Protein 2FBE (pdb70)

Nearest PDB structures (foldseek):
  2fbe-assembly4_D  TM=9.609E-01  e=1.465E-32  Homo sapiens
  3zo0-assembly1_B-2  TM=9.484E-01  e=9.308E-21  Mus musculus
  7hla-assembly1_B  TM=9.461E-01  e=3.027E-20  Mus musculus
  8ih4-assembly1_B  TM=9.068E-01  e=6.092E-19  Homo sapiens
  8hjt-assembly1_B  TM=9.193E-01  e=1.878E-18  Vicugna pacos

Structure (mmCIF, N/CA/C/O backbone):
data_2FBE
#
_entry.id   2FBE
#
_cell.length_a   77.220
_cell.length_b   77.220
_cell.length_c   297.299
_cell.angle_alpha   90.00
_cell.angle_beta   90.00
_cell.angle_gamma   90.00
#
_symmetry.space_group_name_H-M   'P 41 2 2'
#
loop_
_entity.id
_entity.type
_entity.pdbx_description
1 polymer 'PREDICTED: similar to ret finger protein-like 1'
2 water water
#
loop_
_atom_site.group_PDB
_atom_site.id
_atom_site.type_symbol
_atom_site.label_atom_id
_atom_site.label_alt_id
_atom_site.label_comp_id
_atom_site.label_asym_id
_atom_site.label_entity_id
_atom_site.label_seq_id
_atom_site.pdbx_PDB_ins_code
_atom_site.Cartn_x
_atom_site.Cartn_y
_atom_site.Cartn_z
_atom_site.occupancy
_atom_site.B_iso_or_equiv
_atom_site.auth_seq_id
_atom_site.auth_comp_id
_atom_site.auth_asym_id
_atom_site.auth_atom_id
_atom_site.pdbx_PDB_model_num
ATOM 1 N N . GLY A 1 1 ? -1.313 34.754 125.627 1.00 36.30 1 GLY A N 1
ATOM 2 C CA . GLY A 1 1 ? -0.986 35.403 126.918 1.00 35.85 1 GLY A CA 1
ATOM 3 C C . GLY A 1 1 ? -2.114 36.262 127.444 1.00 37.45 1 GLY A C 1
ATOM 4 O O . GLY A 1 1 ? -3.237 36.189 126.954 1.00 43.16 1 GLY A O 1
ATOM 5 N N . PRO A 1 2 ? -1.846 37.093 128.456 1.00 38.28 2 PRO A N 1
ATOM 6 C CA . PRO A 1 2 ? -2.883 37.956 129.024 1.00 37.43 2 PRO A CA 1
ATOM 7 C C . PRO A 1 2 ? -3.159 39.234 128.226 1.00 37.29 2 PRO A C 1
ATOM 8 O O . PRO A 1 2 ? -4.008 40.032 128.611 1.00 36.55 2 PRO A O 1
ATOM 12 N N . LEU A 1 3 ? -2.443 39.429 127.124 1.00 37.37 3 LEU A N 1
ATOM 13 C CA . LEU A 1 3 ? -2.637 40.620 126.293 1.00 39.46 3 LEU A CA 1
ATOM 14 C C . LEU A 1 3 ? -4.035 40.635 125.643 1.00 39.54 3 LEU A C 1
ATOM 15 O O . LEU A 1 3 ? -4.275 39.949 124.659 1.00 40.90 3 LEU A O 1
ATOM 20 N N . GLY A 1 4 ? -4.949 41.424 126.204 1.00 41.79 4 GLY A N 1
ATOM 21 C CA . GLY A 1 4 ? -6.306 41.500 125.681 1.00 42.99 4 GLY A CA 1
ATOM 22 C C . GLY A 1 4 ? -6.512 42.119 124.302 1.00 45.33 4 GLY A C 1
ATOM 23 O O . GLY A 1 4 ? -7.495 41.794 123.631 1.00 41.07 4 GLY A O 1
ATOM 24 N N . SER A 1 5 ? -5.608 43.008 123.880 1.00 45.49 5 SER A N 1
ATOM 25 C CA . SER A 1 5 ? -5.705 43.662 122.566 1.00 44.62 5 SER A CA 1
ATOM 26 C C . SER A 1 5 ? -4.607 43.170 121.625 1.00 44.47 5 SER A C 1
ATOM 27 O O . SER A 1 5 ? -3.524 43.748 121.558 1.00 45.71 5 SER A O 1
ATOM 30 N N . PRO A 1 6 ? -4.882 42.106 120.865 1.00 45.16 6 PRO A N 1
ATOM 31 C CA . PRO A 1 6 ? -3.911 41.532 119.930 1.00 45.59 6 PRO A CA 1
ATOM 32 C C . PRO A 1 6 ? -3.197 42.471 118.952 1.00 45.47 6 PRO A C 1
ATOM 33 O O . PRO A 1 6 ? -2.052 42.207 118.583 1.00 45.98 6 PRO A O 1
ATOM 37 N N . GLU A 1 7 ? -3.849 43.559 118.544 1.00 46.18 7 GLU A N 1
ATOM 38 C CA . GLU A 1 7 ? -3.241 44.497 117.593 1.00 46.26 7 GLU A CA 1
ATOM 39 C C . GLU A 1 7 ? -1.852 44.978 117.991 1.00 45.81 7 GLU A C 1
ATOM 40 O O . GLU A 1 7 ? -1.098 45.461 117.148 1.00 46.47 7 GLU A O 1
ATOM 46 N N . PHE A 1 8 ? -1.511 44.861 119.270 1.00 44.50 8 PHE A N 1
ATOM 47 C CA . PHE A 1 8 ? -0.205 45.310 119.736 1.00 44.16 8 PHE A CA 1
ATOM 48 C C . PHE A 1 8 ? 0.902 44.258 119.682 1.00 44.43 8 PHE A C 1
ATOM 49 O O . PHE A 1 8 ? 2.053 44.575 119.961 1.00 41.87 8 PHE A O 1
ATOM 57 N N . GLN A 1 9 ? 0.566 43.018 119.325 1.00 46.87 9 GLN A N 1
ATOM 58 C CA . GLN A 1 9 ? 1.570 41.956 119.252 1.00 51.02 9 GLN A CA 1
ATOM 59 C C . GLN A 1 9 ? 2.532 42.248 118.114 1.00 54.32 9 GLN A C 1
ATOM 60 O O . GLN A 1 9 ? 2.146 42.253 116.949 1.00 56.52 9 GLN A O 1
ATOM 66 N N . VAL A 1 10 ? 3.789 42.491 118.455 1.00 56.78 10 VAL A N 1
ATOM 67 C CA . VAL A 1 10 ? 4.797 42.790 117.451 1.00 59.35 10 VAL A CA 1
ATOM 68 C C . VAL A 1 10 ? 5.622 41.567 117.075 1.00 60.96 10 VAL A C 1
ATOM 69 O O . VAL A 1 10 ? 6.696 41.342 117.636 1.00 62.37 10 VAL A O 1
ATOM 73 N N . ASP A 1 11 ? 5.120 40.781 116.127 1.00 60.87 11 ASP A N 1
ATOM 74 C CA . ASP A 1 11 ? 5.833 39.591 115.667 1.00 61.78 11 ASP A CA 1
ATOM 75 C C . ASP A 1 11 ? 7.213 40.009 115.167 1.00 59.98 11 ASP A C 1
ATOM 76 O O . ASP A 1 11 ? 7.317 40.722 114.167 1.00 59.81 11 ASP A O 1
ATOM 89 N N . THR A 1 13 ? 11.882 39.057 115.255 1.00 51.80 13 THR A N 1
ATOM 90 C CA . THR A 1 13 ? 12.979 38.090 115.171 1.00 49.21 13 THR A CA 1
ATOM 91 C C . THR A 1 13 ? 14.235 38.801 115.664 1.00 47.02 13 THR A C 1
ATOM 92 O O . THR A 1 13 ? 14.217 40.010 115.870 1.00 45.41 13 THR A O 1
ATOM 96 N N . PHE A 1 14 ? 15.322 38.058 115.842 1.00 47.16 14 PHE A N 1
ATOM 97 C CA . PHE A 1 14 ? 16.577 38.644 116.305 1.00 48.80 14 PHE A CA 1
ATOM 98 C C . PHE A 1 14 ? 17.398 39.254 115.168 1.00 49.64 14 PHE A C 1
ATOM 99 O O . PHE A 1 14 ? 17.259 38.854 114.014 1.00 53.89 14 PHE A O 1
ATOM 107 N N . ASP A 1 15 ? 18.254 40.218 115.502 1.00 48.92 15 ASP A N 1
ATOM 108 C CA . ASP A 1 15 ? 19.114 40.879 114.521 1.00 50.60 15 ASP A CA 1
ATOM 109 C C . ASP A 1 15 ? 20.528 40.330 114.646 1.00 49.60 15 ASP A C 1
ATOM 110 O O . ASP A 1 15 ? 21.268 40.690 115.561 1.00 49.51 15 ASP A O 1
ATOM 115 N N . VAL A 1 16 ? 20.903 39.478 113.699 1.00 48.97 16 VAL A N 1
ATOM 116 C CA . VAL A 1 16 ? 22.215 38.831 113.690 1.00 51.18 16 VAL A CA 1
ATOM 117 C C . VAL A 1 16 ? 23.463 39.741 113.732 1.00 49.89 16 VAL A C 1
ATOM 118 O O . VAL A 1 16 ? 24.514 39.343 114.246 1.00 44.79 16 VAL A O 1
ATOM 122 N N . ASP A 1 17 ? 23.358 40.952 113.197 1.00 50.06 17 ASP A N 1
ATOM 123 C CA . ASP A 1 17 ? 24.495 41.869 113.201 1.00 53.69 17 ASP A CA 1
ATOM 124 C C . ASP A 1 17 ? 24.863 42.298 114.610 1.00 54.81 17 ASP A C 1
ATOM 125 O O . ASP A 1 17 ? 25.965 42.801 114.855 1.00 53.93 17 ASP A O 1
ATOM 130 N N . THR A 1 18 ? 23.940 42.080 115.541 1.00 54.87 18 THR A N 1
ATOM 131 C CA . THR A 1 18 ? 24.150 42.481 116.922 1.00 52.49 18 THR A CA 1
ATOM 132 C C . THR A 1 18 ? 24.635 41.378 117.857 1.00 51.84 18 THR A C 1
ATOM 133 O O . THR A 1 18 ? 25.341 41.654 118.832 1.00 49.91 18 THR A O 1
ATOM 137 N N . ALA A 1 19 ? 24.268 40.137 117.549 1.00 52.11 19 ALA A N 1
ATOM 138 C CA . ALA A 1 19 ? 24.643 38.982 118.364 1.00 54.12 19 ALA A CA 1
ATOM 139 C C . ALA A 1 19 ? 26.132 38.893 118.658 1.00 58.16 19 ALA A C 1
ATOM 140 O O . ALA A 1 19 ? 26.962 39.280 117.833 1.00 61.75 19 ALA A O 1
ATOM 142 N N . ASN A 1 20 ? 26.466 38.383 119.841 1.00 59.98 20 ASN A N 1
ATOM 143 C CA . ASN A 1 20 ? 27.862 38.213 120.230 1.00 63.35 20 ASN A CA 1
ATOM 144 C C . ASN A 1 20 ? 28.356 36.894 119.644 1.00 64.75 20 ASN A C 1
ATOM 145 O O . ASN A 1 20 ? 27.557 36.007 119.324 1.00 61.96 20 ASN A O 1
ATOM 150 N N . ASN A 1 21 ? 29.672 36.772 119.502 1.00 66.74 21 ASN A N 1
ATOM 151 C CA . ASN A 1 21 ? 30.286 35.576 118.927 1.00 68.61 21 ASN A CA 1
ATOM 152 C C . ASN A 1 21 ? 29.889 34.232 119.543 1.00 67.72 21 ASN A C 1
ATOM 153 O O . ASN A 1 21 ? 29.726 33.243 118.823 1.00 63.78 21 ASN A O 1
ATOM 158 N N . TYR A 1 22 ? 29.721 34.190 120.861 1.00 66.26 22 TYR A N 1
ATOM 159 C CA . TYR A 1 22 ? 29.368 32.938 121.511 1.00 65.96 22 TYR A CA 1
ATOM 160 C C . TYR A 1 22 ? 27.871 32.664 121.611 1.00 64.39 22 TYR A C 1
ATOM 161 O O . TYR A 1 22 ? 27.445 31.872 122.445 1.00 66.13 22 TYR A O 1
ATOM 170 N N . LEU A 1 23 ? 27.075 33.300 120.758 1.00 64.53 23 LEU A N 1
ATOM 171 C CA . LEU A 1 23 ? 25.625 33.094 120.779 1.00 64.93 23 LEU A CA 1
ATOM 172 C C . LEU A 1 23 ? 25.121 32.416 119.510 1.00 64.85 23 LEU A C 1
ATOM 173 O O . LEU A 1 23 ? 25.200 32.982 118.419 1.00 68.22 23 LEU A O 1
ATOM 178 N N . ILE A 1 24 ? 24.594 31.207 119.658 1.00 62.46 24 ILE A N 1
ATOM 179 C CA . ILE A 1 24 ? 24.071 30.458 118.524 1.00 61.69 24 ILE A CA 1
ATOM 180 C C . ILE A 1 24 ? 22.576 30.723 118.365 1.00 61.47 24 ILE A C 1
ATOM 181 O O . ILE A 1 24 ? 21.805 30.514 119.299 1.00 62.62 24 ILE A O 1
ATOM 186 N N . ILE A 1 25 ? 22.168 31.187 117.186 1.00 61.76 25 ILE A N 1
ATOM 187 C CA . ILE A 1 25 ? 20.757 31.474 116.924 1.00 61.74 25 ILE A CA 1
ATOM 188 C C . ILE A 1 25 ? 20.141 30.382 116.054 1.00 61.98 25 ILE A C 1
ATOM 189 O O . ILE A 1 25 ? 20.831 29.767 115.253 1.00 63.67 25 ILE A O 1
ATOM 194 N N . SER A 1 26 ? 18.844 30.147 116.209 1.00 64.10 26 SER A N 1
ATOM 195 C CA . SER A 1 26 ? 18.161 29.126 115.426 1.00 66.31 26 SER A CA 1
ATOM 196 C C . SER A 1 26 ? 18.004 29.582 113.981 1.00 69.99 26 SER A C 1
ATOM 197 O O . SER A 1 26 ? 18.344 30.714 113.638 1.00 72.09 26 SER A O 1
ATOM 200 N N . GLU A 1 27 ? 17.471 28.702 113.139 1.00 71.95 27 GLU A N 1
ATOM 201 C CA . GLU A 1 27 ? 17.289 29.022 111.729 1.00 74.12 27 GLU A CA 1
ATOM 202 C C . GLU A 1 27 ? 16.142 29.991 111.476 1.00 72.53 27 GLU A C 1
ATOM 203 O O . GLU A 1 27 ? 16.193 30.783 110.533 1.00 70.99 27 GLU A O 1
ATOM 209 N N . ASP A 1 28 ? 15.104 29.924 112.305 1.00 70.74 28 ASP A N 1
ATOM 210 C CA . ASP A 1 28 ? 13.959 30.812 112.138 1.00 69.85 28 ASP A CA 1
ATOM 211 C C . ASP A 1 28 ? 14.216 32.149 112.827 1.00 67.87 28 ASP A C 1
ATOM 212 O O . ASP A 1 28 ? 13.366 33.038 112.822 1.00 65.23 28 ASP A O 1
ATOM 217 N N . LEU A 1 29 ? 15.407 32.280 113.403 1.00 67.76 29 LEU A N 1
ATOM 218 C CA . LEU A 1 29 ? 15.820 33.504 114.083 1.00 69.59 29 LEU A CA 1
ATOM 219 C C . LEU A 1 29 ? 14.883 33.912 115.226 1.00 69.10 29 LEU A C 1
ATOM 220 O O . LEU A 1 29 ? 14.560 35.091 115.389 1.00 68.62 29 LEU A O 1
ATOM 225 N N . ARG A 1 30 ? 14.450 32.938 116.020 1.00 67.63 30 ARG A N 1
ATOM 226 C CA . ARG A 1 30 ? 13.557 33.226 117.131 1.00 66.80 30 ARG A CA 1
ATOM 227 C C . ARG A 1 30 ? 13.887 32.414 118.371 1.00 66.10 30 ARG A C 1
ATOM 228 O O . ARG A 1 30 ? 13.025 32.163 119.211 1.00 65.55 30 ARG A O 1
ATOM 236 N N . SER A 1 31 ? 15.147 32.012 118.479 1.00 64.25 31 SER A N 1
ATOM 237 C CA . SER A 1 31 ? 15.615 31.244 119.623 1.00 63.04 31 SER A CA 1
ATOM 238 C C . SER A 1 31 ? 17.125 31.374 119.665 1.00 62.00 31 SER A C 1
ATOM 239 O O . SER A 1 31 ? 17.759 31.569 118.632 1.00 61.34 31 SER A O 1
ATOM 242 N N . PHE A 1 32 ? 17.705 31.289 120.855 1.00 61.42 32 PHE A N 1
ATOM 243 C CA . PHE A 1 32 ? 19.148 31.370 120.965 1.00 62.42 32 PHE A CA 1
ATOM 244 C C . PHE A 1 32 ? 19.670 30.868 122.288 1.00 64.08 32 PHE A C 1
ATOM 245 O O . PHE A 1 32 ? 18.897 30.573 123.194 1.00 67.28 32 PHE A O 1
ATOM 253 N N . ARG A 1 33 ? 20.990 30.758 122.383 1.00 64.16 33 ARG A N 1
ATOM 254 C CA . ARG A 1 33 ? 21.646 30.272 123.590 1.00 65.76 33 ARG A CA 1
ATOM 255 C C . ARG A 1 33 ? 23.149 30.483 123.471 1.00 66.33 33 ARG A C 1
ATOM 256 O O . ARG A 1 33 ? 23.707 30.372 122.382 1.00 68.05 33 ARG A O 1
ATOM 264 N N . SER A 1 34 ? 23.802 30.794 124.586 1.00 66.22 34 SER A N 1
ATOM 265 C CA . SER A 1 34 ? 25.244 31.010 124.574 1.00 67.24 34 SER A CA 1
ATOM 266 C C . SER A 1 34 ? 25.921 29.662 124.361 1.00 69.73 34 SER A C 1
ATOM 267 O O . SER A 1 34 ? 25.248 28.631 124.330 1.00 67.52 34 SER A O 1
ATOM 270 N N . GLY A 1 35 ? 27.244 29.656 124.217 1.00 72.53 35 GLY A N 1
ATOM 271 C CA . GLY A 1 35 ? 27.911 28.387 123.998 1.00 76.90 35 GLY A CA 1
ATOM 272 C C . GLY A 1 35 ? 29.424 28.282 124.081 1.00 80.38 35 GLY A C 1
ATOM 273 O O . GLY A 1 35 ? 30.138 29.238 124.396 1.00 81.43 35 GLY A O 1
ATOM 274 N N . ASP A 1 36 ? 29.888 27.069 123.787 1.00 83.01 36 ASP A N 1
ATOM 275 C CA . ASP A 1 36 ? 31.295 26.687 123.797 1.00 85.43 36 ASP A CA 1
ATOM 276 C C . ASP A 1 36 ? 32.138 27.462 122.802 1.00 84.84 36 ASP A C 1
ATOM 277 O O . ASP A 1 36 ? 32.904 28.356 123.159 1.00 82.57 36 ASP A O 1
ATOM 282 N N . LEU A 1 37 ? 31.990 27.068 121.544 1.00 85.82 37 LEU A N 1
ATOM 283 C CA . LEU A 1 37 ? 32.722 27.642 120.432 1.00 87.98 37 LEU A CA 1
ATOM 284 C C . LEU A 1 37 ? 32.515 29.139 120.255 1.00 89.64 37 LEU A C 1
ATOM 285 O O . LEU A 1 37 ? 31.696 29.761 120.934 1.00 90.31 37 LEU A O 1
ATOM 290 N N . SER A 1 38 ? 33.275 29.709 119.330 1.00 90.43 38 SER A N 1
ATOM 291 C CA . SER A 1 38 ? 33.187 31.128 119.042 1.00 91.95 38 SER A CA 1
ATOM 292 C C . SER A 1 38 ? 32.790 31.375 117.593 1.00 92.78 38 SER A C 1
ATOM 293 O O . SER A 1 38 ? 33.629 31.330 116.695 1.00 94.21 38 SER A O 1
ATOM 296 N N . GLN A 1 39 ? 31.506 31.634 117.374 1.00 92.90 39 GLN A N 1
ATOM 297 C CA . GLN A 1 39 ? 30.986 31.904 116.040 1.00 92.96 39 GLN A CA 1
ATOM 298 C C . GLN A 1 39 ? 31.655 33.154 115.484 1.00 93.77 39 GLN A C 1
ATOM 299 O O . GLN A 1 39 ? 31.143 34.258 115.655 1.00 94.60 39 GLN A O 1
ATOM 305 N N . ASN A 1 40 ? 32.795 32.988 114.825 1.00 94.79 40 ASN A N 1
ATOM 306 C CA . ASN A 1 40 ? 33.506 34.129 114.259 1.00 95.09 40 ASN A CA 1
ATOM 307 C C . ASN A 1 40 ? 32.596 34.818 113.251 1.00 95.94 40 ASN A C 1
ATOM 308 O O . ASN A 1 40 ? 32.470 34.367 112.117 1.00 97.78 40 ASN A O 1
ATOM 313 N N . ARG A 1 41 ? 31.955 35.904 113.672 1.00 96.08 41 ARG A N 1
ATOM 314 C CA . ARG A 1 41 ? 31.050 36.645 112.800 1.00 96.58 41 ARG A CA 1
ATOM 315 C C . ARG A 1 41 ? 31.600 38.016 112.443 1.00 96.13 41 ARG A C 1
ATOM 316 O O . ARG A 1 41 ? 32.495 38.533 113.110 1.00 94.50 41 ARG A O 1
ATOM 324 N N . LYS A 1 42 ? 31.050 38.598 111.384 1.00 96.69 42 LYS A N 1
ATOM 325 C CA . LYS A 1 42 ? 31.473 39.906 110.908 1.00 98.48 42 LYS A CA 1
ATOM 326 C C . LYS A 1 42 ? 31.547 40.925 112.045 1.00 98.74 42 LYS A C 1
ATOM 327 O O . LYS A 1 42 ? 30.540 41.528 112.418 1.00 100.75 42 LYS A O 1
ATOM 333 N N . GLU A 1 43 ? 32.740 41.110 112.600 1.00 96.90 43 GLU A N 1
ATOM 334 C CA . GLU A 1 43 ? 32.931 42.069 113.681 1.00 94.17 43 GLU A CA 1
ATOM 335 C C . GLU A 1 43 ? 32.424 43.436 113.226 1.00 92.70 43 GLU A C 1
ATOM 336 O O . GLU A 1 43 ? 32.719 43.875 112.114 1.00 93.71 43 GLU A O 1
ATOM 342 N N . GLN A 1 44 ? 31.654 44.100 114.084 1.00 90.08 44 GLN A N 1
ATOM 343 C CA . GLN A 1 44 ? 31.091 45.409 113.763 1.00 85.45 44 GLN A CA 1
ATOM 344 C C . GLN A 1 44 ? 30.561 46.113 115.009 1.00 83.53 44 GLN A C 1
ATOM 345 O O . GLN A 1 44 ? 30.323 45.480 116.036 1.00 83.54 44 GLN A O 1
ATOM 351 N N . ALA A 1 45 ? 30.368 47.425 114.910 1.00 82.29 45 ALA A N 1
ATOM 352 C CA . ALA A 1 45 ? 29.880 48.227 116.033 1.00 80.48 45 ALA A CA 1
ATOM 353 C C . ALA A 1 45 ? 28.536 47.758 116.587 1.00 77.77 45 ALA A C 1
ATOM 354 O O . ALA A 1 45 ? 28.284 47.852 117.789 1.00 76.56 45 ALA A O 1
ATOM 356 N N . GLU A 1 46 ? 27.677 47.254 115.709 1.00 76.02 46 GLU A N 1
ATOM 357 C CA . GLU A 1 46 ? 26.360 46.784 116.122 1.00 74.11 46 GLU A CA 1
ATOM 358 C C . GLU A 1 46 ? 26.422 45.466 116.881 1.00 72.69 46 GLU A C 1
ATOM 359 O O . GLU A 1 46 ? 25.403 44.983 117.377 1.00 72.25 46 GLU A O 1
ATOM 365 N N . ARG A 1 47 ? 27.614 44.886 116.973 1.00 71.27 47 ARG A N 1
ATOM 366 C CA . ARG A 1 47 ? 27.782 43.612 117.666 1.00 70.38 47 ARG A CA 1
ATOM 367 C C . ARG A 1 47 ? 28.533 43.725 118.990 1.00 68.75 47 ARG A C 1
ATOM 368 O O . ARG A 1 47 ? 29.573 44.385 119.069 1.00 67.07 47 ARG A O 1
ATOM 376 N N . PHE A 1 48 ? 27.994 43.084 120.028 1.00 67.00 48 PHE A N 1
ATOM 377 C CA . PHE A 1 48 ? 28.641 43.086 121.342 1.00 65.34 48 PHE A CA 1
ATOM 378 C C . PHE A 1 48 ? 29.845 42.164 121.221 1.00 65.25 48 PHE A C 1
ATOM 379 O O . PHE A 1 48 ? 29.716 41.024 120.762 1.00 64.80 48 PHE A O 1
ATOM 387 N N . ASP A 1 49 ? 31.011 42.638 121.631 1.00 63.65 49 ASP A N 1
ATOM 388 C CA . ASP A 1 49 ? 32.189 41.800 121.540 1.00 63.81 49 ASP A CA 1
ATOM 389 C C . ASP A 1 49 ? 32.404 40.988 122.811 1.00 63.40 49 ASP A C 1
ATOM 390 O O . ASP A 1 49 ? 32.912 39.869 122.753 1.00 65.21 49 ASP A O 1
ATOM 395 N N . THR A 1 50 ? 31.989 41.527 123.952 1.00 60.55 50 THR A N 1
ATOM 396 C CA . THR A 1 50 ? 32.184 40.826 125.211 1.00 59.19 50 THR A CA 1
ATOM 397 C C . THR A 1 50 ? 30.979 40.052 125.757 1.00 57.76 50 THR A C 1
ATOM 398 O O . THR A 1 50 ? 31.035 38.823 125.905 1.00 53.39 50 THR A O 1
ATOM 402 N N . ALA A 1 51 ? 29.898 40.774 126.058 1.00 56.15 51 ALA A N 1
ATOM 403 C CA . ALA A 1 51 ? 28.681 40.184 126.624 1.00 50.52 51 ALA A CA 1
ATOM 404 C C . ALA A 1 51 ? 27.818 39.354 125.679 1.00 47.96 51 ALA A C 1
ATOM 405 O O . ALA A 1 51 ? 27.731 39.631 124.487 1.00 48.89 51 ALA A O 1
ATOM 407 N N . LEU A 1 52 ? 27.169 38.339 126.240 1.00 44.53 52 LEU A N 1
ATOM 408 C CA . LEU A 1 52 ? 26.293 37.443 125.493 1.00 45.39 52 LEU A CA 1
ATOM 409 C C . LEU A 1 52 ? 24.934 38.111 125.284 1.00 44.44 52 LEU A C 1
ATOM 410 O O . LEU A 1 52 ? 23.982 37.823 126.004 1.00 46.18 52 LEU A O 1
ATOM 415 N N . CYS A 1 53 ? 24.836 38.986 124.292 1.00 44.21 53 CYS A N 1
ATOM 416 C CA . CYS A 1 53 ? 23.586 39.696 124.054 1.00 44.42 53 CYS A CA 1
ATOM 417 C C . CYS A 1 53 ? 23.178 39.802 122.592 1.00 46.42 53 CYS A C 1
ATOM 418 O O . CYS A 1 53 ? 24.024 39.821 121.700 1.00 48.87 53 CYS A O 1
ATOM 421 N N . VAL A 1 54 ? 21.872 39.896 122.364 1.00 45.76 54 VAL A N 1
ATOM 422 C CA . VAL A 1 54 ? 21.316 40.032 121.024 1.00 45.75 54 VAL A CA 1
ATOM 423 C C . VAL A 1 54 ? 20.239 41.106 121.085 1.00 45.47 54 VAL A C 1
ATOM 424 O O . VAL A 1 54 ? 19.725 41.401 122.160 1.00 46.32 54 VAL A O 1
ATOM 428 N N . LEU A 1 55 ? 19.898 41.690 119.941 1.00 43.48 55 LEU A N 1
ATOM 429 C CA . LEU A 1 55 ? 18.847 42.700 119.906 1.00 42.23 55 LEU A CA 1
ATOM 430 C C . LEU A 1 55 ? 17.730 42.289 118.973 1.00 41.66 55 LEU A C 1
ATOM 431 O O . LEU A 1 55 ? 17.989 41.735 117.914 1.00 43.06 55 LEU A O 1
ATOM 436 N N . GLY A 1 56 ? 16.489 42.542 119.368 1.00 41.61 56 GLY A N 1
ATOM 437 C CA . GLY A 1 56 ? 15.393 42.219 118.478 1.00 45.70 56 GLY A CA 1
ATOM 438 C C . GLY A 1 56 ? 15.619 43.101 117.257 1.00 50.47 56 GLY A C 1
ATOM 439 O O . GLY A 1 56 ? 16.276 44.146 117.356 1.00 51.69 56 GLY A O 1
ATOM 440 N N . THR A 1 57 ? 15.098 42.710 116.102 1.00 50.01 57 THR A N 1
ATOM 441 C CA . THR A 1 57 ? 15.307 43.528 114.912 1.00 51.10 57 THR A CA 1
ATOM 442 C C . THR A 1 57 ? 14.584 44.876 114.939 1.00 48.20 57 THR A C 1
ATOM 443 O O . THR A 1 57 ? 15.097 45.868 114.427 1.00 50.21 57 THR A O 1
ATOM 447 N N . PRO A 1 58 ? 13.386 44.932 115.539 1.00 46.07 58 PRO A N 1
ATOM 448 C CA . PRO A 1 58 ? 12.632 46.188 115.598 1.00 43.93 58 PRO A CA 1
ATOM 449 C C . PRO A 1 58 ? 13.386 47.423 116.084 1.00 42.52 58 PRO A C 1
ATOM 450 O O . PRO A 1 58 ? 14.477 47.340 116.635 1.00 38.18 58 PRO A O 1
ATOM 454 N N . ARG A 1 59 ? 12.784 48.578 115.843 1.00 46.10 59 ARG A N 1
ATOM 455 C CA . ARG A 1 59 ? 13.346 49.861 116.245 1.00 46.57 59 ARG A CA 1
ATOM 456 C C . ARG A 1 59 ? 12.128 50.708 116.532 1.00 45.47 59 ARG A C 1
ATOM 457 O O . ARG A 1 59 ? 11.580 51.322 115.624 1.00 48.31 59 ARG A O 1
ATOM 465 N N . PHE A 1 60 ? 11.694 50.705 117.793 1.00 44.31 60 PHE A N 1
ATOM 466 C CA . PHE A 1 60 ? 10.510 51.450 118.214 1.00 42.91 60 PHE A CA 1
ATOM 467 C C . PHE A 1 60 ? 10.784 52.904 118.541 1.00 40.93 60 PHE A C 1
ATOM 468 O O . PHE A 1 60 ? 11.623 53.207 119.386 1.00 39.00 60 PHE A O 1
ATOM 476 N N . THR A 1 61 ? 10.058 53.801 117.879 1.00 43.21 61 THR A N 1
ATOM 477 C CA . THR A 1 61 ? 10.213 55.238 118.113 1.00 43.03 61 THR A CA 1
ATOM 478 C C . THR A 1 61 ? 8.901 55.855 118.551 1.00 39.64 61 THR A C 1
ATOM 479 O O . THR A 1 61 ? 8.855 57.029 118.909 1.00 44.01 61 THR A O 1
ATOM 483 N N . SER A 1 62 ? 7.836 55.062 118.508 1.00 35.37 62 SER A N 1
ATOM 484 C CA . SER A 1 62 ? 6.511 55.519 118.913 1.00 36.82 62 SER A CA 1
ATOM 485 C C . SER A 1 62 ? 5.528 54.354 118.923 1.00 35.17 62 SER A C 1
ATOM 486 O O . SER A 1 62 ? 5.838 53.283 118.417 1.00 38.21 62 SER A O 1
ATOM 489 N N . GLY A 1 63 ? 4.357 54.570 119.518 1.00 34.18 63 GLY A N 1
ATOM 490 C CA . GLY A 1 63 ? 3.332 53.539 119.576 1.00 35.12 63 GLY A CA 1
ATOM 491 C C . GLY A 1 63 ? 3.419 52.589 120.757 1.00 37.53 63 GLY A C 1
ATOM 492 O O . GLY A 1 63 ? 4.336 52.692 121.581 1.00 39.86 63 GLY A O 1
ATOM 493 N N . ARG A 1 64 ? 2.463 51.664 120.833 1.00 34.03 64 ARG A N 1
ATOM 494 C CA . ARG A 1 64 ? 2.408 50.664 121.894 1.00 33.71 64 ARG A CA 1
ATOM 495 C C . ARG A 1 64 ? 2.845 49.320 121.298 1.00 34.41 64 ARG A C 1
ATOM 496 O O . ARG A 1 64 ? 2.321 48.899 120.275 1.00 31.69 64 ARG A O 1
ATOM 504 N N . HIS A 1 65 ? 3.790 48.638 121.942 1.00 34.69 65 HIS A N 1
ATOM 505 C CA . HIS A 1 65 ? 4.288 47.370 121.405 1.00 33.53 65 HIS A CA 1
ATOM 506 C C . HIS A 1 65 ? 4.470 46.250 122.423 1.00 34.20 65 HIS A C 1
ATOM 507 O O . HIS A 1 65 ? 5.103 46.425 123.469 1.00 33.85 65 HIS A O 1
ATOM 514 N N . TYR A 1 66 ? 3.933 45.085 122.090 1.00 32.42 66 TYR A N 1
ATOM 515 C CA . TYR A 1 66 ? 4.005 43.941 122.985 1.00 34.15 66 TYR A CA 1
ATOM 516 C C . TYR A 1 66 ? 4.626 42.691 122.384 1.00 33.28 66 TYR A C 1
ATOM 517 O O . TYR A 1 66 ? 4.368 42.350 121.230 1.00 36.39 66 TYR A O 1
ATOM 526 N N . TRP A 1 67 ? 5.439 42.007 123.180 1.00 31.50 67 TRP A N 1
ATOM 527 C CA . TRP A 1 67 ? 6.059 40.769 122.744 1.00 30.95 67 TRP A CA 1
ATOM 528 C C . TRP A 1 67 ? 6.369 39.877 123.944 1.00 32.99 67 TRP A C 1
ATOM 529 O O . TRP A 1 67 ? 6.520 40.373 125.061 1.00 34.62 67 TRP A O 1
ATOM 540 N N . GLU A 1 68 ? 6.432 38.564 123.719 1.00 33.33 68 GLU A N 1
ATOM 541 C CA . GLU A 1 68 ? 6.723 37.616 124.797 1.00 32.79 68 GLU A CA 1
ATOM 542 C C . GLU A 1 68 ? 8.040 36.882 124.570 1.00 31.77 68 GLU A C 1
ATOM 543 O O . GLU A 1 68 ? 8.429 36.618 123.438 1.00 31.33 68 GLU A O 1
ATOM 549 N N . VAL A 1 69 ? 8.737 36.584 125.659 1.00 30.09 69 VAL A N 1
ATOM 550 C CA . VAL A 1 69 ? 9.995 35.872 125.579 1.00 30.85 69 VAL A CA 1
ATOM 551 C C . VAL A 1 69 ? 9.908 34.678 126.501 1.00 35.37 69 VAL A C 1
ATOM 552 O O . VAL A 1 69 ? 9.544 34.816 127.664 1.00 36.37 69 VAL A O 1
ATOM 556 N N . ASP A 1 70 ? 10.222 33.496 125.988 1.00 40.15 70 ASP A N 1
ATOM 557 C CA . ASP A 1 70 ? 10.205 32.321 126.836 1.00 38.50 70 ASP A CA 1
ATOM 558 C C . ASP A 1 70 ? 11.638 32.085 127.267 1.00 37.86 70 ASP A C 1
ATOM 559 O O . ASP A 1 70 ? 12.522 31.928 126.430 1.00 36.13 70 ASP A O 1
ATOM 564 N N . VAL A 1 71 ? 11.856 32.072 128.576 1.00 40.40 71 VAL A N 1
ATOM 565 C CA . VAL A 1 71 ? 13.177 31.880 129.155 1.00 42.53 71 VAL A CA 1
ATOM 566 C C . VAL A 1 71 ? 13.345 30.447 129.634 1.00 45.34 71 VAL A C 1
ATOM 567 O O . VAL A 1 71 ? 14.363 30.101 130.243 1.00 44.86 71 VAL A O 1
ATOM 571 N N . GLY A 1 72 ? 12.332 29.628 129.364 1.00 45.72 72 GLY A N 1
ATOM 572 C CA . GLY A 1 72 ? 12.363 28.235 129.763 1.00 49.64 72 GLY A CA 1
ATOM 573 C C . GLY A 1 72 ? 13.016 27.974 131.108 1.00 53.32 72 GLY A C 1
ATOM 574 O O . GLY A 1 72 ? 12.676 28.597 132.119 1.00 55.66 72 GLY A O 1
ATOM 575 N N . THR A 1 73 ? 13.972 27.051 131.118 1.00 53.03 73 THR A N 1
ATOM 576 C CA . THR A 1 73 ? 14.675 26.682 132.343 1.00 51.27 73 THR A CA 1
ATOM 577 C C . THR A 1 73 ? 15.970 27.451 132.561 1.00 49.84 73 THR A C 1
ATOM 578 O O . THR A 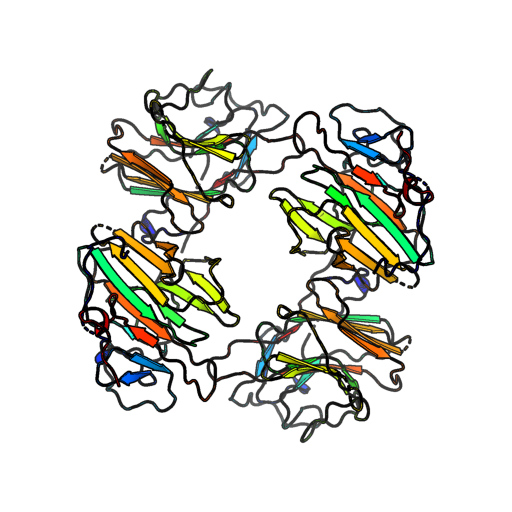1 73 ? 16.734 27.134 133.468 1.00 51.06 73 THR A O 1
ATOM 582 N N . SER A 1 74 ? 16.212 28.465 131.737 1.00 48.19 74 SER A N 1
ATOM 583 C CA . SER A 1 74 ? 17.423 29.265 131.861 1.00 44.28 74 SER A CA 1
ATOM 584 C C . SER A 1 74 ? 17.606 29.812 133.272 1.00 42.93 74 SER A C 1
ATOM 585 O O . SER A 1 74 ? 16.639 30.198 133.928 1.00 43.06 74 SER A O 1
ATOM 588 N N . GLN A 1 75 ? 18.857 29.858 133.726 1.00 43.24 75 GLN A N 1
ATOM 589 C CA . GLN A 1 75 ? 19.190 30.340 135.066 1.00 43.15 75 GLN A CA 1
ATOM 590 C C . GLN A 1 75 ? 19.746 31.762 135.085 1.00 42.23 75 GLN A C 1
ATOM 591 O O . GLN A 1 75 ? 19.730 32.431 136.118 1.00 41.41 75 GLN A O 1
ATOM 597 N N . VAL A 1 76 ? 20.257 32.215 133.947 1.00 43.68 76 VAL A N 1
ATOM 598 C CA . VAL A 1 76 ? 20.814 33.555 133.853 1.00 44.24 76 VAL A CA 1
ATOM 599 C C . VAL A 1 76 ? 20.322 34.257 132.612 1.00 44.48 76 VAL A C 1
ATOM 600 O O . VAL A 1 76 ? 20.611 33.831 131.500 1.00 48.36 76 VAL A O 1
ATOM 604 N N . TRP A 1 77 ? 19.585 35.341 132.797 1.00 43.58 77 TRP A N 1
ATOM 605 C CA . TRP A 1 77 ? 19.089 36.084 131.654 1.00 41.53 77 TRP A CA 1
ATOM 606 C C . TRP A 1 77 ? 18.728 37.515 131.972 1.00 40.62 77 TRP A C 1
ATOM 607 O O . TRP A 1 77 ? 18.707 37.931 133.133 1.00 41.39 77 TRP A O 1
ATOM 618 N N . ASP A 1 78 ? 18.462 38.262 130.908 1.00 39.34 78 ASP A N 1
ATOM 619 C CA . ASP A 1 78 ? 18.071 39.658 130.985 1.00 37.27 78 ASP A CA 1
ATOM 620 C C . ASP A 1 78 ? 17.180 39.955 129.798 1.00 36.56 78 ASP A C 1
ATOM 621 O O . ASP A 1 78 ? 17.470 39.548 128.677 1.00 37.31 78 ASP A O 1
ATOM 626 N N . VAL A 1 79 ? 16.092 40.666 130.047 1.00 35.46 79 VAL A N 1
ATOM 627 C CA . VAL A 1 79 ? 15.161 40.997 128.986 1.00 36.44 79 VAL A CA 1
ATOM 628 C C . VAL A 1 79 ? 14.689 42.451 129.094 1.00 37.67 79 VAL A C 1
ATOM 629 O O . VAL A 1 79 ? 14.744 43.058 130.163 1.00 39.85 79 VAL A O 1
ATOM 633 N N . GLY A 1 80 ? 14.246 43.013 127.977 1.00 35.16 80 GLY A N 1
ATOM 634 C CA . GLY A 1 80 ? 13.785 44.383 127.995 1.00 31.03 80 GLY A CA 1
ATOM 635 C C . GLY A 1 80 ? 14.156 45.129 126.735 1.00 30.00 80 GLY A C 1
ATOM 636 O O . GLY A 1 80 ? 14.066 44.588 125.629 1.00 28.12 80 GLY A O 1
ATOM 637 N N . VAL A 1 81 ? 14.548 46.387 126.903 1.00 29.56 81 VAL A N 1
ATOM 638 C CA . VAL A 1 81 ? 14.962 47.228 125.786 1.00 28.99 81 VAL A CA 1
ATOM 639 C C . VAL A 1 81 ? 16.202 48.037 126.166 1.00 30.81 81 VAL A C 1
ATOM 640 O O . VAL A 1 81 ? 16.496 48.256 127.344 1.00 31.78 81 VAL A O 1
ATOM 644 N N . CYS A 1 82 ? 16.936 48.469 125.157 1.00 32.59 82 CYS A N 1
ATOM 645 C CA . CYS A 1 82 ? 18.118 49.284 125.371 1.00 34.59 82 CYS A CA 1
ATOM 646 C C . CYS A 1 82 ? 18.069 50.316 124.260 1.00 37.95 82 CYS A C 1
ATOM 647 O O . CYS A 1 82 ? 17.388 50.105 123.254 1.00 39.66 82 CYS A O 1
ATOM 650 N N . LYS A 1 83 ? 18.766 51.431 124.446 1.00 38.75 83 LYS A N 1
ATOM 651 C CA . LYS A 1 83 ? 18.799 52.477 123.433 1.00 39.23 83 LYS A CA 1
ATOM 652 C C . LYS A 1 83 ? 19.659 52.057 122.245 1.00 39.88 83 LYS A C 1
ATOM 653 O O . LYS A 1 83 ? 20.670 51.382 122.409 1.00 40.94 83 LYS A O 1
ATOM 659 N N . GLU A 1 84 ? 19.251 52.472 121.052 1.00 42.20 84 GLU A N 1
ATOM 660 C CA . GLU A 1 84 ? 19.977 52.162 119.827 1.00 42.90 84 GLU A CA 1
ATOM 661 C C . GLU A 1 84 ? 21.376 52.754 119.854 1.00 43.24 84 GLU A C 1
ATOM 662 O O . GLU A 1 84 ? 22.261 52.291 119.141 1.00 44.44 84 GLU A O 1
ATOM 668 N N . SER A 1 85 ? 21.582 53.757 120.701 1.00 44.14 85 SER A N 1
ATOM 669 C CA . SER A 1 85 ? 22.877 54.419 120.792 1.00 42.82 85 SER A CA 1
ATOM 670 C C . SER A 1 85 ? 23.751 53.936 121.950 1.00 47.05 85 SER A C 1
ATOM 671 O O . SER A 1 85 ? 24.745 54.590 122.290 1.00 48.09 85 SER A O 1
ATOM 674 N N . VAL A 1 86 ? 23.393 52.808 122.563 1.00 46.77 86 VAL A N 1
ATOM 675 C CA . VAL A 1 86 ? 24.194 52.286 123.670 1.00 46.67 86 VAL A CA 1
ATOM 676 C C . VAL A 1 86 ? 25.473 51.673 123.126 1.00 46.30 86 VAL A C 1
ATOM 677 O O . VAL A 1 86 ? 25.501 51.166 122.005 1.00 43.13 86 VAL A O 1
ATOM 681 N N . ASN A 1 87 ? 26.538 51.719 123.917 1.00 50.39 87 ASN A N 1
ATOM 682 C CA . ASN A 1 87 ? 27.802 51.137 123.480 1.00 52.28 87 ASN A CA 1
ATOM 683 C C . ASN A 1 87 ? 27.723 49.620 123.626 1.00 52.77 87 ASN A C 1
ATOM 684 O O . ASN A 1 87 ? 27.304 49.108 124.663 1.00 55.35 87 ASN A O 1
ATOM 689 N N . ARG A 1 88 ? 28.134 48.901 122.589 1.00 53.51 88 ARG A N 1
ATOM 690 C CA . ARG A 1 88 ? 28.061 47.445 122.603 1.00 54.49 88 ARG A CA 1
ATOM 691 C C . ARG A 1 88 ? 29.384 46.740 122.892 1.00 54.46 88 ARG A C 1
ATOM 692 O O . ARG A 1 88 ? 29.427 45.516 122.983 1.00 54.04 88 ARG A O 1
ATOM 700 N N . GLN A 1 89 ? 30.458 47.506 123.051 1.00 55.90 89 GLN A N 1
ATOM 701 C CA . GLN A 1 89 ? 31.768 46.917 123.309 1.00 56.24 89 GLN A CA 1
ATOM 702 C C . GLN A 1 89 ? 32.203 47.013 124.757 1.00 56.72 89 GLN A C 1
ATOM 703 O O . GLN A 1 89 ? 32.029 48.042 125.413 1.00 58.12 89 GLN A O 1
ATOM 709 N N . GLY A 1 90 ? 32.777 45.925 125.253 1.00 55.87 90 GLY A N 1
ATOM 710 C CA . GLY A 1 90 ? 33.262 45.914 126.617 1.00 55.01 90 GLY A CA 1
ATOM 711 C C . GLY A 1 90 ? 32.256 45.492 127.661 1.00 52.80 90 GLY A C 1
ATOM 712 O O . GLY A 1 90 ? 31.461 44.586 127.450 1.00 51.19 90 GLY A O 1
ATOM 713 N N . LYS A 1 91 ? 32.310 46.160 128.803 1.00 53.85 91 LYS A N 1
ATOM 714 C CA . LYS A 1 91 ? 31.423 45.865 129.912 1.00 53.79 91 LYS A CA 1
ATOM 715 C C . LYS A 1 91 ? 30.075 46.532 129.686 1.00 53.29 91 LYS A C 1
ATOM 716 O O . LYS A 1 91 ? 30.004 47.742 129.481 1.00 53.41 91 LYS A O 1
ATOM 722 N N . ILE A 1 92 ? 29.013 45.734 129.714 1.00 51.48 92 ILE A N 1
ATOM 723 C CA . ILE A 1 92 ? 27.665 46.258 129.533 1.00 51.85 92 ILE A CA 1
ATOM 724 C C . ILE A 1 92 ? 27.006 46.347 130.906 1.00 52.27 92 ILE A C 1
ATOM 725 O O . ILE A 1 92 ? 26.626 45.327 131.489 1.00 51.55 92 ILE A O 1
ATOM 730 N N . GLU A 1 93 ? 26.884 47.565 131.425 1.00 50.15 93 GLU A N 1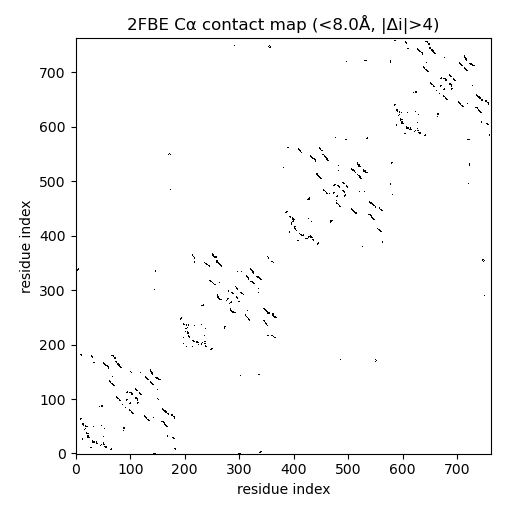
ATOM 731 C CA . GLU A 1 93 ? 26.273 47.764 132.730 1.00 49.98 93 GLU A CA 1
ATOM 732 C C . GLU A 1 93 ? 24.764 47.936 132.594 1.00 47.52 93 GLU A C 1
ATOM 733 O O . GLU A 1 93 ? 24.301 48.935 132.058 1.00 47.36 93 GLU A O 1
ATOM 739 N N . LEU A 1 94 ? 24.004 46.959 133.082 1.00 47.51 94 LEU A N 1
ATOM 740 C CA . LEU A 1 94 ? 22.543 47.008 133.012 1.00 46.87 94 LEU A CA 1
ATOM 741 C C . LEU A 1 94 ? 21.969 48.102 133.899 1.00 46.83 94 LEU A C 1
ATOM 742 O O . LEU A 1 94 ? 21.468 47.837 134.993 1.00 48.24 94 LEU A O 1
ATOM 747 N N . SER A 1 95 ? 22.040 49.335 133.414 1.00 46.33 95 SER A N 1
ATOM 748 C CA . SER A 1 95 ? 21.547 50.484 134.154 1.00 45.97 95 SER A CA 1
ATOM 749 C C . SER A 1 95 ? 20.682 51.364 133.280 1.00 46.84 95 SER A C 1
ATOM 750 O O . SER A 1 95 ? 21.061 51.691 132.154 1.00 45.11 95 SER A O 1
ATOM 753 N N . SER A 1 96 ? 19.521 51.752 133.802 1.00 47.93 96 SER A N 1
ATOM 754 C CA . SER A 1 96 ? 18.609 52.610 133.053 1.00 48.11 96 SER A CA 1
ATOM 755 C C . SER A 1 96 ? 19.297 53.933 132.739 1.00 47.20 96 SER A C 1
ATOM 756 O O . SER A 1 96 ? 18.843 54.680 131.887 1.00 50.25 96 SER A O 1
ATOM 759 N N . GLU A 1 97 ? 20.392 54.223 133.427 1.00 47.56 97 GLU A N 1
ATOM 760 C CA . GLU A 1 97 ? 21.115 55.461 133.183 1.00 52.21 97 GLU A CA 1
ATOM 761 C C . GLU A 1 97 ? 22.182 55.289 132.103 1.00 54.12 97 GLU A C 1
ATOM 762 O O . GLU A 1 97 ? 22.861 56.244 131.728 1.00 53.99 97 GLU A O 1
ATOM 768 N N . HIS A 1 98 ? 22.322 54.060 131.611 1.00 54.48 98 HIS A N 1
ATOM 769 C CA . HIS A 1 98 ? 23.261 53.745 130.536 1.00 53.34 98 HIS A CA 1
ATOM 770 C C . HIS A 1 98 ? 22.403 53.379 129.334 1.00 50.81 98 HIS A C 1
ATOM 771 O O . HIS A 1 98 ? 22.913 52.958 128.296 1.00 51.51 98 HIS A O 1
ATOM 778 N N . GLY A 1 99 ? 21.092 53.518 129.498 1.00 46.38 99 GLY A N 1
ATOM 779 C CA . GLY A 1 99 ? 20.174 53.201 128.421 1.00 43.81 99 GLY A CA 1
ATOM 780 C C . GLY A 1 99 ? 19.586 51.796 128.439 1.00 40.21 99 GLY A C 1
ATOM 781 O O . GLY A 1 99 ? 19.034 51.351 127.434 1.00 40.40 99 GLY A O 1
ATOM 782 N N . PHE A 1 100 ? 19.693 51.093 129.563 1.00 38.71 100 PHE A N 1
ATOM 783 C CA . PHE A 1 100 ? 19.135 49.741 129.662 1.00 36.61 100 PHE A CA 1
ATOM 784 C C . PHE A 1 100 ? 17.953 49.639 130.609 1.00 34.65 100 PHE A C 1
ATOM 785 O O . PHE A 1 100 ? 18.061 49.930 131.801 1.00 31.74 100 PHE A O 1
ATOM 793 N N . LEU A 1 101 ? 16.820 49.223 130.056 1.00 34.02 101 LEU A N 1
ATOM 794 C CA . LEU A 1 101 ? 15.600 49.052 130.827 1.00 33.30 101 LEU A CA 1
ATOM 795 C C . LEU A 1 101 ? 15.306 47.560 130.797 1.00 35.03 101 LEU A C 1
ATOM 796 O O . LEU A 1 101 ? 14.509 47.083 129.989 1.00 37.53 101 LEU A O 1
ATOM 801 N N . THR A 1 102 ? 15.951 46.820 131.684 1.00 32.92 102 THR A N 1
ATOM 802 C CA . THR A 1 102 ? 15.764 45.390 131.695 1.00 33.51 102 THR A CA 1
ATOM 803 C C . THR A 1 102 ? 15.424 44.772 133.038 1.00 34.24 102 THR A C 1
ATOM 804 O O . THR A 1 102 ? 15.594 45.357 134.120 1.00 29.97 102 THR A O 1
ATOM 808 N N . VAL A 1 103 ? 14.923 43.556 132.922 1.00 36.11 103 VAL A N 1
ATOM 809 C CA . VAL A 1 103 ? 14.554 42.725 134.044 1.00 36.94 103 VAL A CA 1
ATOM 810 C C . VAL A 1 103 ? 15.447 41.486 133.892 1.00 37.64 103 VAL A C 1
ATOM 811 O O . VAL A 1 103 ? 15.538 40.905 132.807 1.00 35.99 103 VAL A O 1
ATOM 815 N N . GLY A 1 104 ? 16.129 41.097 134.962 1.00 37.86 104 GLY A N 1
ATOM 816 C CA . GLY A 1 104 ? 17.000 39.943 134.860 1.00 42.46 104 GLY A CA 1
ATOM 817 C C . GLY A 1 104 ? 16.997 38.934 135.994 1.00 42.97 104 GLY A C 1
ATOM 818 O O . GLY A 1 104 ? 16.625 39.236 137.128 1.00 42.88 104 GLY A O 1
ATOM 819 N N . CYS A 1 105 ? 17.424 37.722 135.658 1.00 44.67 105 CYS A N 1
ATOM 820 C CA . CYS A 1 105 ? 17.519 36.618 136.600 1.00 45.12 105 CYS A CA 1
ATOM 821 C C . CYS A 1 105 ? 18.975 36.178 136.702 1.00 46.78 105 CYS A C 1
ATOM 822 O O . CYS A 1 105 ? 19.695 36.127 135.704 1.00 46.63 105 CYS A O 1
ATOM 825 N N . ARG A 1 106 ? 19.414 35.864 137.909 1.00 48.49 106 ARG A N 1
ATOM 826 C CA . ARG A 1 106 ? 20.782 35.405 138.105 1.00 52.45 106 ARG A CA 1
ATOM 827 C C . ARG A 1 106 ? 20.764 34.088 138.861 1.00 55.06 106 ARG A C 1
ATOM 828 O O . ARG A 1 106 ? 19.698 33.610 139.256 1.00 55.89 106 ARG A O 1
ATOM 836 N N . GLU A 1 107 ? 21.940 33.503 139.058 1.00 57.81 107 GLU A N 1
ATOM 837 C CA . GLU A 1 107 ? 22.044 32.235 139.766 1.00 62.97 107 GLU A CA 1
ATOM 838 C C . GLU A 1 107 ? 21.301 32.285 141.099 1.00 63.92 107 GLU A C 1
ATOM 839 O O . GLU A 1 107 ? 21.446 33.235 141.874 1.00 65.61 107 GLU A O 1
ATOM 845 N N . GLY A 1 108 ? 20.503 31.255 141.358 1.00 62.55 108 GLY A N 1
ATOM 846 C CA . GLY A 1 108 ? 19.750 31.202 142.594 1.00 60.58 108 GLY A CA 1
ATOM 847 C C . GLY A 1 108 ? 18.359 31.760 142.391 1.00 58.78 108 GLY A C 1
ATOM 848 O O . GLY A 1 108 ? 17.640 32.025 143.351 1.00 58.20 108 GLY A O 1
ATOM 849 N N . LYS A 1 109 ? 17.975 31.926 141.130 1.00 55.07 109 LYS A N 1
ATOM 850 C CA . LYS A 1 109 ? 16.669 32.468 140.801 1.00 51.96 109 LYS A CA 1
ATOM 851 C C . LYS A 1 109 ? 16.451 33.826 141.452 1.00 48.43 109 LYS A C 1
ATOM 852 O O . LYS A 1 109 ? 15.382 34.111 141.973 1.00 47.50 109 LYS A O 1
ATOM 858 N N . VAL A 1 110 ? 17.472 34.666 141.436 1.00 47.07 110 VAL A N 1
ATOM 859 C CA . VAL A 1 110 ? 17.335 35.991 142.014 1.00 46.02 110 VAL A CA 1
ATOM 860 C C . VAL A 1 110 ? 16.932 36.956 140.898 1.00 43.99 110 VAL A C 1
ATOM 861 O O . VAL A 1 110 ? 17.581 37.027 139.849 1.00 43.24 110 VAL A O 1
ATOM 865 N N . PHE A 1 111 ? 15.855 37.695 141.119 1.00 41.16 111 PHE A N 1
ATOM 866 C CA . PHE A 1 111 ? 15.386 38.611 140.103 1.00 38.69 111 PHE A CA 1
ATOM 867 C C . PHE A 1 111 ? 15.630 40.060 140.377 1.00 40.35 111 PHE A C 1
ATOM 868 O O . PHE A 1 111 ? 15.526 40.544 141.509 1.00 40.76 111 PHE A O 1
ATOM 876 N N . ALA A 1 112 ? 15.962 40.763 139.310 1.00 35.91 112 ALA A N 1
ATOM 877 C CA . ALA A 1 112 ? 16.217 42.166 139.447 1.00 36.46 112 ALA A CA 1
ATOM 878 C C . ALA A 1 112 ? 15.996 42.924 138.163 1.00 35.95 112 ALA A C 1
ATOM 879 O O . ALA A 1 112 ? 16.199 42.405 137.066 1.00 39.44 112 ALA A O 1
ATOM 881 N N . ALA A 1 113 ? 15.575 44.171 138.342 1.00 33.36 113 ALA A N 1
ATOM 882 C CA . ALA A 1 113 ? 15.325 45.106 137.255 1.00 37.26 113 ALA A CA 1
ATOM 883 C C . ALA A 1 113 ? 16.459 46.134 137.235 1.00 36.84 113 ALA A C 1
ATOM 884 O O . ALA A 1 113 ? 16.987 46.522 138.276 1.00 35.39 113 ALA A O 1
ATOM 886 N N . SER A 1 114 ? 16.812 46.600 136.049 1.00 37.34 114 SER A N 1
ATOM 887 C CA . SER A 1 114 ? 17.914 47.537 135.925 1.00 38.48 114 SER A CA 1
ATOM 888 C C . SER A 1 114 ? 17.664 49.012 136.260 1.00 38.05 114 SER A C 1
ATOM 889 O O . SER A 1 114 ? 17.957 49.885 135.444 1.00 38.08 114 SER A O 1
ATOM 892 N N . THR A 1 115 ? 17.136 49.297 137.450 1.00 37.39 115 THR A N 1
ATOM 893 C CA . THR A 1 115 ? 16.935 50.689 137.860 1.00 36.58 115 THR A CA 1
ATOM 894 C C . THR A 1 115 ? 18.235 51.168 138.487 1.00 37.81 115 THR A C 1
ATOM 895 O O . THR A 1 115 ? 19.210 50.430 138.528 1.00 37.52 115 THR A O 1
ATOM 899 N N . VAL A 1 116 ? 18.247 52.398 138.983 1.00 40.69 116 VAL A N 1
ATOM 900 C CA . VAL A 1 116 ? 19.451 52.958 139.579 1.00 44.42 116 VAL A CA 1
ATOM 901 C C . VAL A 1 116 ? 19.219 53.460 141.003 1.00 46.12 116 VAL A C 1
ATOM 902 O O . VAL A 1 116 ? 18.796 54.602 141.170 1.00 52.04 116 VAL A O 1
ATOM 906 N N . PRO A 1 117 ? 19.414 52.625 142.049 1.00 46.42 117 PRO A N 1
ATOM 907 C CA . PRO A 1 117 ? 19.881 51.237 142.221 1.00 45.35 117 PRO A CA 1
ATOM 908 C C . PRO A 1 117 ? 18.908 50.183 141.696 1.00 45.04 117 PRO A C 1
ATOM 909 O O . PRO A 1 117 ? 17.735 50.454 141.431 1.00 42.41 117 PRO A O 1
ATOM 921 N N . THR A 1 119 ? 16.278 47.302 141.433 1.00 38.98 119 THR A N 1
ATOM 922 C CA . THR A 1 119 ? 15.076 47.001 142.188 1.00 38.05 119 THR A CA 1
ATOM 923 C C . THR A 1 119 ? 14.937 45.484 142.265 1.00 37.46 119 THR A C 1
ATOM 924 O O . THR A 1 119 ? 14.908 44.803 141.239 1.00 36.03 119 THR A O 1
ATOM 928 N N . PRO A 1 120 ? 14.861 44.932 143.483 1.00 36.36 120 PRO A N 1
ATOM 929 C CA . PRO A 1 120 ? 14.727 43.481 143.591 1.00 36.06 120 PRO A CA 1
ATOM 930 C C . PRO A 1 120 ? 13.283 43.130 143.315 1.00 36.72 120 PRO A C 1
ATOM 931 O O . PRO A 1 120 ? 12.385 43.901 143.646 1.00 35.57 120 PRO A O 1
ATOM 935 N N . LEU A 1 121 ? 13.065 41.978 142.693 1.00 37.40 121 LEU A N 1
ATOM 936 C CA . LEU A 1 121 ? 11.722 41.525 142.377 1.00 36.69 121 LEU A CA 1
ATOM 937 C C . LEU A 1 121 ? 11.444 40.144 142.954 1.00 38.54 121 LEU A C 1
ATOM 938 O O . LEU A 1 121 ? 12.335 39.292 143.043 1.00 38.55 121 LEU A O 1
ATOM 943 N N . TRP A 1 122 ? 10.194 39.930 143.339 1.00 37.05 122 TRP A N 1
ATOM 944 C CA . TRP A 1 122 ? 9.776 38.651 143.862 1.00 37.70 122 TRP A CA 1
ATOM 945 C C . TRP A 1 122 ? 8.760 38.169 142.859 1.00 40.38 122 TRP A C 1
ATOM 946 O O . TRP A 1 122 ? 7.637 38.662 142.814 1.00 44.99 122 TRP A O 1
ATOM 957 N N . VAL A 1 123 ? 9.181 37.218 142.036 1.00 43.75 123 VAL A N 1
ATOM 958 C CA . VAL A 1 123 ? 8.346 36.647 140.988 1.00 42.79 123 VAL A CA 1
ATOM 959 C C . VAL A 1 123 ? 8.065 35.189 141.306 1.00 47.27 123 VAL A C 1
ATOM 960 O O . VAL A 1 123 ? 8.728 34.592 142.156 1.00 46.79 123 VAL A O 1
ATOM 964 N N . SER A 1 124 ? 7.093 34.615 140.606 1.00 48.98 124 SER A N 1
ATOM 965 C CA . SER A 1 124 ? 6.732 33.224 140.815 1.00 49.11 124 SER A CA 1
ATOM 966 C C . SER A 1 124 ? 7.888 32.276 140.547 1.00 48.62 124 SER A C 1
ATOM 967 O O . SER A 1 124 ? 8.650 32.464 139.607 1.00 47.78 124 SER A O 1
ATOM 970 N N . PRO A 1 125 ? 8.022 31.233 141.376 1.00 50.86 125 PRO A N 1
ATOM 971 C CA . PRO A 1 125 ? 9.086 30.236 141.231 1.00 52.81 125 PRO A CA 1
ATOM 972 C C . PRO A 1 125 ? 8.954 29.406 139.943 1.00 52.65 125 PRO A C 1
ATOM 973 O O . PRO A 1 125 ? 9.905 28.748 139.522 1.00 55.02 125 PRO A O 1
ATOM 977 N N . GLN A 1 126 ? 7.781 29.444 139.319 1.00 50.52 126 GLN A N 1
ATOM 978 C CA . GLN A 1 126 ? 7.554 28.693 138.087 1.00 50.42 126 GLN A CA 1
ATOM 979 C C . GLN A 1 126 ? 7.602 29.569 136.840 1.00 47.02 126 GLN A C 1
ATOM 980 O O . GLN A 1 126 ? 7.241 29.122 135.754 1.00 47.81 126 GLN A O 1
ATOM 986 N N . LEU A 1 127 ? 8.042 30.812 136.995 1.00 45.09 127 LEU A N 1
ATOM 987 C CA . LEU A 1 127 ? 8.116 31.743 135.871 1.00 42.70 127 LEU A CA 1
ATOM 988 C C . LEU A 1 127 ? 9.009 31.250 134.726 1.00 42.09 127 LEU A C 1
ATOM 989 O O . LEU A 1 127 ? 10.104 30.756 134.955 1.00 42.44 127 LEU A O 1
ATOM 994 N N . HIS A 1 128 ? 8.546 31.397 133.491 1.00 41.14 128 HIS A N 1
ATOM 995 C CA . HIS A 1 128 ? 9.347 30.982 132.343 1.00 42.12 128 HIS A CA 1
ATOM 996 C C . HIS A 1 128 ? 8.983 31.773 131.082 1.00 41.86 128 HIS A C 1
ATOM 997 O O . HIS A 1 128 ? 9.628 31.633 130.038 1.00 42.12 128 HIS A O 1
ATOM 1004 N N . ARG A 1 129 ? 7.938 32.585 131.168 1.00 38.94 129 ARG A N 1
ATOM 1005 C CA . ARG A 1 129 ? 7.556 33.395 130.023 1.00 39.48 129 ARG A CA 1
ATOM 1006 C C . ARG A 1 129 ? 7.211 34.829 130.465 1.00 35.68 129 ARG A C 1
ATOM 1007 O O . ARG A 1 129 ? 6.295 35.055 131.259 1.00 30.75 129 ARG A O 1
ATOM 1015 N N . VAL A 1 130 ? 7.981 35.781 129.943 1.00 34.29 130 VAL A N 1
ATOM 1016 C CA . VAL A 1 130 ? 7.837 37.202 130.260 1.00 32.49 130 VAL A CA 1
ATOM 1017 C C . VAL A 1 130 ? 7.125 38.024 129.183 1.00 31.73 130 VAL A C 1
ATOM 1018 O O . VAL A 1 130 ? 7.515 38.012 128.017 1.00 31.20 130 VAL A O 1
ATOM 1022 N N . GLY A 1 131 ? 6.083 38.743 129.585 1.00 31.10 131 GLY A N 1
ATOM 1023 C CA . GLY A 1 131 ? 5.356 39.582 128.640 1.00 31.04 131 GLY A CA 1
ATOM 1024 C C . GLY A 1 131 ? 5.844 41.017 128.765 1.00 27.84 131 GLY A C 1
ATOM 1025 O O . GLY A 1 131 ? 5.928 41.549 129.862 1.00 27.66 131 GLY A O 1
ATOM 1026 N N . ILE A 1 132 ? 6.155 41.651 127.647 1.00 25.83 132 ILE A N 1
ATOM 1027 C CA . ILE A 1 132 ? 6.673 43.001 127.676 1.00 26.87 132 ILE A CA 1
ATOM 1028 C C . ILE A 1 132 ? 5.815 43.956 126.873 1.00 29.22 132 ILE A C 1
ATOM 1029 O O . ILE A 1 132 ? 5.473 43.674 125.719 1.00 31.17 132 ILE A O 1
ATOM 1034 N N . PHE A 1 133 ? 5.481 45.093 127.475 1.00 27.82 133 PHE A N 1
ATOM 1035 C CA . PHE A 1 133 ? 4.655 46.090 126.797 1.00 30.34 133 PHE A CA 1
ATOM 1036 C C . PHE A 1 133 ? 5.316 47.468 126.777 1.00 26.63 133 PHE A C 1
ATOM 1037 O O . PHE A 1 133 ? 5.319 48.173 127.777 1.00 26.20 133 PHE A O 1
ATOM 1045 N N . LEU A 1 134 ? 5.887 47.840 125.639 1.00 27.25 134 LEU A N 1
ATOM 1046 C CA . LEU A 1 134 ? 6.528 49.139 125.505 1.00 28.43 134 LEU A CA 1
ATOM 1047 C C . LEU A 1 134 ? 5.499 50.162 125.026 1.00 29.63 134 LEU A C 1
ATOM 1048 O O . LEU A 1 134 ? 4.913 50.009 123.955 1.00 31.01 134 LEU A O 1
ATOM 1053 N N . ASP A 1 135 ? 5.266 51.190 125.832 1.00 28.97 135 ASP A N 1
ATOM 1054 C CA . ASP A 1 135 ? 4.312 52.231 125.477 1.00 29.46 135 ASP A CA 1
ATOM 1055 C C . ASP A 1 135 ? 5.005 53.581 125.409 1.00 28.48 135 ASP A C 1
ATOM 1056 O O . ASP A 1 135 ? 5.061 54.307 126.398 1.00 29.83 135 ASP A O 1
ATOM 1061 N N . VAL A 1 136 ? 5.518 53.912 124.234 1.00 26.95 136 VAL A N 1
ATOM 1062 C CA . VAL A 1 136 ? 6.229 55.158 124.019 1.00 29.87 136 VAL A CA 1
ATOM 1063 C C . VAL A 1 136 ? 5.389 56.392 124.363 1.00 29.59 136 VAL A C 1
ATOM 1064 O O . VAL A 1 136 ? 5.915 57.388 124.862 1.00 29.02 136 VAL A O 1
ATOM 1068 N N . GLY A 1 137 ? 4.092 56.323 124.099 1.00 26.59 137 GLY A N 1
ATOM 1069 C CA . GLY A 1 137 ? 3.239 57.455 124.402 1.00 28.27 137 GLY A CA 1
ATOM 1070 C C . GLY A 1 137 ? 3.175 57.732 125.890 1.00 31.65 137 GLY A C 1
ATOM 1071 O O . GLY A 1 137 ? 3.186 58.893 126.309 1.00 31.71 137 GLY A O 1
ATOM 1080 N N . ARG A 1 139 ? 5.455 56.757 127.889 1.00 29.62 139 ARG A N 1
ATOM 1081 C CA . ARG A 1 139 ? 6.847 56.761 128.327 1.00 32.44 139 ARG A CA 1
ATOM 1082 C C . ARG A 1 139 ? 7.102 55.701 129.409 1.00 31.54 139 ARG A C 1
ATOM 1083 O O . ARG A 1 139 ? 7.748 55.963 130.422 1.00 34.78 139 ARG A O 1
ATOM 1091 N N . SER A 1 140 ? 6.597 54.496 129.176 1.00 31.55 140 SER A N 1
ATOM 1092 C CA . SER A 1 140 ? 6.749 53.402 130.130 1.00 29.78 140 SER A CA 1
ATOM 1093 C C . SER A 1 140 ? 6.941 52.070 129.431 1.00 29.26 140 SER A C 1
ATOM 1094 O O . SER A 1 140 ? 6.644 51.924 128.252 1.00 27.38 140 SER A O 1
ATOM 1097 N N . ILE A 1 141 ? 7.453 51.099 130.172 1.00 30.88 141 ILE A N 1
ATOM 1098 C CA . ILE A 1 141 ? 7.647 49.756 129.648 1.00 30.50 141 ILE A CA 1
ATOM 1099 C C . ILE A 1 141 ? 7.364 48.827 130.816 1.00 28.19 141 ILE A C 1
ATOM 1100 O O . ILE A 1 141 ? 7.974 48.936 131.879 1.00 28.78 141 ILE A O 1
ATOM 1105 N N . ALA A 1 142 ? 6.415 47.925 130.619 1.00 28.58 142 ALA A N 1
ATOM 1106 C CA . ALA A 1 142 ? 6.013 47.011 131.674 1.00 27.91 142 ALA A CA 1
ATOM 1107 C C . ALA A 1 142 ? 6.352 45.556 131.388 1.00 27.26 142 ALA A C 1
ATOM 1108 O O . ALA A 1 142 ? 6.415 45.129 130.232 1.00 28.29 142 ALA A O 1
ATOM 1110 N N . PHE A 1 143 ? 6.561 44.802 132.460 1.00 24.83 143 PHE A N 1
ATOM 1111 C CA . PHE A 1 143 ? 6.885 43.393 132.361 1.00 23.95 143 PHE A CA 1
ATOM 1112 C C . PHE A 1 143 ? 5.826 42.572 133.077 1.00 27.95 143 PHE A C 1
ATOM 1113 O O . PHE A 1 143 ? 5.369 42.940 134.160 1.00 31.33 143 PHE A O 1
ATOM 1121 N N . TYR A 1 144 ? 5.445 41.450 132.479 1.00 29.38 144 TYR A N 1
ATOM 1122 C CA . TYR A 1 144 ? 4.424 40.593 133.074 1.00 30.20 144 TYR A CA 1
ATOM 1123 C C . TYR A 1 144 ? 4.773 39.124 132.993 1.00 28.00 144 TYR A C 1
ATOM 1124 O O . TYR A 1 144 ? 5.496 38.706 132.090 1.00 28.99 144 TYR A O 1
ATOM 1133 N N . ASN A 1 145 ? 4.230 38.348 133.926 1.00 27.48 145 ASN A N 1
ATOM 1134 C CA . ASN A 1 145 ? 4.407 36.894 133.928 1.00 29.83 145 ASN A CA 1
ATOM 1135 C C . ASN A 1 145 ? 3.311 36.401 132.992 1.00 31.10 145 ASN A C 1
ATOM 1136 O O . ASN A 1 145 ? 2.128 36.570 133.284 1.00 32.92 145 ASN A O 1
ATOM 1141 N N . VAL A 1 146 ? 3.696 35.787 131.881 1.00 30.70 146 VAL A N 1
ATOM 1142 C CA . VAL A 1 146 ? 2.719 35.322 130.907 1.00 34.39 146 VAL A CA 1
ATOM 1143 C C . VAL A 1 146 ? 1.825 34.168 131.363 1.00 34.27 146 VAL A C 1
ATOM 1144 O O . VAL A 1 146 ? 0.807 33.879 130.738 1.00 33.87 146 VAL A O 1
ATOM 1148 N N . SER A 1 147 ? 2.183 33.512 132.453 1.00 35.64 147 SER A N 1
ATOM 1149 C CA . SER A 1 147 ? 1.377 32.390 132.916 1.00 38.42 147 SER A CA 1
ATOM 1150 C C . SER A 1 147 ? 0.107 32.804 133.653 1.00 40.17 147 SER A C 1
ATOM 1151 O O . SER A 1 147 ? -0.825 32.013 133.789 1.00 41.46 147 SER A O 1
ATOM 1154 N N . ASP A 1 148 ? 0.048 34.047 134.111 1.00 39.07 148 ASP A N 1
ATOM 1155 C CA . ASP A 1 148 ? -1.116 34.475 134.873 1.00 38.85 148 ASP A CA 1
ATOM 1156 C C . ASP A 1 148 ? -1.385 35.963 134.767 1.00 34.39 148 ASP A C 1
ATOM 1157 O O . ASP A 1 148 ? -2.286 36.471 135.426 1.00 34.22 148 ASP A O 1
ATOM 1162 N N . GLY A 1 149 ? -0.592 36.660 133.962 1.00 32.69 149 GLY A N 1
ATOM 1163 C CA . GLY A 1 149 ? -0.789 38.091 133.789 1.00 34.23 149 GLY A CA 1
ATOM 1164 C C . GLY A 1 149 ? -0.368 38.952 134.969 1.00 35.36 149 GLY A C 1
ATOM 1165 O O . GLY A 1 149 ? -0.697 40.128 135.015 1.00 39.79 149 GLY A O 1
ATOM 1166 N N . CYS A 1 150 ? 0.346 38.375 135.929 1.00 34.32 150 CYS A N 1
ATOM 1167 C CA . CYS A 1 150 ? 0.802 39.126 137.086 1.00 33.01 150 CYS A CA 1
ATOM 1168 C C . CYS A 1 150 ? 1.870 40.118 136.669 1.00 32.58 150 CYS A C 1
ATOM 1169 O O . CYS A 1 150 ? 2.784 39.783 135.921 1.00 34.06 150 CYS A O 1
ATOM 1172 N N . HIS A 1 151 ? 1.758 41.336 137.178 1.00 31.52 151 HIS A N 1
ATOM 1173 C CA . HIS A 1 151 ? 2.694 42.402 136.873 1.00 31.46 151 HIS A CA 1
ATOM 1174 C C . HIS A 1 151 ? 4.024 42.205 137.611 1.00 32.27 151 HIS A C 1
ATOM 1175 O O . HIS A 1 151 ? 4.037 41.923 138.801 1.00 34.28 151 HIS A O 1
ATOM 1182 N N . ILE A 1 152 ? 5.143 42.349 136.908 1.00 31.42 152 ILE A N 1
ATOM 1183 C CA . ILE A 1 152 ? 6.455 42.192 137.535 1.00 29.69 152 ILE A CA 1
ATOM 1184 C C . ILE A 1 152 ? 7.093 43.547 137.896 1.00 31.06 152 ILE A C 1
ATOM 1185 O O . ILE A 1 152 ? 7.398 43.792 139.057 1.00 35.92 152 ILE A O 1
ATOM 1190 N N . TYR A 1 153 ? 7.325 44.410 136.912 1.00 26.79 153 TYR A N 1
ATOM 1191 C CA . TYR A 1 153 ? 7.893 45.734 137.170 1.00 27.48 153 TYR A CA 1
ATOM 1192 C C . TYR A 1 153 ? 7.556 46.625 135.984 1.00 27.37 153 TYR A C 1
ATOM 1193 O O . TYR A 1 153 ? 7.373 46.143 134.867 1.00 29.92 153 TYR A O 1
ATOM 1202 N N . THR A 1 154 ? 7.451 47.925 136.224 1.00 25.54 154 THR A N 1
ATOM 1203 C CA . THR A 1 154 ? 7.167 48.857 135.147 1.00 26.08 154 THR A CA 1
ATOM 1204 C C . THR A 1 154 ? 8.142 49.993 135.255 1.00 27.09 154 THR A C 1
ATOM 1205 O O . THR A 1 154 ? 8.388 50.470 136.356 1.00 32.75 154 THR A O 1
ATOM 1209 N N . PHE A 1 155 ? 8.733 50.402 134.137 1.00 26.08 155 PHE A N 1
ATOM 1210 C CA . PHE A 1 155 ? 9.638 51.552 134.160 1.00 29.21 155 PHE A CA 1
ATOM 1211 C C . PHE A 1 155 ? 8.807 52.750 133.695 1.00 29.99 155 PHE A C 1
ATOM 1212 O O . PHE A 1 155 ? 8.052 52.654 132.720 1.00 28.57 155 PHE A O 1
ATOM 1220 N N . ILE A 1 156 ? 8.949 53.882 134.373 1.00 30.90 156 ILE A N 1
ATOM 1221 C CA . ILE A 1 156 ? 8.175 55.058 133.998 1.00 31.32 156 ILE A CA 1
ATOM 1222 C C . ILE A 1 156 ? 9.044 56.248 133.642 1.00 28.94 156 ILE A C 1
ATOM 1223 O O . ILE A 1 156 ? 10.205 56.303 134.013 1.00 26.65 156 ILE A O 1
ATOM 1228 N N . GLU A 1 157 ? 8.467 57.204 132.924 1.00 33.16 157 GLU A N 1
ATOM 1229 C CA . GLU A 1 157 ? 9.188 58.414 132.516 1.00 34.88 157 GLU A CA 1
ATOM 1230 C C . GLU A 1 157 ? 10.457 58.076 131.763 1.00 35.74 157 GLU A C 1
ATOM 1231 O O . GLU A 1 157 ? 11.475 58.741 131.944 1.00 37.35 157 GLU A O 1
ATOM 1237 N N . ILE A 1 158 ? 10.416 57.043 130.929 1.00 37.14 158 ILE A N 1
ATOM 1238 C CA . ILE A 1 158 ? 11.611 56.671 130.187 1.00 37.55 158 ILE A CA 1
ATOM 1239 C C . ILE A 1 158 ? 11.794 57.656 129.044 1.00 38.23 158 ILE A C 1
ATOM 1240 O O . ILE A 1 158 ? 10.819 58.188 128.511 1.00 35.62 158 ILE A O 1
ATOM 1245 N N . PRO A 1 159 ? 13.052 57.914 128.655 1.00 39.30 159 PRO A N 1
ATOM 1246 C CA . PRO A 1 159 ? 13.358 58.841 127.562 1.00 37.26 159 PRO A CA 1
ATOM 1247 C C . PRO A 1 159 ? 12.917 58.285 126.218 1.00 37.58 159 PRO A C 1
ATOM 1248 O O . PRO A 1 159 ? 13.077 57.097 125.945 1.00 40.65 159 PRO A O 1
ATOM 1252 N N . VAL A 1 160 ? 12.356 59.146 125.379 1.00 36.97 160 VAL A N 1
ATOM 1253 C CA . VAL A 1 160 ? 11.919 58.722 124.059 1.00 36.03 160 VAL A CA 1
ATOM 1254 C C . VAL A 1 160 ? 12.501 59.630 122.971 1.00 37.60 160 VAL A C 1
ATOM 1255 O O . VAL A 1 160 ? 11.787 60.189 122.149 1.00 38.02 160 VAL A O 1
ATOM 1259 N N . CYS A 1 161 ? 13.823 59.750 122.970 1.00 41.55 161 CYS A N 1
ATOM 1260 C CA . CYS A 1 161 ? 14.522 60.589 122.010 1.00 42.29 161 CYS A CA 1
ATOM 1261 C C . CYS A 1 161 ? 15.166 59.775 120.909 1.00 42.89 161 CYS A C 1
ATOM 1262 O O . CYS A 1 161 ? 15.641 60.328 119.920 1.00 47.57 161 CYS A O 1
ATOM 1265 N N . GLU A 1 162 ? 15.205 58.461 121.086 1.00 40.89 162 GLU A N 1
ATOM 1266 C CA . GLU A 1 162 ? 15.789 57.594 120.078 1.00 41.22 162 GLU A CA 1
ATOM 1267 C C . GLU A 1 162 ? 15.138 56.228 120.138 1.00 39.30 162 GLU A C 1
ATOM 1268 O O . GLU A 1 162 ? 14.612 55.831 121.169 1.00 41.80 162 GLU A O 1
ATOM 1274 N N . PRO A 1 163 ? 15.183 55.484 119.029 1.00 37.41 163 PRO A N 1
ATOM 1275 C CA . PRO A 1 163 ? 14.597 54.146 118.914 1.00 36.73 163 PRO A CA 1
ATOM 1276 C C . PRO A 1 163 ? 14.985 53.228 120.064 1.00 37.10 163 PRO A C 1
ATOM 1277 O O . PRO A 1 163 ? 16.122 53.258 120.535 1.00 40.17 163 PRO A O 1
ATOM 1281 N N . TRP A 1 164 ? 14.032 52.423 120.524 1.00 35.31 164 TRP A N 1
ATOM 1282 C CA . TRP A 1 164 ? 14.286 51.474 121.602 1.00 31.74 164 TRP A CA 1
ATOM 1283 C C . TRP A 1 164 ? 14.430 50.118 120.930 1.00 33.73 164 TRP A C 1
ATOM 1284 O O . TRP A 1 164 ? 13.550 49.713 120.165 1.00 35.15 164 TRP A O 1
ATOM 1295 N N . ARG A 1 165 ? 15.529 49.420 121.201 1.00 31.36 165 ARG A N 1
ATOM 1296 C CA . ARG A 1 165 ? 15.755 48.108 120.598 1.00 33.29 165 ARG A CA 1
ATOM 1297 C C . ARG A 1 165 ? 15.518 46.992 121.601 1.00 33.34 165 ARG A C 1
ATOM 1298 O O . ARG A 1 165 ? 16.079 47.015 122.702 1.00 35.02 165 ARG A O 1
ATOM 1306 N N . PRO A 1 166 ? 14.678 46.003 121.246 1.00 32.24 166 PRO A N 1
ATOM 1307 C CA . PRO A 1 166 ? 14.410 44.884 122.154 1.00 29.37 166 PRO A CA 1
ATOM 1308 C C . PRO A 1 166 ? 15.747 44.271 122.568 1.00 32.87 166 PRO A C 1
ATOM 1309 O O . PRO A 1 166 ? 16.590 43.990 121.716 1.00 32.94 166 PRO A O 1
ATOM 1313 N N . PHE A 1 167 ? 15.934 44.075 123.871 1.00 32.23 167 PHE A N 1
ATOM 1314 C CA . PHE A 1 167 ? 17.167 43.517 124.403 1.00 33.31 167 PHE A CA 1
ATOM 1315 C C . PHE A 1 167 ? 17.003 42.075 124.897 1.00 37.19 167 PHE A C 1
ATOM 1316 O O . PHE A 1 167 ? 15.918 41.681 125.336 1.00 38.06 167 PHE A O 1
ATOM 1324 N N . PHE A 1 168 ? 18.087 41.300 124.825 1.00 36.83 168 PHE A N 1
ATOM 1325 C CA . PHE A 1 168 ? 18.090 39.898 125.248 1.00 38.74 168 PHE A CA 1
ATOM 1326 C C . PHE A 1 168 ? 19.480 39.484 125.694 1.00 42.88 168 PHE A C 1
ATOM 1327 O O . PHE A 1 168 ? 20.480 39.956 125.144 1.00 47.74 168 PHE A O 1
ATOM 1335 N N . ALA A 1 169 ? 19.547 38.599 126.683 1.00 41.70 169 ALA A N 1
ATOM 1336 C CA . ALA A 1 169 ? 20.831 38.107 127.165 1.00 40.44 169 ALA A CA 1
ATOM 1337 C C . ALA A 1 169 ? 20.639 36.731 127.774 1.00 44.61 169 ALA A C 1
ATOM 1338 O O . ALA A 1 169 ? 19.572 36.421 128.305 1.00 46.94 169 ALA A O 1
ATOM 1340 N N . HIS A 1 170 ? 21.668 35.899 127.684 1.00 45.69 170 HIS A N 1
ATOM 1341 C CA . HIS A 1 170 ? 21.604 34.555 128.233 1.00 46.93 170 HIS A CA 1
ATOM 1342 C C . HIS A 1 170 ? 22.990 33.952 128.371 1.00 47.29 170 HIS A C 1
ATOM 1343 O O . HIS A 1 170 ? 23.870 34.195 127.550 1.00 45.67 170 HIS A O 1
ATOM 1350 N N . LYS A 1 171 ? 23.175 33.181 129.434 1.00 48.74 171 LYS A N 1
ATOM 1351 C CA . LYS A 1 171 ? 24.429 32.498 129.701 1.00 49.50 171 LYS A CA 1
ATOM 1352 C C . LYS A 1 171 ? 24.046 31.123 130.226 1.00 52.15 171 LYS A C 1
ATOM 1353 O O . LYS A 1 171 ? 23.183 31.008 131.098 1.00 51.91 171 LYS A O 1
ATOM 1359 N N . ARG A 1 172 ? 24.671 30.079 129.692 1.00 54.10 172 ARG A N 1
ATOM 1360 C CA . ARG A 1 172 ? 24.368 28.722 130.134 1.00 54.55 172 ARG A CA 1
ATOM 1361 C C . ARG A 1 172 ? 24.667 28.532 131.606 1.00 54.16 172 ARG A C 1
ATOM 1362 O O . ARG A 1 172 ? 25.393 29.314 132.214 1.00 50.63 172 ARG A O 1
ATOM 1370 N N . GLY A 1 173 ? 24.093 27.482 132.177 1.00 55.79 173 GLY A N 1
ATOM 1371 C CA . GLY A 1 173 ? 24.343 27.193 133.568 1.00 58.21 173 GLY A CA 1
ATOM 1372 C C . GLY A 1 173 ? 25.472 26.187 133.636 1.00 59.73 173 GLY A C 1
ATOM 1373 O O . GLY A 1 173 ? 26.279 26.213 134.561 1.00 61.09 173 GLY A O 1
ATOM 1374 N N . SER A 1 174 ? 25.529 25.301 132.643 1.00 60.26 174 SER A N 1
ATOM 1375 C CA . SER A 1 174 ? 26.561 24.269 132.590 1.00 63.00 174 SER A CA 1
ATOM 1376 C C . SER A 1 174 ? 26.765 23.786 131.160 1.00 65.97 174 SER A C 1
ATOM 1377 O O . SER A 1 174 ? 25.998 24.139 130.261 1.00 65.05 174 SER A O 1
ATOM 1380 N N . GLN A 1 175 ? 27.795 22.962 130.966 1.00 67.65 175 GLN A N 1
ATOM 1381 C CA . GLN A 1 175 ? 28.122 22.415 129.653 1.00 68.01 175 GLN A CA 1
ATOM 1382 C C . GLN A 1 175 ? 26.958 21.628 129.068 1.00 67.99 175 GLN A C 1
ATOM 1383 O O . GLN A 1 175 ? 26.735 21.640 127.855 1.00 67.10 175 GLN A O 1
ATOM 1389 N N . ASP A 1 176 ? 26.215 20.950 129.937 1.00 68.75 176 ASP A N 1
ATOM 1390 C CA . ASP A 1 176 ? 25.082 20.135 129.505 1.00 69.73 176 ASP A CA 1
ATOM 1391 C C . ASP A 1 176 ? 23.782 20.930 129.360 1.00 68.42 176 ASP A C 1
ATOM 1392 O O . ASP A 1 176 ? 22.882 20.535 128.619 1.00 69.72 176 ASP A O 1
ATOM 1397 N N . ASP A 1 177 ? 23.703 22.052 130.067 1.00 67.53 177 ASP A N 1
ATOM 1398 C CA . ASP A 1 177 ? 22.539 22.939 130.053 1.00 66.38 177 ASP A CA 1
ATOM 1399 C C . ASP A 1 177 ? 21.975 23.166 128.642 1.00 65.83 177 ASP A C 1
ATOM 1400 O O . ASP A 1 177 ? 22.662 23.698 127.771 1.00 67.40 177 ASP A O 1
ATOM 1405 N N . GLN A 1 178 ? 20.725 22.754 128.425 1.00 63.99 178 GLN A N 1
ATOM 1406 C CA . GLN A 1 178 ? 20.061 22.907 127.128 1.00 62.58 178 GLN A CA 1
ATOM 1407 C C . GLN A 1 178 ? 19.032 24.041 127.084 1.00 60.65 178 GLN A C 1
ATOM 1408 O O . GLN A 1 178 ? 18.205 24.090 126.172 1.00 60.20 178 GLN A O 1
ATOM 1414 N N . SER A 1 179 ? 19.076 24.948 128.055 1.00 59.66 179 SER A N 1
ATOM 1415 C CA . SER A 1 179 ? 18.117 26.053 128.095 1.00 58.70 179 SER A CA 1
ATOM 1416 C C . SER A 1 179 ? 18.287 27.060 126.951 1.00 56.83 179 SER A C 1
ATOM 1417 O O . SER A 1 179 ? 19.390 27.288 126.457 1.00 53.00 179 SER A O 1
ATOM 1420 N N . ILE A 1 180 ? 17.176 27.659 126.538 1.00 57.50 180 ILE A N 1
ATOM 1421 C CA . ILE A 1 180 ? 17.193 28.635 125.460 1.00 59.56 180 ILE A CA 1
ATOM 1422 C C . ILE A 1 180 ? 16.150 29.725 125.644 1.00 60.13 180 ILE A C 1
ATOM 1423 O O . ILE A 1 180 ? 15.150 29.550 126.344 1.00 58.38 180 ILE A O 1
ATOM 1428 N N . LEU A 1 181 ? 16.396 30.854 124.994 1.00 59.97 181 LEU A N 1
ATOM 1429 C CA . LEU A 1 181 ? 15.474 31.974 125.022 1.00 57.10 181 LEU A CA 1
ATOM 1430 C C . LEU A 1 181 ? 14.857 31.988 123.652 1.00 55.16 181 LEU A C 1
ATOM 1431 O O . LEU A 1 181 ? 15.570 31.972 122.651 1.00 56.22 181 LEU A O 1
ATOM 1436 N N . SER A 1 182 ? 13.539 32.003 123.584 1.00 53.17 182 SER A N 1
ATOM 1437 C CA . SER A 1 182 ? 12.930 32.033 122.278 1.00 56.21 182 SER A CA 1
ATOM 1438 C C . SER A 1 182 ? 11.837 33.065 122.245 1.00 56.89 182 SER A C 1
ATOM 1439 O O . SER A 1 182 ? 11.090 33.236 123.210 1.00 57.37 182 SER A O 1
ATOM 1442 N N . ILE A 1 183 ? 11.756 33.781 121.137 1.00 57.13 183 ILE A N 1
ATOM 1443 C CA . ILE A 1 183 ? 10.712 34.756 121.039 1.00 56.20 183 ILE A CA 1
ATOM 1444 C C . ILE A 1 183 ? 9.479 34.024 120.656 1.00 60.44 183 ILE A C 1
ATOM 1445 O O . ILE A 1 183 ? 9.508 32.990 119.980 1.00 62.55 183 ILE A O 1
ATOM 1450 N N . CYS A 1 184 ? 8.380 34.622 121.068 1.00 64.83 184 CYS A N 1
ATOM 1451 C CA . CYS A 1 184 ? 7.134 33.988 120.838 1.00 67.29 184 CYS A CA 1
ATOM 1452 C C . CYS A 1 184 ? 6.181 34.503 119.788 1.00 73.20 184 CYS A C 1
ATOM 1453 O O . CYS A 1 184 ? 5.512 35.518 119.903 1.00 75.00 184 CYS A O 1
ATOM 1456 N N . SER A 1 185 ? 6.176 33.659 118.798 1.00 79.29 185 SER A N 1
ATOM 1457 C CA . SER A 1 185 ? 5.131 33.423 117.806 1.00 85.56 185 SER A CA 1
ATOM 1458 C C . SER A 1 185 ? 4.286 34.341 116.941 1.00 89.66 185 SER A C 1
ATOM 1459 O O . SER A 1 185 ? 4.747 35.194 116.172 1.00 90.28 185 SER A O 1
ATOM 1462 N N . VAL A 1 186 ? 2.987 34.104 117.163 1.00 93.93 186 VAL A N 1
ATOM 1463 C CA . VAL A 1 186 ? 2.068 34.773 116.279 1.00 98.46 186 VAL A CA 1
ATOM 1464 C C . VAL A 1 186 ? 0.593 34.888 116.580 1.00 101.55 186 VAL A C 1
ATOM 1465 O O . VAL A 1 186 ? 0.135 34.986 117.722 1.00 101.09 186 VAL A O 1
ATOM 1469 N N . ILE A 1 187 ? -0.079 34.851 115.435 1.00 104.84 187 ILE A N 1
ATOM 1470 C CA . ILE A 1 187 ? -1.467 35.173 115.351 1.00 107.01 187 ILE A CA 1
ATOM 1471 C C . ILE A 1 187 ? -2.336 34.717 114.194 1.00 108.90 187 ILE A C 1
ATOM 1472 O O . ILE A 1 187 ? -1.920 34.123 113.189 1.00 108.81 187 ILE A O 1
ATOM 1477 N N . ASN A 1 188 ? -3.581 35.080 114.451 1.00 111.28 188 ASN A N 1
ATOM 1478 C CA . ASN A 1 188 ? -4.780 34.975 113.652 1.00 113.76 188 ASN A CA 1
ATOM 1479 C C . ASN A 1 188 ? -5.629 35.763 114.642 1.00 114.63 188 ASN A C 1
ATOM 1480 O O . ASN A 1 188 ? -6.752 36.115 114.358 1.00 114.89 188 ASN A O 1
ATOM 1485 N N . GLY B 1 1 ? -8.998 42.629 150.758 1.00 95.87 1 GLY B N 1
ATOM 1486 C CA . GLY B 1 1 ? -10.441 42.928 150.496 1.00 97.32 1 GLY B CA 1
ATOM 1487 C C . GLY B 1 1 ? -10.624 43.067 149.010 1.00 99.42 1 GLY B C 1
ATOM 1488 O O . GLY B 1 1 ? -9.841 42.548 148.230 1.00 100.86 1 GLY B O 1
ATOM 1489 N N . PRO B 1 2 ? -11.680 43.737 148.573 1.00 100.01 2 PRO B N 1
ATOM 1490 C CA . PRO B 1 2 ? -11.894 43.895 147.128 1.00 99.59 2 PRO B CA 1
ATOM 1491 C C . PRO B 1 2 ? -10.738 44.732 146.748 1.00 99.68 2 PRO B C 1
ATOM 1492 O O . PRO B 1 2 ? -10.704 45.399 145.695 1.00 99.49 2 PRO B O 1
ATOM 1496 N N . LEU B 1 3 ? -9.825 44.726 147.708 1.00 98.60 3 LEU B N 1
ATOM 1497 C CA . LEU B 1 3 ? -8.576 45.406 147.674 1.00 97.69 3 LEU B CA 1
ATOM 1498 C C . LEU B 1 3 ? -8.995 46.825 148.028 1.00 98.51 3 LEU B C 1
ATOM 1499 O O . LEU B 1 3 ? -8.358 47.804 147.634 1.00 97.70 3 LEU B O 1
ATOM 1504 N N . GLY B 1 4 ? -10.118 46.909 148.751 1.00 98.96 4 GLY B N 1
ATOM 1505 C CA . GLY B 1 4 ? -10.634 48.194 149.214 1.00 99.65 4 GLY B CA 1
ATOM 1506 C C . GLY B 1 4 ? -12.012 48.734 148.856 1.00 100.19 4 GLY B C 1
ATOM 1507 O O . GLY B 1 4 ? -13.071 48.224 149.279 1.00 99.63 4 GLY B O 1
ATOM 1508 N N . SER B 1 5 ? -11.959 49.822 148.099 1.00 100.81 5 SER B N 1
ATOM 1509 C CA . SER B 1 5 ? -13.103 50.604 147.674 1.00 100.36 5 SER B CA 1
ATOM 1510 C C . SER B 1 5 ? -13.601 50.486 146.209 1.00 100.58 5 SER B C 1
ATOM 1511 O O . SER B 1 5 ? -14.798 50.427 145.968 1.00 101.07 5 SER B O 1
ATOM 1514 N N . PRO B 1 6 ? -12.700 50.465 145.200 1.00 100.14 6 PRO B N 1
ATOM 1515 C CA . PRO B 1 6 ? -13.037 50.347 143.771 1.00 97.43 6 PRO B CA 1
ATOM 1516 C C . PRO B 1 6 ? -14.361 49.664 143.442 1.00 95.64 6 PRO B C 1
ATOM 1517 O O . PRO B 1 6 ? -14.495 48.434 143.317 1.00 95.00 6 PRO B O 1
ATOM 1521 N N . GLU B 1 7 ? -15.313 50.568 143.253 1.00 93.62 7 GLU B N 1
ATOM 1522 C CA . GLU B 1 7 ? -16.745 50.378 143.015 1.00 91.63 7 GLU B CA 1
ATOM 1523 C C . GLU B 1 7 ? -17.403 49.020 142.943 1.00 90.38 7 GLU B C 1
ATOM 1524 O O . GLU B 1 7 ? -17.533 48.394 141.893 1.00 89.72 7 GLU B O 1
ATOM 1530 N N . PHE B 1 8 ? -17.948 48.657 144.088 1.00 90.22 8 PHE B N 1
ATOM 1531 C CA . PHE B 1 8 ? -18.687 47.430 144.237 1.00 90.27 8 PHE B CA 1
ATOM 1532 C C . PHE B 1 8 ? -20.001 47.590 143.546 1.00 89.31 8 PHE B C 1
ATOM 1533 O O . PHE B 1 8 ? -20.594 48.661 143.546 1.00 90.53 8 PHE B O 1
ATOM 1541 N N . GLN B 1 9 ? -20.447 46.515 142.926 1.00 86.95 9 GLN B N 1
ATOM 1542 C CA . GLN B 1 9 ? -21.703 46.569 142.238 1.00 84.34 9 GLN B CA 1
ATOM 1543 C C . GLN B 1 9 ? -22.738 45.929 143.150 1.00 82.24 9 GLN B C 1
ATOM 1544 O O . GLN B 1 9 ? -23.093 44.763 143.006 1.00 81.96 9 GLN B O 1
ATOM 1550 N N . VAL B 1 10 ? -23.194 46.738 144.104 1.00 79.89 10 VAL B N 1
ATOM 1551 C CA . VAL B 1 10 ? -24.168 46.333 145.112 1.00 77.22 10 VAL B CA 1
ATOM 1552 C C . VAL B 1 10 ? -25.418 45.633 144.592 1.00 75.21 10 VAL B C 1
ATOM 1553 O O . VAL B 1 10 ? -25.783 44.569 145.092 1.00 74.25 10 VAL B O 1
ATOM 1557 N N . ASP B 1 11 ? -26.074 46.223 143.598 1.00 72.25 11 ASP B N 1
ATOM 1558 C CA . ASP B 1 11 ? -27.295 45.629 143.065 1.00 68.92 11 ASP B CA 1
ATOM 1559 C C . ASP B 1 11 ? -27.248 45.177 141.607 1.00 65.26 11 ASP B C 1
ATOM 1560 O O . ASP B 1 11 ? -28.111 45.549 140.812 1.00 65.47 11 ASP B O 1
ATOM 1573 N N . THR B 1 13 ? -27.718 42.630 138.502 1.00 50.94 13 THR B N 1
ATOM 1574 C CA . THR B 1 13 ? -28.683 41.581 138.214 1.00 51.45 13 THR B CA 1
ATOM 1575 C C . THR B 1 13 ? -28.366 41.024 136.847 1.00 52.41 13 THR B C 1
ATOM 1576 O O . THR B 1 13 ? -27.557 41.589 136.113 1.00 51.92 13 THR B O 1
ATOM 1580 N N . PHE B 1 14 ? -29.000 39.913 136.503 1.00 53.94 14 PHE B N 1
ATOM 1581 C CA . PHE B 1 14 ? -28.780 39.319 135.194 1.00 54.94 14 PHE B CA 1
ATOM 1582 C C . PHE B 1 14 ? -29.727 39.996 134.217 1.00 55.52 14 PHE B C 1
ATOM 1583 O O . PHE B 1 14 ? -30.895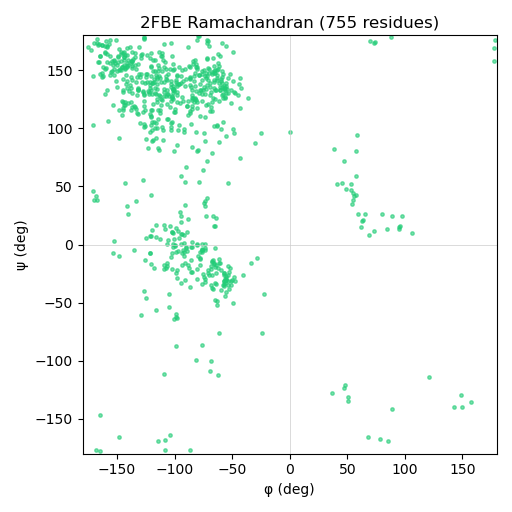 40.213 134.537 1.00 57.46 14 PHE B O 1
ATOM 1591 N N . ASP B 1 15 ? -29.223 40.361 133.042 1.00 57.04 15 ASP B N 1
ATOM 1592 C CA . ASP B 1 15 ? -30.066 40.993 132.033 1.00 57.59 15 ASP B CA 1
ATOM 1593 C C . ASP B 1 15 ? -30.933 39.883 131.462 1.00 56.59 15 ASP B C 1
ATOM 1594 O O . ASP B 1 15 ? -30.510 39.143 130.569 1.00 55.08 15 ASP B O 1
ATOM 1599 N N . VAL B 1 16 ? -32.144 39.764 131.987 1.00 56.83 16 VAL B N 1
ATOM 1600 C CA . VAL B 1 16 ? -33.063 38.725 131.546 1.00 58.38 16 VAL B CA 1
ATOM 1601 C C . VAL B 1 16 ? -33.248 38.658 130.018 1.00 58.96 16 VAL B C 1
ATOM 1602 O O . VAL B 1 16 ? -33.460 37.582 129.452 1.00 59.14 16 VAL B O 1
ATOM 1606 N N . ASP B 1 17 ? -33.142 39.797 129.346 1.00 59.75 17 ASP B N 1
ATOM 1607 C CA . ASP B 1 17 ? -33.328 39.821 127.897 1.00 59.37 17 ASP B CA 1
ATOM 1608 C C . ASP B 1 17 ? -32.165 39.213 127.117 1.00 57.02 17 ASP B C 1
ATOM 1609 O O . ASP B 1 17 ? -32.230 39.114 125.890 1.00 55.88 17 ASP B O 1
ATOM 1614 N N . THR B 1 18 ? -31.110 38.804 127.822 1.00 54.48 18 THR B N 1
ATOM 1615 C CA . THR B 1 18 ? -29.938 38.203 127.174 1.00 48.63 18 THR B CA 1
ATOM 1616 C C . THR B 1 18 ? -29.854 36.715 127.488 1.00 45.72 18 THR B C 1
ATOM 1617 O O . THR B 1 18 ? -29.215 35.955 126.770 1.00 46.52 18 THR B O 1
ATOM 1621 N N . ALA B 1 19 ? -30.508 36.311 128.569 1.00 45.37 19 ALA B N 1
ATOM 1622 C CA . ALA B 1 19 ? -30.495 34.923 129.027 1.00 47.77 19 ALA B CA 1
ATOM 1623 C C . ALA B 1 19 ? -30.957 33.854 128.038 1.00 47.81 19 ALA B C 1
ATOM 1624 O O . ALA B 1 19 ? -31.981 34.001 127.379 1.00 50.65 19 ALA B O 1
ATOM 1626 N N . ASN B 1 20 ? -30.193 32.770 127.952 1.00 49.59 20 ASN B N 1
ATOM 1627 C CA . ASN B 1 20 ? -30.539 31.648 127.084 1.00 53.40 20 ASN B CA 1
ATOM 1628 C C . ASN B 1 20 ? -31.814 31.033 127.663 1.00 55.02 20 ASN B C 1
ATOM 1629 O O . ASN B 1 20 ? -31.855 30.687 128.842 1.00 56.28 20 ASN B O 1
ATOM 1634 N N . ASN B 1 21 ? -32.851 30.903 126.842 1.00 56.27 21 ASN B N 1
ATOM 1635 C CA . ASN B 1 21 ? -34.128 30.351 127.296 1.00 56.97 21 ASN B CA 1
ATOM 1636 C C . ASN B 1 21 ? -34.082 29.149 128.244 1.00 58.59 21 ASN B C 1
ATOM 1637 O O . ASN B 1 21 ? -35.021 28.944 129.015 1.00 59.78 21 ASN B O 1
ATOM 1642 N N . TYR B 1 22 ? -33.015 28.350 128.196 1.00 59.25 22 TYR B N 1
ATOM 1643 C CA . TYR B 1 22 ? -32.913 27.197 129.092 1.00 58.31 22 TYR B CA 1
ATOM 1644 C C . TYR B 1 22 ? -32.468 27.622 130.484 1.00 57.09 22 TYR B C 1
ATOM 1645 O O . TYR B 1 22 ? -32.494 26.825 131.418 1.00 57.82 22 TYR B O 1
ATOM 1654 N N . LEU B 1 23 ? -32.051 28.876 130.621 1.00 57.89 23 LEU B N 1
ATOM 1655 C CA . LEU B 1 23 ? -31.594 29.386 131.909 1.00 57.36 23 LEU B CA 1
ATOM 1656 C C . LEU B 1 23 ? -32.756 29.819 132.781 1.00 58.23 23 LEU B C 1
ATOM 1657 O O . LEU B 1 23 ? -33.588 30.606 132.360 1.00 61.35 23 LEU B O 1
ATOM 1662 N N . ILE B 1 24 ? -32.819 29.294 133.998 1.00 57.89 24 ILE B N 1
ATOM 1663 C CA . ILE B 1 24 ? -33.889 29.656 134.920 1.00 57.50 24 ILE B CA 1
ATOM 1664 C C . ILE B 1 24 ? -33.324 30.679 135.892 1.00 60.37 24 ILE B C 1
ATOM 1665 O O . ILE B 1 24 ? -32.245 30.476 136.448 1.00 61.17 24 ILE B O 1
ATOM 1670 N N . ILE B 1 25 ? -34.049 31.773 136.100 1.00 60.74 25 ILE B N 1
ATOM 1671 C CA . ILE B 1 25 ? -33.584 32.814 137.006 1.00 63.36 25 ILE B CA 1
ATOM 1672 C C . ILE B 1 25 ? -34.567 33.045 138.152 1.00 64.84 25 ILE B C 1
ATOM 1673 O O . ILE B 1 25 ? -35.764 32.791 138.023 1.00 65.51 25 ILE B O 1
ATOM 1678 N N . SER B 1 26 ? -34.050 33.533 139.273 1.00 64.44 26 SER B N 1
ATOM 1679 C CA . SER B 1 26 ? -34.866 33.780 140.451 1.00 63.94 26 SER B CA 1
ATOM 1680 C C . SER B 1 26 ? -35.361 35.217 140.521 1.00 61.64 26 SER B C 1
ATOM 1681 O O . SER B 1 26 ? -34.619 36.142 140.223 1.00 61.19 26 SER B O 1
ATOM 1684 N N . GLU B 1 27 ? -36.617 35.386 140.922 1.00 61.00 27 GLU B N 1
ATOM 1685 C CA . GLU B 1 27 ? -37.246 36.701 141.066 1.00 61.58 27 GLU B CA 1
ATOM 1686 C C . GLU B 1 27 ? -36.281 37.855 141.248 1.00 59.57 27 GLU B C 1
ATOM 1687 O O . GLU B 1 27 ? -36.475 38.922 140.660 1.00 58.93 27 GLU B O 1
ATOM 1693 N N . ASP B 1 28 ? -35.258 37.646 142.077 1.00 55.36 28 ASP B N 1
ATOM 1694 C CA . ASP B 1 28 ? -34.270 38.686 142.356 1.00 55.10 28 ASP B CA 1
ATOM 1695 C C . ASP B 1 28 ? -33.252 38.915 141.229 1.00 51.72 28 ASP B C 1
ATOM 1696 O O . ASP B 1 28 ? -32.438 39.832 141.302 1.00 53.52 28 ASP B O 1
ATOM 1701 N N . LEU B 1 29 ? -33.324 38.095 140.186 1.00 49.72 29 LEU B N 1
ATOM 1702 C CA . LEU B 1 29 ? -32.410 38.161 139.049 1.00 47.49 29 LEU B CA 1
ATOM 1703 C C . LEU B 1 29 ? -30.955 38.098 139.523 1.00 46.44 29 LEU B C 1
ATOM 1704 O O . LEU B 1 29 ? -30.078 38.745 138.938 1.00 44.09 29 LEU B O 1
ATOM 1709 N N . ARG B 1 30 ? -30.692 37.331 140.581 1.00 44.16 30 ARG B N 1
ATOM 1710 C CA . ARG B 1 30 ? -29.324 37.217 141.080 1.00 43.46 30 ARG B CA 1
ATOM 1711 C C . ARG B 1 30 ? -28.807 35.780 141.176 1.00 41.58 30 ARG B C 1
ATOM 1712 O O . ARG B 1 30 ? -27.694 35.536 141.648 1.00 40.24 30 ARG B O 1
ATOM 1720 N N . SER B 1 31 ? -29.608 34.838 140.691 1.00 40.17 31 SER B N 1
ATOM 1721 C CA . SER B 1 31 ? -29.229 33.428 140.683 1.00 42.41 31 SER B CA 1
ATOM 1722 C C . SER B 1 31 ? -29.817 32.762 139.442 1.00 45.71 31 SER B C 1
ATOM 1723 O O . SER B 1 31 ? -30.863 33.186 138.943 1.00 50.17 31 SER B O 1
ATOM 1726 N N . PHE B 1 32 ? -29.151 31.734 138.929 1.00 44.85 32 PHE B N 1
ATOM 1727 C CA . PHE B 1 32 ? -29.682 31.034 137.768 1.00 49.22 32 PHE B CA 1
ATOM 1728 C C . PHE B 1 32 ? -29.107 29.637 137.662 1.00 53.00 32 PHE B C 1
ATOM 1729 O O . PHE B 1 32 ? -28.110 29.318 138.305 1.00 51.66 32 PHE B O 1
ATOM 1737 N N . ARG B 1 33 ? -29.755 28.799 136.862 1.00 58.07 33 ARG B N 1
ATOM 1738 C CA . ARG B 1 33 ? -29.288 27.436 136.663 1.00 65.48 33 ARG B CA 1
ATOM 1739 C C . ARG B 1 33 ? -29.690 26.880 135.304 1.00 66.53 33 ARG B C 1
ATOM 1740 O O . ARG B 1 33 ? -30.635 27.362 134.671 1.00 65.49 33 ARG B O 1
ATOM 1748 N N . SER B 1 34 ? -28.951 25.865 134.866 1.00 67.54 34 SER B N 1
ATOM 1749 C CA . SER B 1 34 ? -29.191 25.213 133.588 1.00 68.95 34 SER B CA 1
ATOM 1750 C C . SER B 1 34 ? -30.370 24.254 133.692 1.00 70.60 34 SER B C 1
ATOM 1751 O O . SER B 1 34 ? -30.281 23.218 134.355 1.00 71.69 34 SER B O 1
ATOM 1754 N N . GLY B 1 35 ? -31.472 24.607 133.036 1.00 71.61 35 GLY B N 1
ATOM 1755 C CA . GLY B 1 35 ? -32.654 23.765 133.060 1.00 73.71 35 GLY B CA 1
ATOM 1756 C C . GLY B 1 35 ? -32.801 23.012 131.753 1.00 74.75 35 GLY B C 1
ATOM 1757 O O . GLY B 1 35 ? -31.845 22.930 130.983 1.00 75.33 35 GLY B O 1
ATOM 1758 N N . ASP B 1 36 ? -33.986 22.460 131.498 1.00 76.43 36 ASP B N 1
ATOM 1759 C CA . ASP B 1 36 ? -34.231 21.716 130.260 1.00 78.47 36 ASP B CA 1
ATOM 1760 C C . ASP B 1 36 ? -35.438 22.313 129.535 1.00 77.59 36 ASP B C 1
ATOM 1761 O O . ASP B 1 36 ? -35.409 22.517 128.337 1.00 77.80 36 ASP B O 1
ATOM 1766 N N . LEU B 1 37 ? -36.500 22.567 130.304 1.00 77.38 37 LEU B N 1
ATOM 1767 C CA . LEU B 1 37 ? -37.571 23.253 129.651 1.00 77.48 37 LEU B CA 1
ATOM 1768 C C . LEU B 1 37 ? -37.018 24.614 129.355 1.00 77.74 37 LEU B C 1
ATOM 1769 O O . LEU B 1 37 ? -36.165 25.157 130.038 1.00 79.80 37 LEU B O 1
ATOM 1774 N N . SER B 1 38 ? -37.507 25.098 128.235 1.00 76.88 38 SER B N 1
ATOM 1775 C CA . SER B 1 38 ? -37.079 26.397 127.665 1.00 77.00 38 SER B CA 1
ATOM 1776 C C . SER B 1 38 ? -38.146 27.423 127.953 1.00 76.92 38 SER B C 1
ATOM 1777 O O . SER B 1 38 ? -39.195 27.483 127.307 1.00 77.16 38 SER B O 1
ATOM 1780 N N . GLN B 1 39 ? -37.895 28.200 129.001 1.00 76.46 39 GLN B N 1
ATOM 1781 C CA . GLN B 1 39 ? -39.142 28.735 129.612 1.00 78.79 39 GLN B CA 1
ATOM 1782 C C . GLN B 1 39 ? -39.748 30.053 129.189 1.00 78.02 39 GLN B C 1
ATOM 1783 O O . GLN B 1 39 ? -40.007 30.984 129.950 1.00 77.46 39 GLN B O 1
ATOM 1789 N N . ASN B 1 40 ? -39.919 30.047 127.890 1.00 78.69 40 ASN B N 1
ATOM 1790 C CA . ASN B 1 40 ? -40.576 30.985 127.014 1.00 79.04 40 ASN B CA 1
ATOM 1791 C C . ASN B 1 40 ? -40.231 32.443 127.005 1.00 79.47 40 ASN B C 1
ATOM 1792 O O . ASN B 1 40 ? -41.102 33.307 126.988 1.00 79.63 40 ASN B O 1
ATOM 1797 N N . ARG B 1 41 ? -38.943 32.639 126.978 1.00 79.20 41 ARG B N 1
ATOM 1798 C CA . ARG B 1 41 ? -38.496 33.952 126.829 1.00 77.79 41 ARG B CA 1
ATOM 1799 C C . ARG B 1 41 ? -38.434 34.237 125.390 1.00 79.07 41 ARG B C 1
ATOM 1800 O O . ARG B 1 41 ? -38.071 33.417 124.557 1.00 78.87 41 ARG B O 1
ATOM 1808 N N . LYS B 1 42 ? -38.803 35.483 125.204 1.00 79.09 42 LYS B N 1
ATOM 1809 C CA . LYS B 1 42 ? -38.898 36.070 123.963 1.00 81.85 42 LYS B CA 1
ATOM 1810 C C . LYS B 1 42 ? -37.567 36.252 123.304 1.00 83.15 42 LYS B C 1
ATOM 1811 O O . LYS B 1 42 ? -36.526 36.734 123.756 1.00 85.17 42 LYS B O 1
ATOM 1817 N N . GLU B 1 43 ? -37.804 35.766 122.150 1.00 83.71 43 GLU B N 1
ATOM 1818 C CA . GLU B 1 43 ? -37.139 35.741 120.918 1.00 83.94 43 GLU B CA 1
ATOM 1819 C C . GLU B 1 43 ? -36.552 37.130 120.629 1.00 82.02 43 GLU B C 1
ATOM 1820 O O . GLU B 1 43 ? -37.087 37.876 119.815 1.00 82.38 43 GLU B O 1
ATOM 1826 N N . GLN B 1 44 ? -35.473 37.434 121.334 1.00 81.36 44 GLN B N 1
ATOM 1827 C CA . GLN B 1 44 ? -34.899 38.756 121.263 1.00 79.87 44 GLN B CA 1
ATOM 1828 C C . GLN B 1 44 ? -33.387 38.792 121.110 1.00 78.10 44 GLN B C 1
ATOM 1829 O O . GLN B 1 44 ? -32.641 38.326 121.969 1.00 80.04 44 GLN B O 1
ATOM 1835 N N . ALA B 1 45 ? -32.966 39.386 119.955 1.00 74.28 45 ALA B N 1
ATOM 1836 C CA . ALA B 1 45 ? -31.563 39.575 119.436 1.00 72.18 45 ALA B CA 1
ATOM 1837 C C . ALA B 1 45 ? -30.428 39.816 120.453 1.00 70.51 45 ALA B C 1
ATOM 1838 O O . ALA B 1 45 ? -29.253 39.675 120.126 1.00 68.71 45 ALA B O 1
ATOM 1840 N N . GLU B 1 46 ? -30.786 40.171 121.678 1.00 68.57 46 GLU B N 1
ATOM 1841 C CA . GLU B 1 46 ? -29.775 40.358 122.689 1.00 66.15 46 GLU B CA 1
ATOM 1842 C C . GLU B 1 46 ? -29.722 39.043 123.458 1.00 63.61 46 GLU B C 1
ATOM 1843 O O . GLU B 1 46 ? -29.018 38.920 124.452 1.00 61.11 46 GLU B O 1
ATOM 1849 N N . ARG B 1 47 ? -30.471 38.053 122.980 1.00 61.59 47 ARG B N 1
ATOM 1850 C CA . ARG B 1 47 ? -30.515 36.762 123.658 1.00 61.32 47 ARG B CA 1
ATOM 1851 C C . ARG B 1 47 ? -29.771 35.631 122.956 1.00 59.67 47 ARG B C 1
ATOM 1852 O O . ARG B 1 47 ? -29.959 35.392 121.769 1.00 59.01 47 ARG B O 1
ATOM 1860 N N . PHE B 1 48 ? -28.922 34.939 123.708 1.00 60.70 48 PHE B N 1
ATOM 1861 C CA . PHE B 1 48 ? -28.161 33.816 123.175 1.00 62.50 48 PHE B CA 1
ATOM 1862 C C . PHE B 1 48 ? -29.144 32.715 122.814 1.00 62.94 48 PHE B C 1
ATOM 1863 O O . PHE B 1 48 ? -30.050 32.408 123.589 1.00 61.45 48 PHE B O 1
ATOM 1871 N N . ASP B 1 49 ? -28.960 32.121 121.640 1.00 64.90 49 ASP B N 1
ATOM 1872 C CA . ASP B 1 49 ? -29.851 31.069 121.176 1.00 67.24 49 ASP B CA 1
ATOM 1873 C C . ASP B 1 49 ? -29.306 29.662 121.411 1.00 67.44 49 ASP B C 1
ATOM 1874 O O . ASP B 1 49 ? -30.076 28.704 121.513 1.00 67.21 49 ASP B O 1
ATOM 1879 N N . THR B 1 50 ? -27.985 29.537 121.513 1.00 66.64 50 THR B N 1
ATOM 1880 C CA . THR B 1 50 ? 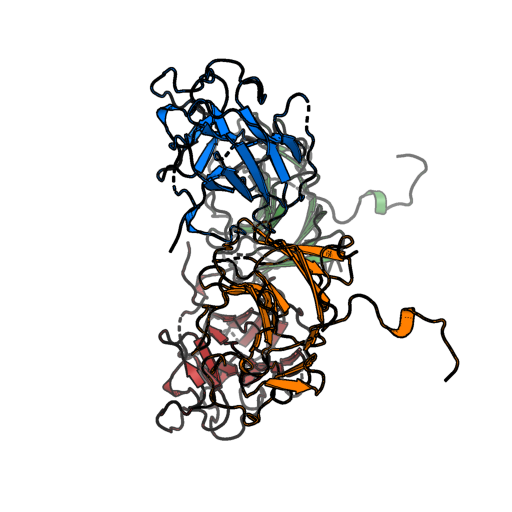-27.374 28.228 121.703 1.00 65.45 50 THR B CA 1
ATOM 1881 C C . THR B 1 50 ? -26.621 28.034 123.013 1.00 62.49 50 THR B C 1
ATOM 1882 O O . THR B 1 50 ? -26.905 27.101 123.765 1.00 65.70 50 THR B O 1
ATOM 1886 N N . ALA B 1 51 ? -25.650 28.899 123.275 1.00 57.50 51 ALA B N 1
ATOM 1887 C CA . ALA B 1 51 ? -24.854 28.801 124.490 1.00 51.35 51 ALA B CA 1
ATOM 1888 C C . ALA B 1 51 ? -25.692 29.059 125.734 1.00 49.46 51 ALA B C 1
ATOM 1889 O O . ALA B 1 51 ? -26.556 29.938 125.750 1.00 47.55 51 ALA B O 1
ATOM 1891 N N . LEU B 1 52 ? -25.428 28.281 126.777 1.00 49.21 52 LEU B N 1
ATOM 1892 C CA . LEU B 1 52 ? -26.139 28.418 128.042 1.00 49.07 52 LEU B CA 1
ATOM 1893 C C . LEU B 1 52 ? -25.469 29.501 128.887 1.00 49.65 52 LEU B C 1
ATOM 1894 O O . LEU B 1 52 ? -24.631 29.213 129.742 1.00 49.88 52 LEU B O 1
ATOM 1899 N N . CYS B 1 53 ? -25.831 30.752 128.639 1.00 48.85 53 CYS B N 1
ATOM 1900 C CA . CYS B 1 53 ? -25.256 31.850 129.392 1.00 49.34 53 CYS B CA 1
ATOM 1901 C C . CYS B 1 53 ? -26.128 33.099 129.353 1.00 48.22 53 CYS B C 1
ATOM 1902 O O . CYS B 1 53 ? -27.101 33.162 128.606 1.00 48.59 53 CYS B O 1
ATOM 1905 N N . VAL B 1 54 ? -25.773 34.076 130.184 1.00 46.44 54 VAL B N 1
ATOM 1906 C CA . VAL B 1 54 ? -26.500 35.336 130.296 1.00 42.68 54 VAL B CA 1
ATOM 1907 C C . VAL B 1 54 ? -25.511 36.443 130.663 1.00 41.56 54 VAL B C 1
ATOM 1908 O O . VAL B 1 54 ? -24.406 36.165 131.133 1.00 39.34 54 VAL B O 1
ATOM 1912 N N . LEU B 1 55 ? -25.910 37.694 130.452 1.00 42.14 55 LEU B N 1
ATOM 1913 C CA . LEU B 1 55 ? -25.045 38.830 130.760 1.00 41.98 55 LEU B CA 1
ATOM 1914 C C . LEU B 1 55 ? -25.586 39.612 131.934 1.00 42.51 55 LEU B C 1
ATOM 1915 O O . LEU B 1 55 ? -26.747 39.460 132.306 1.00 43.24 55 LEU B O 1
ATOM 1920 N N . GLY B 1 56 ? -24.734 40.460 132.500 1.00 42.50 56 GLY B N 1
ATOM 1921 C CA . GLY B 1 56 ? -25.147 41.301 133.606 1.00 43.82 56 GLY B CA 1
ATOM 1922 C C . GLY B 1 56 ? -25.760 42.577 133.052 1.00 44.17 56 GLY B C 1
ATOM 1923 O O . GLY B 1 56 ? -25.414 43.008 131.956 1.00 43.12 56 GLY B O 1
ATOM 1924 N N . THR B 1 57 ? -26.665 43.184 133.811 1.00 46.31 57 THR B N 1
ATOM 1925 C CA . THR B 1 57 ? -27.351 44.407 133.394 1.00 50.10 57 THR B CA 1
ATOM 1926 C C . THR B 1 57 ? -26.475 45.636 133.109 1.00 49.37 57 THR B C 1
ATOM 1927 O O . THR B 1 57 ? -26.735 46.379 132.163 1.00 47.85 57 THR B O 1
ATOM 1931 N N . PRO B 1 58 ? -25.431 45.868 133.918 1.00 49.64 58 PRO B N 1
ATOM 1932 C CA . PRO B 1 58 ? -24.595 47.042 133.664 1.00 50.16 58 PRO B CA 1
ATOM 1933 C C . PRO B 1 58 ? -23.734 46.983 132.404 1.00 51.27 58 PRO B C 1
ATOM 1934 O O . PRO B 1 58 ? -23.297 45.914 131.983 1.00 51.11 58 PRO B O 1
ATOM 1938 N N . ARG B 1 59 ? -23.522 48.150 131.800 1.00 52.90 59 ARG B N 1
ATOM 1939 C CA . ARG B 1 59 ? -22.694 48.287 130.603 1.00 53.86 59 ARG B CA 1
ATOM 1940 C C . ARG B 1 59 ? -21.523 49.167 131.008 1.00 52.53 59 ARG B C 1
ATOM 1941 O O . ARG B 1 59 ? -21.595 50.392 130.936 1.00 53.39 59 ARG B O 1
ATOM 1949 N N . PHE B 1 60 ? -20.445 48.526 131.443 1.00 52.34 60 PHE B N 1
ATOM 1950 C CA . PHE B 1 60 ? -19.259 49.229 131.919 1.00 50.86 60 PHE B CA 1
ATOM 1951 C C . PHE B 1 60 ? -18.492 50.008 130.867 1.00 49.47 60 PHE B C 1
ATOM 1952 O O . PHE B 1 60 ? -18.042 49.449 129.863 1.00 45.19 60 PHE B O 1
ATOM 1960 N N . THR B 1 61 ? -18.340 51.306 131.117 1.00 51.34 61 THR B N 1
ATOM 1961 C CA . THR B 1 61 ? -17.631 52.185 130.190 1.00 56.18 61 THR B CA 1
ATOM 1962 C C . THR B 1 61 ? -16.373 52.824 130.770 1.00 55.86 61 THR B C 1
ATOM 1963 O O . THR B 1 61 ? -15.508 53.273 130.023 1.00 58.56 61 THR B O 1
ATOM 1967 N N . SER B 1 62 ? -16.275 52.872 132.095 1.00 53.20 62 SER B N 1
ATOM 1968 C CA . SER B 1 62 ? -15.111 53.461 132.743 1.00 51.92 62 SER B CA 1
ATOM 1969 C C . SER B 1 62 ? -15.082 53.136 134.226 1.00 50.83 62 SER B C 1
ATOM 1970 O O . SER B 1 62 ? -16.027 52.559 134.759 1.00 50.40 62 SER B O 1
ATOM 1973 N N . GLY B 1 63 ? -13.985 53.513 134.880 1.00 48.99 63 GLY B N 1
ATOM 1974 C CA . GLY B 1 63 ? -13.838 53.281 136.302 1.00 47.57 63 GLY B CA 1
ATOM 1975 C C . GLY B 1 63 ? -13.576 51.844 136.721 1.00 50.42 63 GLY B C 1
ATOM 1976 O O . GLY B 1 63 ? -13.596 50.912 135.911 1.00 51.35 63 GLY B O 1
ATOM 1977 N N . ARG B 1 64 ? -13.315 51.673 138.011 1.00 48.22 64 ARG B N 1
ATOM 1978 C CA . ARG B 1 64 ? -13.061 50.362 138.572 1.00 47.28 64 ARG B CA 1
ATOM 1979 C C . ARG B 1 64 ? -14.381 49.751 139.022 1.00 47.00 64 ARG B C 1
ATOM 1980 O O . ARG B 1 64 ? -15.267 50.443 139.527 1.00 46.64 64 ARG B O 1
ATOM 1988 N N . HIS B 1 65 ? -14.509 48.446 138.824 1.00 45.28 65 HIS B N 1
ATOM 1989 C CA . HIS B 1 65 ? -15.721 47.737 139.189 1.00 42.79 65 HIS B CA 1
ATOM 1990 C C . HIS B 1 65 ? -15.390 46.359 139.748 1.00 40.22 65 HIS B C 1
ATOM 1991 O O . HIS B 1 65 ? -14.526 45.659 139.233 1.00 38.36 65 HIS B O 1
ATOM 1998 N N . TYR B 1 66 ? -16.079 45.972 140.810 1.00 39.18 66 TYR B N 1
ATOM 1999 C CA . TYR B 1 66 ? -15.836 44.681 141.422 1.00 39.02 66 TYR B CA 1
ATOM 2000 C C . TYR B 1 66 ? -17.124 43.946 141.692 1.00 37.23 66 TYR B C 1
ATOM 2001 O O . TYR B 1 66 ? -18.150 44.544 142.026 1.00 34.64 66 TYR B O 1
ATOM 2010 N N . TRP B 1 67 ? -17.067 42.635 141.530 1.00 36.36 67 TRP B N 1
ATOM 2011 C CA . TRP B 1 67 ? -18.230 41.824 141.799 1.00 32.07 67 TRP B CA 1
ATOM 2012 C C . TRP B 1 67 ? -17.826 40.385 142.050 1.00 31.52 67 TRP B C 1
ATOM 2013 O O . TRP B 1 67 ? -16.735 39.945 141.662 1.00 28.61 67 TRP B O 1
ATOM 2024 N N . GLU B 1 68 ? -18.692 39.664 142.746 1.00 31.70 68 GLU B N 1
ATOM 2025 C CA . GLU B 1 68 ? -18.411 38.278 143.073 1.00 35.09 68 GLU B CA 1
ATOM 2026 C C . GLU B 1 68 ? -19.425 37.293 142.538 1.00 35.39 68 GLU B C 1
ATOM 2027 O O . GLU B 1 68 ? -20.620 37.577 142.459 1.00 38.53 68 GLU B O 1
ATOM 2033 N N . VAL B 1 69 ? -18.931 36.126 142.161 1.00 33.73 69 VAL B N 1
ATOM 2034 C CA . VAL B 1 69 ? -19.795 35.092 141.633 1.00 35.21 69 VAL B CA 1
ATOM 2035 C C . VAL B 1 69 ? -19.500 33.757 142.290 1.00 36.88 69 VAL B C 1
ATOM 2036 O O . VAL B 1 69 ? -18.347 33.331 142.361 1.00 36.28 69 VAL B O 1
ATOM 2040 N N . ASP B 1 70 ? -20.553 33.120 142.784 1.00 37.97 70 ASP B N 1
ATOM 2041 C CA . ASP B 1 70 ? -20.449 31.817 143.421 1.00 41.25 70 ASP B CA 1
ATOM 2042 C C . ASP B 1 70 ? -21.031 30.806 142.435 1.00 40.50 70 ASP B C 1
ATOM 2043 O O . ASP B 1 70 ? -22.194 30.910 142.034 1.00 39.59 70 ASP B O 1
ATOM 2048 N N . VAL B 1 71 ? -20.212 29.842 142.035 1.00 40.83 71 VAL B N 1
ATOM 2049 C CA . VAL B 1 71 ? -20.631 28.827 141.081 1.00 43.07 71 VAL B CA 1
ATOM 2050 C C . VAL B 1 71 ? -21.202 27.584 141.748 1.00 42.68 71 VAL B C 1
ATOM 2051 O O . VAL B 1 71 ? -21.476 26.582 141.091 1.00 44.13 71 VAL B O 1
ATOM 2055 N N . GLY B 1 72 ? -21.386 27.661 143.059 1.00 43.58 72 GLY B N 1
ATOM 2056 C CA . GLY B 1 72 ? -21.940 26.543 143.797 1.00 45.49 72 GLY B CA 1
ATOM 2057 C C . GLY B 1 72 ? -21.297 25.210 143.486 1.00 48.35 72 GLY B C 1
ATOM 2058 O O . GLY B 1 72 ? -20.088 25.038 143.646 1.00 50.54 72 GLY B O 1
ATOM 2059 N N . THR B 1 73 ? -22.109 24.265 143.025 1.00 49.95 73 THR B N 1
ATOM 2060 C CA . THR B 1 73 ? -21.634 22.919 142.709 1.00 51.76 73 THR B CA 1
ATOM 2061 C C . THR B 1 73 ? -21.431 22.700 141.220 1.00 48.65 73 THR B C 1
ATOM 2062 O O . THR B 1 73 ? -21.211 21.573 140.775 1.00 47.70 73 THR B O 1
ATOM 2066 N N . SER B 1 74 ? -21.509 23.776 140.454 1.00 47.11 74 SER B N 1
ATOM 2067 C CA . SER B 1 74 ? -21.340 23.683 139.013 1.00 48.88 74 SER B CA 1
ATOM 2068 C C . SER B 1 74 ? -20.018 23.014 138.666 1.00 48.72 74 SER B C 1
ATOM 2069 O O . SER B 1 74 ? -18.966 23.389 139.189 1.00 48.75 74 SER B O 1
ATOM 2072 N N . GLN B 1 75 ? -20.071 22.021 137.787 1.00 48.54 75 GLN B N 1
ATOM 2073 C CA . GLN B 1 75 ? -18.861 21.324 137.375 1.00 51.14 75 GLN B CA 1
ATOM 2074 C C . GLN B 1 75 ? -18.331 21.988 136.117 1.00 49.85 75 GLN B C 1
ATOM 2075 O O . GLN B 1 75 ? -17.167 21.816 135.746 1.00 47.58 75 GLN B O 1
ATOM 2081 N N . VAL B 1 76 ? -19.202 22.748 135.462 1.00 47.60 76 VAL B N 1
ATOM 2082 C CA . VAL B 1 76 ? -18.833 23.450 134.247 1.00 47.91 76 VAL B CA 1
ATOM 2083 C C . VAL B 1 76 ? -19.404 24.863 134.247 1.00 48.58 76 VAL B C 1
ATOM 2084 O O . VAL B 1 76 ? -20.615 25.056 134.358 1.00 49.78 76 VAL B O 1
ATOM 2088 N N . TRP B 1 77 ? -18.522 25.852 134.119 1.00 47.27 77 TRP B N 1
ATOM 2089 C CA . TRP B 1 77 ? -18.938 27.255 134.126 1.00 44.29 77 TRP B CA 1
ATOM 2090 C C . TRP B 1 77 ? -17.850 28.168 133.568 1.00 41.09 77 TRP B C 1
ATOM 2091 O O . TRP B 1 77 ? -16.726 27.738 133.324 1.00 40.00 77 TRP B O 1
ATOM 2102 N N . ASP B 1 78 ? -18.199 29.433 133.380 1.00 40.77 78 ASP B N 1
ATOM 2103 C CA . ASP B 1 78 ? -17.273 30.441 132.870 1.00 41.11 78 ASP B CA 1
ATOM 2104 C C . ASP B 1 78 ? -17.818 31.817 133.240 1.00 38.01 78 ASP B C 1
ATOM 2105 O O . ASP B 1 78 ? -18.988 32.103 132.999 1.00 38.33 78 ASP B O 1
ATOM 2110 N N . VAL B 1 79 ? -16.981 32.657 133.839 1.00 34.52 79 VAL B N 1
ATOM 2111 C CA . VAL B 1 79 ? -17.393 34.005 134.210 1.00 33.51 79 VAL B CA 1
ATOM 2112 C C . VAL B 1 79 ? -16.323 35.024 133.815 1.00 35.80 79 VAL B C 1
ATOM 2113 O O . VAL B 1 79 ? -15.166 34.667 133.579 1.00 33.27 79 VAL B O 1
ATOM 2117 N N . GLY B 1 80 ? -16.729 36.290 133.748 1.00 34.98 80 GLY B N 1
ATOM 2118 C CA . GLY B 1 80 ? -15.824 37.364 133.386 1.00 34.53 80 GLY B CA 1
ATOM 2119 C C . GLY B 1 80 ? -16.599 38.450 132.669 1.00 33.20 80 GLY B C 1
ATOM 2120 O O . GLY B 1 80 ? -17.635 38.884 133.153 1.00 35.10 80 GLY B O 1
ATOM 2121 N N . VAL B 1 81 ? -16.110 38.885 131.513 1.00 32.29 81 VAL B N 1
ATOM 2122 C CA . VAL B 1 81 ? -16.792 39.919 130.741 1.00 32.74 81 VAL B CA 1
ATOM 2123 C C . VAL B 1 81 ? -16.675 39.633 129.251 1.00 35.36 81 VAL B C 1
ATOM 2124 O O . VAL B 1 81 ? -15.835 38.840 128.823 1.00 39.17 81 VAL B O 1
ATOM 2128 N N . CYS B 1 82 ? -17.524 40.292 128.472 1.00 35.25 82 CYS B N 1
ATOM 2129 C CA . CYS B 1 82 ? -17.534 40.150 127.026 1.00 35.65 82 CYS B CA 1
ATOM 2130 C C . CYS B 1 82 ? -17.862 41.521 126.428 1.00 38.05 82 CYS B C 1
ATOM 2131 O O . CYS B 1 82 ? -18.424 42.387 127.106 1.00 37.50 82 CYS B O 1
ATOM 2134 N N . LYS B 1 83 ? -17.498 41.725 125.168 1.00 41.14 83 LYS B N 1
ATOM 2135 C CA . LYS B 1 83 ? -17.787 42.993 124.502 1.00 45.54 83 LYS B CA 1
ATOM 2136 C C . LYS B 1 83 ? -19.274 43.050 124.157 1.00 46.79 83 LYS B C 1
ATOM 2137 O O . LYS B 1 83 ? -19.841 42.076 123.657 1.00 46.29 83 LYS B O 1
ATOM 2143 N N . GLU B 1 84 ? -19.895 44.195 124.412 1.00 45.39 84 GLU B N 1
ATOM 2144 C CA . GLU B 1 84 ? -21.306 44.384 124.110 1.00 45.90 84 GLU B CA 1
ATOM 2145 C C . GLU B 1 84 ? -21.669 43.925 122.693 1.00 45.13 84 GLU B C 1
ATOM 2146 O O . GLU B 1 84 ? -22.781 43.465 122.450 1.00 46.74 84 GLU B O 1
ATOM 2152 N N . SER B 1 85 ? -20.719 44.039 121.771 1.00 44.36 85 SER B N 1
ATOM 2153 C CA . SER B 1 85 ? -20.931 43.678 120.372 1.00 45.53 85 SER B CA 1
ATOM 2154 C C . SER B 1 85 ? -20.638 42.232 119.989 1.00 47.12 85 SER B C 1
ATOM 2155 O O . SER B 1 85 ? -20.595 41.903 118.803 1.00 48.64 85 SER B O 1
ATOM 2158 N N . VAL B 1 86 ? -20.431 41.368 120.972 1.00 47.79 86 VAL B N 1
ATOM 2159 C CA . VAL B 1 86 ? -20.132 39.975 120.671 1.00 49.93 86 VAL B CA 1
ATOM 2160 C C . VAL B 1 86 ? -21.286 39.312 119.942 1.00 52.14 86 VAL B C 1
ATOM 2161 O O . VAL B 1 86 ? -22.399 39.832 119.911 1.00 51.95 86 VAL B O 1
ATOM 2165 N N . ASN B 1 87 ? -21.005 38.163 119.341 1.00 54.75 87 ASN B N 1
ATOM 2166 C CA . ASN B 1 87 ? -22.026 37.405 118.648 1.00 55.98 87 ASN B CA 1
ATOM 2167 C C . ASN B 1 87 ? -22.726 36.555 119.704 1.00 55.57 87 ASN B C 1
ATOM 2168 O O . ASN B 1 87 ? -22.106 35.717 120.361 1.00 52.51 87 ASN B O 1
ATOM 2173 N N . ARG B 1 88 ? -24.024 36.776 119.855 1.00 58.18 88 ARG B N 1
ATOM 2174 C CA . ARG B 1 88 ? -24.810 36.044 120.832 1.00 60.24 88 ARG B CA 1
ATOM 2175 C C . ARG B 1 88 ? -25.590 34.904 120.176 1.00 63.57 88 ARG B C 1
ATOM 2176 O O . ARG B 1 88 ? -26.286 34.147 120.854 1.00 62.11 88 ARG B O 1
ATOM 2184 N N . GLN B 1 89 ? -25.460 34.783 118.856 1.00 66.27 89 GLN B N 1
ATOM 2185 C CA . GLN B 1 89 ? -26.149 33.736 118.108 1.00 67.41 89 GLN B CA 1
ATOM 2186 C C . GLN B 1 89 ? -25.271 32.541 117.760 1.00 67.87 89 GLN B C 1
ATOM 2187 O O . GLN B 1 89 ? -24.060 32.664 117.592 1.00 67.62 89 GLN B O 1
ATOM 2193 N N . GLY B 1 90 ? -25.904 31.379 117.652 1.00 68.55 90 GLY B N 1
ATOM 2194 C CA . GLY B 1 90 ? -25.186 30.168 117.308 1.00 71.12 90 GLY B CA 1
ATOM 2195 C C . GLY B 1 90 ? -24.233 29.681 118.376 1.00 71.83 90 GLY B C 1
ATOM 2196 O O . GLY B 1 90 ? -24.293 30.109 119.526 1.00 72.79 90 GLY B O 1
ATOM 2197 N N . LYS B 1 91 ? -23.353 28.767 117.990 1.00 73.56 91 LYS B N 1
ATOM 2198 C CA . LYS B 1 91 ? -22.374 28.215 118.914 1.00 76.35 91 LYS B CA 1
ATOM 2199 C C . LYS B 1 91 ? -21.204 29.188 119.010 1.00 75.76 91 LYS B C 1
ATOM 2200 O O . LYS B 1 91 ? -20.619 29.569 117.997 1.00 76.18 91 LYS B O 1
ATOM 2206 N N . ILE B 1 92 ? -20.876 29.601 120.231 1.00 74.22 92 ILE B N 1
ATOM 2207 C CA . ILE B 1 92 ? -19.787 30.541 120.432 1.00 73.70 92 ILE B CA 1
ATOM 2208 C C . ILE B 1 92 ? -18.584 29.904 121.109 1.00 71.58 92 ILE B C 1
ATOM 2209 O O . ILE B 1 92 ? -18.697 28.865 121.754 1.00 72.20 92 ILE B O 1
ATOM 2214 N N . GLU B 1 93 ? -17.434 30.544 120.938 1.00 70.67 93 GLU B N 1
ATOM 2215 C CA . GLU B 1 93 ? -16.157 30.103 121.488 1.00 69.34 93 GLU B CA 1
ATOM 2216 C C . GLU B 1 93 ? -15.572 31.175 122.402 1.00 64.91 93 GLU B C 1
ATOM 2217 O O . GLU B 1 93 ? -15.141 32.238 121.949 1.00 62.67 93 GLU B O 1
ATOM 2223 N N . LEU B 1 94 ? -15.577 30.888 123.698 1.00 61.09 94 LEU B N 1
ATOM 2224 C CA . LEU B 1 94 ? -15.053 31.818 124.677 1.00 56.34 94 LEU B CA 1
ATOM 2225 C C . LEU B 1 94 ? -13.580 31.991 124.376 1.00 54.58 94 LEU B C 1
ATOM 2226 O O . LEU B 1 94 ? -12.752 31.139 124.698 1.00 51.13 94 LEU B O 1
ATOM 2231 N N . SER B 1 95 ? -13.268 33.110 123.741 1.00 53.64 95 SER B N 1
ATOM 2232 C CA . SER B 1 95 ? -11.907 33.420 123.352 1.00 52.17 95 SER B CA 1
ATOM 2233 C C . SER B 1 95 ? -11.695 34.920 123.488 1.00 48.14 95 SER B C 1
ATOM 2234 O O . SER B 1 95 ? -12.607 35.704 123.219 1.00 46.51 95 SER B O 1
ATOM 2237 N N . SER B 1 96 ? -10.503 35.313 123.923 1.00 43.68 96 SER B N 1
ATOM 2238 C CA . SER B 1 96 ? -10.192 36.724 124.078 1.00 46.78 96 SER B CA 1
ATOM 2239 C C . SER B 1 96 ? -10.254 37.325 122.690 1.00 47.57 96 SER B C 1
ATOM 2240 O O . SER B 1 96 ? -10.490 38.519 122.524 1.00 45.48 96 SER B O 1
ATOM 2243 N N . GLU B 1 97 ? -10.050 36.473 121.692 1.00 50.09 97 GLU B N 1
ATOM 2244 C CA . GLU B 1 97 ? -10.060 36.899 120.303 1.00 50.90 97 GLU B CA 1
ATOM 2245 C C . GLU B 1 97 ? -11.451 37.271 119.813 1.00 50.21 97 GLU B C 1
ATOM 2246 O O . GLU B 1 97 ? -11.590 38.051 118.875 1.00 51.48 97 GLU B O 1
ATOM 2252 N N . HIS B 1 98 ? -12.485 36.722 120.437 1.00 49.17 98 HIS B N 1
ATOM 2253 C CA . HIS B 1 98 ? -13.841 37.044 120.013 1.00 48.11 98 HIS B CA 1
ATOM 2254 C C . HIS B 1 98 ? -14.586 37.910 121.027 1.00 47.51 98 HIS B C 1
ATOM 2255 O O . HIS B 1 98 ? -15.813 38.020 120.979 1.00 46.99 98 HIS B O 1
ATOM 2262 N N . GLY B 1 99 ? -13.836 38.520 121.944 1.00 44.42 99 GLY B N 1
ATOM 2263 C CA . GLY B 1 99 ? -14.437 39.398 122.931 1.00 41.84 99 GLY B CA 1
ATOM 2264 C C . GLY B 1 99 ? -14.773 38.802 124.284 1.00 40.67 99 GLY B C 1
ATOM 2265 O O . GLY B 1 99 ? -15.523 39.408 125.048 1.00 38.33 99 GLY B O 1
ATOM 2266 N N . PHE B 1 100 ? -14.221 37.632 124.594 1.00 40.25 100 PHE B N 1
ATOM 2267 C CA . PHE B 1 100 ? -14.495 36.989 125.877 1.00 39.36 100 PHE B CA 1
ATOM 2268 C C . PHE B 1 100 ? -13.278 36.919 126.790 1.00 39.57 100 PHE B C 1
ATOM 2269 O O . PHE B 1 100 ? -12.309 36.213 126.505 1.00 36.87 100 PHE B O 1
ATOM 2277 N N . LEU B 1 101 ? -13.342 37.658 127.893 1.00 37.62 101 LEU B N 1
ATOM 2278 C CA . LEU B 1 101 ? -12.271 37.672 128.872 1.00 36.91 101 LEU B CA 1
ATOM 2279 C C . LEU B 1 101 ? -12.850 36.959 130.082 1.00 39.24 101 LEU B C 1
ATOM 2280 O O . LEU B 1 101 ? -13.585 37.549 130.882 1.00 38.37 101 LEU B O 1
ATOM 2285 N N . THR B 1 102 ? -12.521 35.680 130.213 1.00 38.93 102 THR B N 1
ATOM 2286 C CA . THR B 1 102 ? -13.065 34.896 131.303 1.00 40.18 102 THR B CA 1
ATOM 2287 C C . THR B 1 102 ? -12.146 33.805 131.818 1.00 39.37 102 THR B C 1
ATOM 2288 O O . THR B 1 102 ? -11.126 33.480 131.208 1.00 38.91 102 THR B O 1
ATOM 2292 N N . VAL B 1 103 ? -12.530 33.257 132.966 1.00 35.59 103 VAL B N 1
ATOM 2293 C CA . VAL B 1 103 ? -11.821 32.154 133.588 1.00 37.41 103 VAL B CA 1
ATOM 2294 C C . VAL B 1 103 ? -12.901 31.097 133.768 1.00 36.99 103 VAL B C 1
ATOM 2295 O O . VAL B 1 103 ? -14.066 31.424 134.020 1.00 36.99 103 VAL B O 1
ATOM 2299 N N . GLY B 1 104 ? -12.543 29.833 133.611 1.00 36.17 104 GLY B N 1
ATOM 2300 C CA . GLY B 1 104 ? -13.561 28.814 133.751 1.00 38.26 104 GLY B CA 1
ATOM 2301 C C . GLY B 1 104 ? -13.091 27.430 134.117 1.00 40.41 104 GLY B C 1
ATOM 2302 O O . GLY B 1 104 ? -11.892 27.151 134.210 1.00 36.64 104 GLY B O 1
ATOM 2303 N N . CYS B 1 105 ? -14.069 26.553 134.307 1.00 45.85 105 CYS B N 1
ATOM 2304 C CA . CYS B 1 105 ? -13.819 25.172 134.682 1.00 51.09 105 CYS B CA 1
ATOM 2305 C C . CYS B 1 105 ? -14.424 24.246 133.638 1.00 54.26 105 CYS B C 1
ATOM 2306 O O . CYS B 1 105 ? -15.563 24.442 133.207 1.00 54.64 105 CYS B O 1
ATOM 2309 N N . ARG B 1 106 ? -13.657 23.240 133.232 1.00 58.70 106 ARG B N 1
ATOM 2310 C CA . ARG B 1 106 ? -14.113 22.285 132.228 1.00 61.62 106 ARG B CA 1
ATOM 2311 C C . ARG B 1 106 ? -14.420 20.911 132.800 1.00 62.36 106 ARG B C 1
ATOM 2312 O O . ARG B 1 106 ? -14.322 20.687 134.004 1.00 61.68 106 ARG B O 1
ATOM 2320 N N . GLU B 1 107 ? -14.780 20.001 131.901 1.00 65.01 107 GLU B N 1
ATOM 2321 C CA . GLU B 1 107 ? -15.124 18.616 132.218 1.00 66.25 107 GLU B CA 1
ATOM 2322 C C . GLU B 1 107 ? -14.546 18.036 133.515 1.00 64.67 107 GLU B C 1
ATOM 2323 O O . GLU B 1 107 ? -15.266 17.899 134.506 1.00 65.69 107 GLU B O 1
ATOM 2329 N N . GLY B 1 108 ? -13.262 17.688 133.514 1.00 60.94 108 GLY B N 1
ATOM 2330 C CA . GLY B 1 108 ? -12.674 17.111 134.712 1.00 62.71 108 GLY B CA 1
ATOM 2331 C C . GLY B 1 108 ? -11.992 18.108 135.625 1.00 64.32 108 GLY B C 1
ATOM 2332 O O . GLY B 1 108 ? -10.807 17.959 135.916 1.00 66.02 108 GLY B O 1
ATOM 2333 N N . LYS B 1 109 ? -12.744 19.100 136.105 1.00 63.93 109 LYS B N 1
ATOM 2334 C CA . LYS B 1 109 ? -12.202 20.152 136.963 1.00 62.25 109 LYS B CA 1
ATOM 2335 C C . LYS B 1 109 ? -10.880 20.693 136.412 1.00 60.73 109 LYS B C 1
ATOM 2336 O O . LYS B 1 109 ? -9.857 20.740 137.107 1.00 59.71 109 LYS B O 1
ATOM 2342 N N . VAL B 1 110 ? -10.926 21.084 135.140 1.00 56.88 110 VAL B N 1
ATOM 2343 C CA . VAL B 1 110 ? -9.788 21.659 134.432 1.00 54.72 110 VAL B CA 1
ATOM 2344 C C . VAL B 1 110 ? -10.070 23.150 134.349 1.00 50.16 110 VAL B C 1
ATOM 2345 O O . VAL B 1 110 ? -11.061 23.561 133.757 1.00 49.40 110 VAL B O 1
ATOM 2349 N N . PHE B 1 111 ? -9.213 23.964 134.945 1.00 47.80 111 PHE B N 1
ATOM 2350 C CA . PHE B 1 111 ? -9.446 25.400 134.918 1.00 47.30 111 PHE B CA 1
ATOM 2351 C C . PHE B 1 111 ? -8.555 26.118 133.925 1.00 45.90 111 PHE B C 1
ATOM 2352 O O . PHE B 1 111 ? -7.375 25.807 133.791 1.00 45.30 111 PHE B O 1
ATOM 2360 N N . ALA B 1 112 ? -9.127 27.097 133.236 1.00 44.35 112 ALA B N 1
ATOM 2361 C CA . ALA B 1 112 ? -8.372 27.851 132.253 1.00 43.11 112 ALA B CA 1
ATOM 2362 C C . ALA B 1 112 ? -8.943 29.240 131.998 1.00 43.01 112 ALA B C 1
ATOM 2363 O O . ALA B 1 112 ? -10.099 29.527 132.324 1.00 43.42 112 ALA B O 1
ATOM 2365 N N . ALA B 1 113 ? -8.116 30.101 131.415 1.00 41.54 113 ALA B N 1
ATOM 2366 C CA . ALA B 1 113 ? -8.528 31.458 131.072 1.00 41.61 113 ALA B CA 1
ATOM 2367 C C . ALA B 1 113 ? -8.827 31.443 129.573 1.00 39.88 113 ALA B C 1
ATOM 2368 O O . ALA B 1 113 ? -8.217 30.682 128.824 1.00 39.64 113 ALA B O 1
ATOM 2370 N N . SER B 1 114 ? -9.753 32.284 129.134 1.00 40.05 114 SER B N 1
ATOM 2371 C CA . SER B 1 114 ? -10.132 32.319 127.729 1.00 40.83 114 SER B CA 1
ATOM 2372 C C . SER B 1 114 ? -9.109 32.923 126.767 1.00 42.93 114 SER B C 1
ATOM 2373 O O . SER B 1 114 ? -9.473 33.635 125.835 1.00 46.03 114 SER B O 1
ATOM 2376 N N . THR B 1 115 ? -7.833 32.628 126.978 1.00 43.72 115 THR B N 1
ATOM 2377 C CA . THR B 1 115 ? -6.790 33.131 126.097 1.00 45.12 115 THR B CA 1
ATOM 2378 C C . THR B 1 115 ? -6.728 32.269 124.843 1.00 47.98 115 THR B C 1
ATOM 2379 O O . THR B 1 115 ? -7.438 31.273 124.734 1.00 49.60 115 THR B O 1
ATOM 2383 N N . VAL B 1 116 ? -5.878 32.655 123.899 1.00 51.85 116 VAL B N 1
ATOM 2384 C CA . VAL B 1 116 ? -5.728 31.915 122.651 1.00 53.77 116 VAL B CA 1
ATOM 2385 C C . VAL B 1 116 ? -4.263 31.626 122.361 1.00 55.65 116 VAL B C 1
ATOM 2386 O O . VAL B 1 116 ? -3.513 32.519 121.988 1.00 55.93 116 VAL B O 1
ATOM 2390 N N . PRO B 1 117 ? -3.827 30.374 122.563 1.00 59.16 117 PRO B N 1
ATOM 2391 C CA . PRO B 1 117 ? -4.642 29.252 123.047 1.00 60.10 117 PRO B CA 1
ATOM 2392 C C . PRO B 1 117 ? -5.044 29.479 124.510 1.00 61.85 117 PRO B C 1
ATOM 2393 O O . PRO B 1 117 ? -4.513 30.377 125.170 1.00 60.09 117 PRO B O 1
ATOM 2405 N N . THR B 1 119 ? -5.073 29.241 128.361 1.00 60.98 119 THR B N 1
ATOM 2406 C CA . THR B 1 119 ? -4.059 28.971 129.367 1.00 59.25 119 THR B CA 1
ATOM 2407 C C . THR B 1 119 ? -4.584 28.180 130.562 1.00 59.54 119 THR B C 1
ATOM 2408 O O . THR B 1 119 ? -5.634 28.503 131.118 1.00 59.61 119 THR B O 1
ATOM 2412 N N . PRO B 1 120 ? -3.852 27.128 130.970 1.00 58.88 120 PRO B N 1
ATOM 2413 C CA . PRO B 1 120 ? -4.245 26.294 132.107 1.00 57.60 120 PRO B CA 1
ATOM 2414 C C . PRO B 1 120 ? -4.059 27.102 133.387 1.00 58.08 120 PRO B C 1
ATOM 2415 O O . PRO B 1 120 ? -3.099 27.865 133.516 1.00 57.24 120 PRO B O 1
ATOM 2419 N N . LEU B 1 121 ? -4.978 26.943 134.330 1.00 57.71 121 LEU B N 1
ATOM 2420 C CA . LEU B 1 121 ? -4.888 27.670 135.585 1.00 56.44 121 LEU B CA 1
ATOM 2421 C C . LEU B 1 121 ? -4.777 26.742 136.785 1.00 58.75 121 LEU B C 1
ATOM 2422 O O . LEU B 1 121 ? -5.686 25.965 137.075 1.00 61.70 121 LEU B O 1
ATOM 2427 N N . TRP B 1 122 ? -3.644 26.817 137.472 1.00 58.32 122 TRP B N 1
ATOM 2428 C CA . TRP B 1 122 ? -3.415 25.998 138.650 1.00 59.69 122 TRP B CA 1
ATOM 2429 C C . TRP B 1 122 ? -4.104 26.663 139.846 1.00 60.08 122 TRP B C 1
ATOM 2430 O O . TRP B 1 122 ? -3.544 27.576 140.460 1.00 60.80 122 TRP B O 1
ATOM 2441 N N . VAL B 1 123 ? -5.317 26.221 140.172 1.00 57.68 123 VAL B N 1
ATOM 2442 C CA . VAL B 1 123 ? -6.043 26.784 141.308 1.00 56.91 123 VAL B CA 1
ATOM 2443 C C . VAL B 1 123 ? -6.609 25.712 142.229 1.00 57.51 123 VAL B C 1
ATOM 2444 O O . VAL B 1 123 ? -6.593 24.529 141.902 1.00 59.53 123 VAL B O 1
ATOM 2448 N N . SER B 1 124 ? -7.107 26.132 143.386 1.00 57.31 124 SER B N 1
ATOM 2449 C CA . SER B 1 124 ? -7.694 25.199 144.338 1.00 57.16 124 SER B CA 1
ATOM 2450 C C . SER B 1 124 ? -8.836 24.428 143.692 1.00 57.75 124 SER B C 1
ATOM 2451 O O . SER B 1 124 ? -9.740 25.018 143.097 1.00 55.14 124 SER B O 1
ATOM 2454 N N . PRO B 1 125 ? -8.807 23.094 143.807 1.00 58.37 125 PRO B N 1
ATOM 2455 C CA . PRO B 1 125 ? -9.841 22.233 143.236 1.00 59.79 125 PRO B CA 1
ATOM 2456 C C . PRO B 1 125 ? -11.229 22.602 143.758 1.00 58.88 125 PRO B C 1
ATOM 2457 O O . PRO B 1 125 ? -12.231 22.374 143.083 1.00 58.52 125 PRO B O 1
ATOM 2461 N N . GLN B 1 126 ? -11.278 23.179 144.956 1.00 57.87 126 GLN B N 1
ATOM 2462 C CA . GLN B 1 126 ? -12.546 23.579 145.555 1.00 57.65 126 GLN B CA 1
ATOM 2463 C C . GLN B 1 126 ? -12.894 25.052 145.309 1.00 58.70 126 GLN B C 1
ATOM 2464 O O . GLN B 1 126 ? -13.590 25.680 146.108 1.00 61.45 126 GLN B O 1
ATOM 2470 N N . LEU B 1 127 ? -12.409 25.611 144.210 1.00 55.09 127 LEU B N 1
ATOM 2471 C CA . LEU B 1 127 ? -12.703 27.002 143.893 1.00 52.39 127 LEU B CA 1
ATOM 2472 C C . LEU B 1 127 ? -14.177 27.169 143.539 1.00 51.32 127 LEU B C 1
ATOM 2473 O O . LEU B 1 127 ? -14.642 26.579 142.571 1.00 52.67 127 LEU B O 1
ATOM 2478 N N . HIS B 1 128 ? -14.918 27.968 144.302 1.00 49.31 128 HIS B N 1
ATOM 2479 C CA . HIS B 1 128 ? -16.327 28.162 143.975 1.00 49.84 128 HIS B CA 1
ATOM 2480 C C . HIS B 1 128 ? -16.823 29.604 144.043 1.00 46.84 128 HIS B C 1
ATOM 2481 O O . HIS B 1 128 ? -17.975 29.877 143.723 1.00 47.85 128 HIS B O 1
ATOM 2488 N N . ARG B 1 129 ? -15.984 30.529 144.481 1.00 43.54 129 ARG B N 1
ATOM 2489 C CA . ARG B 1 129 ? -16.417 31.921 144.507 1.00 43.13 129 ARG B CA 1
ATOM 2490 C C . ARG B 1 129 ? -15.340 32.792 143.895 1.00 38.57 129 ARG B C 1
ATOM 2491 O O . ARG B 1 129 ? -14.256 32.927 144.453 1.00 37.70 129 ARG B O 1
ATOM 2499 N N . VAL B 1 130 ? -15.655 33.384 142.747 1.00 34.11 130 VAL B N 1
ATOM 2500 C CA . VAL B 1 130 ? -14.715 34.225 142.026 1.00 30.56 130 VAL B CA 1
ATOM 2501 C C . VAL B 1 130 ? -14.920 35.732 142.196 1.00 33.50 130 VAL B C 1
ATOM 2502 O O . VAL B 1 130 ? -16.041 36.258 142.100 1.00 33.78 130 VAL B O 1
ATOM 2506 N N . GLY B 1 131 ? -13.812 36.417 142.447 1.00 33.73 131 GLY B N 1
ATOM 2507 C CA . GLY B 1 131 ? -13.831 37.859 142.588 1.00 34.69 131 GLY B CA 1
ATOM 2508 C C . GLY B 1 131 ? -13.278 38.416 141.290 1.00 35.25 131 GLY B C 1
ATOM 2509 O O . GLY B 1 131 ? -12.169 38.073 140.883 1.00 33.72 131 GLY B O 1
ATOM 2510 N N . ILE B 1 132 ? -14.059 39.261 140.631 1.00 36.14 132 ILE B N 1
ATOM 2511 C CA . ILE B 1 132 ? -13.664 39.865 139.366 1.00 36.84 132 ILE B CA 1
ATOM 2512 C C . ILE B 1 132 ? -13.456 41.374 139.519 1.00 39.15 132 ILE B C 1
ATOM 2513 O O . ILE B 1 132 ? -14.334 42.079 140.032 1.00 39.00 132 ILE B O 1
ATOM 2518 N N . PHE B 1 133 ? -12.303 41.877 139.086 1.00 38.44 133 PHE B N 1
ATOM 2519 C CA . PHE B 1 133 ? -12.046 43.311 139.178 1.00 39.25 133 PHE B CA 1
ATOM 2520 C C . PHE B 1 133 ? -11.758 43.916 137.813 1.00 41.10 133 PHE B C 1
ATOM 2521 O O . PHE B 1 133 ? -10.732 43.634 137.194 1.00 43.05 133 PHE B O 1
ATOM 2529 N N . LEU B 1 134 ? -12.677 44.751 137.347 1.00 41.26 134 LEU B N 1
ATOM 2530 C CA . LEU B 1 134 ? -12.532 45.403 136.058 1.00 40.53 134 LEU B CA 1
ATOM 2531 C C . LEU B 1 134 ? -12.047 46.831 136.244 1.00 42.65 134 LEU B C 1
ATOM 2532 O O . LEU B 1 134 ? -12.759 47.659 136.803 1.00 43.64 134 LEU B O 1
ATOM 2537 N N . ASP B 1 135 ? -10.835 47.117 135.783 1.00 44.58 135 ASP B N 1
ATOM 2538 C CA . ASP B 1 135 ? -10.282 48.465 135.895 1.00 43.68 135 ASP B CA 1
ATOM 2539 C C . ASP B 1 135 ? -10.140 49.051 134.497 1.00 43.36 135 ASP B C 1
ATOM 2540 O O . ASP B 1 135 ? -9.058 49.021 133.909 1.00 44.11 135 ASP B O 1
ATOM 2545 N N . VAL B 1 136 ? -11.245 49.572 133.970 1.00 45.15 136 VAL B N 1
ATOM 2546 C CA . VAL B 1 136 ? -11.282 50.161 132.634 1.00 45.89 136 VAL B CA 1
ATOM 2547 C C . VAL B 1 136 ? -10.244 51.261 132.468 1.00 45.73 136 VAL B C 1
ATOM 2548 O O . VAL B 1 136 ? -9.732 51.480 131.375 1.00 47.63 136 VAL B O 1
ATOM 2552 N N . GLY B 1 137 ? -9.936 51.951 133.557 1.00 48.86 137 GLY B N 1
ATOM 2553 C CA . GLY B 1 137 ? -8.953 53.017 133.502 1.00 52.68 137 GLY B CA 1
ATOM 2554 C C . GLY B 1 137 ? -7.544 52.480 133.354 1.00 53.46 137 GLY B C 1
ATOM 2555 O O . GLY B 1 137 ? -6.671 53.150 132.807 1.00 56.06 137 GLY B O 1
ATOM 2564 N N . ARG B 1 139 ? -7.194 49.471 131.997 1.00 46.41 139 ARG B N 1
ATOM 2565 C CA . ARG B 1 139 ? -7.360 48.560 130.871 1.00 46.32 139 ARG B CA 1
ATOM 2566 C C . ARG B 1 139 ? -7.074 47.103 131.232 1.00 43.69 139 ARG B C 1
ATOM 2567 O O . ARG B 1 139 ? -6.504 46.352 130.434 1.00 42.06 139 ARG B O 1
ATOM 2575 N N . SER B 1 140 ? -7.483 46.700 132.430 1.00 39.69 140 SER B N 1
ATOM 2576 C CA . SER B 1 140 ? -7.250 45.338 132.868 1.00 36.71 140 SER B CA 1
ATOM 2577 C C . SER B 1 140 ? -8.407 44.749 133.662 1.00 36.55 140 SER B C 1
ATOM 2578 O O . SER B 1 140 ? -9.289 45.471 134.148 1.00 31.72 140 SER B O 1
ATOM 2581 N N . ILE B 1 141 ? -8.396 43.421 133.780 1.00 33.93 141 ILE B N 1
ATOM 2582 C CA . ILE B 1 141 ? -9.424 42.707 134.527 1.00 32.79 141 ILE B CA 1
ATOM 2583 C C . ILE B 1 141 ? -8.784 41.509 135.221 1.00 29.62 141 ILE B C 1
ATOM 2584 O O . ILE B 1 141 ? -8.274 40.603 134.574 1.00 31.69 141 ILE B O 1
ATOM 2589 N N . ALA B 1 142 ? -8.791 41.523 136.546 1.00 28.72 142 ALA B N 1
ATOM 2590 C CA . ALA B 1 142 ? -8.198 40.439 137.315 1.00 28.91 142 ALA B CA 1
ATOM 2591 C C . ALA B 1 142 ? -9.247 39.614 138.041 1.00 31.94 142 ALA B C 1
ATOM 2592 O O . ALA B 1 142 ? -10.297 40.128 138.441 1.00 33.51 142 ALA B O 1
ATOM 2594 N N . PHE B 1 143 ? -8.937 38.332 138.214 1.00 32.58 143 PHE B N 1
ATOM 2595 C CA . PHE B 1 143 ? -9.818 37.394 138.885 1.00 31.38 143 PHE B CA 1
ATOM 2596 C C . PHE B 1 143 ? -9.170 36.851 140.159 1.00 37.68 143 PHE B C 1
ATOM 2597 O O . PHE B 1 143 ? -7.943 36.715 140.246 1.00 40.52 143 PHE B O 1
ATOM 2605 N N . TYR B 1 144 ? -10.003 36.524 141.140 1.00 39.25 144 TYR B N 1
ATOM 2606 C CA . TYR B 1 144 ? -9.510 36.007 142.410 1.00 39.67 144 TYR B CA 1
ATOM 2607 C C . TYR B 1 144 ? -10.359 34.876 142.986 1.00 37.66 144 TYR B C 1
ATOM 2608 O O . TYR B 1 144 ? -11.547 34.756 142.695 1.00 36.13 144 TYR B O 1
ATOM 2617 N N . ASN B 1 145 ? -9.727 34.044 143.800 1.00 37.24 145 ASN B N 1
ATOM 2618 C CA . ASN B 1 145 ? -10.429 32.972 144.490 1.00 38.64 145 ASN B CA 1
ATOM 2619 C C . ASN B 1 145 ? -10.713 33.617 145.842 1.00 38.16 145 ASN B C 1
ATOM 2620 O O . ASN B 1 145 ? -9.822 33.734 146.677 1.00 40.52 145 ASN B O 1
ATOM 2625 N N . VAL B 1 146 ? -11.948 34.050 146.044 1.00 37.66 146 VAL B N 1
ATOM 2626 C CA . VAL B 1 146 ? -12.337 34.723 147.271 1.00 40.57 146 VAL B CA 1
ATOM 2627 C C . VAL B 1 146 ? -12.098 33.944 148.561 1.00 41.35 146 VAL B C 1
ATOM 2628 O O . VAL B 1 146 ? -11.829 34.538 149.604 1.00 41.83 146 VAL B O 1
ATOM 2632 N N . SER B 1 147 ? -12.190 32.622 148.493 1.00 41.56 147 SER B N 1
ATOM 2633 C CA . SER B 1 147 ? -12.009 31.789 149.677 1.00 40.47 147 SER B CA 1
ATOM 2634 C C . SER B 1 147 ? -10.624 31.880 150.273 1.00 40.41 147 SER B C 1
ATOM 2635 O O . SER B 1 147 ? -10.483 32.063 151.482 1.00 45.57 147 SER B O 1
ATOM 2638 N N . ASP B 1 148 ? -9.600 31.748 149.434 1.00 40.67 148 ASP B N 1
ATOM 2639 C CA . ASP B 1 148 ? -8.221 31.812 149.912 1.00 38.45 148 ASP B CA 1
ATOM 2640 C C . ASP B 1 148 ? -7.541 33.125 149.545 1.00 34.70 148 ASP B C 1
ATOM 2641 O O . ASP B 1 148 ? -6.359 33.312 149.808 1.00 35.36 148 ASP B O 1
ATOM 2646 N N . GLY B 1 149 ? -8.302 34.027 148.936 1.00 34.93 149 GLY B N 1
ATOM 2647 C CA . GLY B 1 149 ? -7.780 35.329 148.553 1.00 38.48 149 GLY B CA 1
ATOM 2648 C C . GLY B 1 149 ? -6.640 35.332 147.545 1.00 41.85 149 GLY B C 1
ATOM 2649 O O . GLY B 1 149 ? -5.964 36.353 147.365 1.00 42.23 149 GLY B O 1
ATOM 2650 N N . CYS B 1 150 ? -6.423 34.204 146.876 1.00 41.28 150 CYS B N 1
ATOM 2651 C CA . CYS B 1 150 ? -5.354 34.106 145.894 1.00 40.36 150 CYS B CA 1
ATOM 2652 C C . CYS B 1 150 ? -5.730 34.682 144.528 1.00 39.85 150 CYS B C 1
ATOM 2653 O O . CYS B 1 150 ? -6.901 34.748 144.154 1.00 39.38 150 CYS B O 1
ATOM 2656 N N . HIS B 1 151 ? -4.717 35.093 143.780 1.00 37.56 151 HIS B N 1
ATOM 2657 C CA . HIS B 1 151 ? -4.929 35.650 142.458 1.00 35.94 151 HIS B CA 1
ATOM 2658 C C . HIS B 1 151 ? -5.021 34.527 141.434 1.00 36.79 151 HIS B C 1
ATOM 2659 O O . HIS B 1 151 ? -4.206 33.612 141.430 1.00 36.15 151 HIS B O 1
ATOM 2666 N N . ILE B 1 152 ? -6.027 34.587 140.573 1.00 36.29 152 ILE B N 1
ATOM 2667 C CA . ILE B 1 152 ? -6.179 33.558 139.567 1.00 37.38 152 ILE B CA 1
ATOM 2668 C C . ILE B 1 152 ? -5.595 34.022 138.241 1.00 37.62 152 ILE B C 1
ATOM 2669 O O . ILE B 1 152 ? -4.637 33.442 137.738 1.00 36.42 152 ILE B O 1
ATOM 2674 N N . TYR B 1 153 ? -6.172 35.076 137.678 1.00 36.43 153 TYR B N 1
ATOM 2675 C CA . TYR B 1 153 ? -5.697 35.557 136.392 1.00 35.08 153 TYR B CA 1
ATOM 2676 C C . TYR B 1 153 ? -5.924 37.047 136.158 1.00 33.00 153 TYR B C 1
ATOM 2677 O O . TYR B 1 153 ? -6.782 37.673 136.782 1.00 30.58 153 TYR B O 1
ATOM 2686 N N . THR B 1 154 ? -5.148 37.602 135.237 1.00 33.30 154 THR B N 1
ATOM 2687 C CA . THR B 1 154 ? -5.273 39.003 134.893 1.00 34.11 154 THR B CA 1
ATOM 2688 C C . THR B 1 154 ? -5.042 39.248 133.411 1.00 33.52 154 THR B C 1
ATOM 2689 O O . THR B 1 154 ? -3.980 38.932 132.888 1.00 35.02 154 THR B O 1
ATOM 2693 N N . PHE B 1 155 ? -6.051 39.786 132.734 1.00 32.94 155 PHE B N 1
ATOM 2694 C CA . PHE B 1 155 ? -5.915 40.140 131.324 1.00 30.99 155 PHE B CA 1
ATOM 2695 C C . PHE B 1 155 ? -5.446 41.609 131.350 1.00 33.15 155 PHE B C 1
ATOM 2696 O O . PHE B 1 155 ? -5.964 42.426 132.127 1.00 30.30 155 PHE B O 1
ATOM 2704 N N . ILE B 1 156 ? -4.468 41.942 130.515 1.00 30.05 156 ILE B N 1
ATOM 2705 C CA . ILE B 1 156 ? -3.929 43.291 130.488 1.00 30.86 156 ILE B CA 1
ATOM 2706 C C . ILE B 1 156 ? -4.108 43.970 129.143 1.00 33.51 156 ILE B C 1
ATOM 2707 O O . ILE B 1 156 ? -4.277 43.299 128.126 1.00 36.08 156 ILE B O 1
ATOM 2712 N N . GLU B 1 157 ? -4.054 45.304 129.143 1.00 32.53 157 GLU B N 1
ATOM 2713 C CA . GLU B 1 157 ? -4.203 46.090 127.920 1.00 31.38 157 GLU B CA 1
ATOM 2714 C C . GLU B 1 157 ? -5.418 45.647 127.112 1.00 36.52 157 GLU B C 1
ATOM 2715 O O . GLU B 1 157 ? -5.338 45.442 125.897 1.00 40.07 157 GLU B O 1
ATOM 2721 N N . ILE B 1 158 ? -6.543 45.502 127.795 1.00 37.19 158 ILE B N 1
ATOM 2722 C CA . ILE B 1 158 ? -7.773 45.057 127.161 1.00 40.96 158 ILE B CA 1
ATOM 2723 C C . ILE B 1 158 ? -8.442 46.195 126.397 1.00 43.27 158 ILE B C 1
ATOM 2724 O O . ILE B 1 158 ? -8.377 47.355 126.803 1.00 44.77 158 ILE B O 1
ATOM 2729 N N . PRO B 1 159 ? -9.093 45.874 125.272 1.00 43.21 159 PRO B N 1
ATOM 2730 C CA . PRO B 1 159 ? -9.764 46.906 124.486 1.00 43.79 159 PRO B CA 1
ATOM 2731 C C . PRO B 1 159 ? -10.846 47.587 125.312 1.00 47.78 159 PRO B C 1
ATOM 2732 O O . PRO B 1 159 ? -11.619 46.928 126.018 1.00 49.76 159 PRO B O 1
ATOM 2736 N N . VAL B 1 160 ? -10.894 48.911 125.224 1.00 46.87 160 VAL B N 1
ATOM 2737 C CA . VAL B 1 160 ? -11.880 49.684 125.962 1.00 44.67 160 VAL B CA 1
ATOM 2738 C C . VAL B 1 160 ? -12.537 50.721 125.064 1.00 44.85 160 VAL B C 1
ATOM 2739 O O . VAL B 1 160 ? -12.812 51.841 125.490 1.00 42.51 160 VAL B O 1
ATOM 2743 N N . CYS B 1 161 ? -12.775 50.343 123.816 1.00 44.92 161 CYS B N 1
ATOM 2744 C CA . CYS B 1 161 ? -13.412 51.237 122.868 1.00 50.21 161 CYS B CA 1
ATOM 2745 C C . CYS B 1 161 ? -14.928 51.043 122.871 1.00 51.45 161 CYS B C 1
ATOM 2746 O O . CYS B 1 161 ? -15.659 51.824 122.263 1.00 54.77 161 CYS B O 1
ATOM 2749 N N . GLU B 1 162 ? -15.396 49.999 123.547 1.00 49.22 162 GLU B N 1
ATOM 2750 C CA . GLU B 1 162 ? -16.824 49.730 123.627 1.00 49.90 162 GLU B CA 1
ATOM 2751 C C . GLU B 1 162 ? -17.199 49.147 124.988 1.00 48.82 162 GLU B C 1
ATOM 2752 O O . GLU B 1 162 ? -16.333 48.705 125.744 1.00 49.62 162 GLU B O 1
ATOM 2758 N N . PRO B 1 163 ? -18.503 49.137 125.314 1.00 47.67 163 PRO B N 1
ATOM 2759 C CA . PRO B 1 163 ? -19.030 48.623 126.585 1.00 46.70 163 PRO B CA 1
ATOM 2760 C C . PRO B 1 163 ? -18.658 47.187 126.947 1.00 44.89 163 PRO B C 1
ATOM 2761 O O . PRO B 1 163 ? -18.697 46.295 126.098 1.00 45.31 163 PRO B O 1
ATOM 2765 N N . TRP B 1 164 ? -18.301 46.983 128.214 1.00 41.52 164 TRP B N 1
ATOM 2766 C CA . TRP B 1 164 ? -17.968 45.660 128.732 1.00 40.12 164 TRP B CA 1
ATOM 2767 C C . TRP B 1 164 ? -19.165 45.171 129.532 1.00 37.72 164 TRP B C 1
ATOM 2768 O O . TRP B 1 164 ? -19.750 45.922 130.308 1.00 39.82 164 TRP B O 1
ATOM 2779 N N . ARG B 1 165 ? -19.530 43.914 129.338 1.00 36.59 165 ARG B N 1
ATOM 2780 C CA . ARG B 1 165 ? -20.657 43.339 130.056 1.00 37.57 165 ARG B CA 1
ATOM 2781 C C . ARG B 1 165 ? -20.197 42.174 130.935 1.00 37.29 165 ARG B C 1
ATOM 2782 O O . ARG B 1 165 ? -19.302 41.408 130.560 1.00 37.22 165 ARG B O 1
ATOM 2790 N N . PRO B 1 166 ? -20.782 42.041 132.131 1.00 36.47 166 PRO B N 1
ATOM 2791 C CA . PRO B 1 166 ? -20.392 40.924 133.000 1.00 36.20 166 PRO B CA 1
ATOM 2792 C C . PRO B 1 166 ? -20.922 39.656 132.309 1.00 36.41 166 PRO B C 1
ATOM 2793 O O . PRO B 1 166 ? -22.101 39.592 131.943 1.00 33.96 166 PRO B O 1
ATOM 2797 N N . PHE B 1 167 ? -20.062 38.659 132.130 1.00 35.76 167 PHE B N 1
ATOM 2798 C CA . PHE B 1 167 ? -20.446 37.422 131.449 1.00 37.90 167 PHE B CA 1
ATOM 2799 C C . PHE B 1 167 ? -20.500 36.177 132.341 1.00 40.27 167 PHE B C 1
ATOM 2800 O O . PHE B 1 167 ? -19.511 35.821 132.998 1.00 39.32 167 PHE B O 1
ATOM 2808 N N . PHE B 1 168 ? -21.652 35.504 132.338 1.00 43.73 168 PHE B N 1
ATOM 2809 C CA . PHE B 1 168 ? -21.844 34.281 133.125 1.00 43.30 168 PHE B CA 1
ATOM 2810 C C . PHE B 1 168 ? -22.267 33.131 132.221 1.00 45.00 168 PHE B C 1
ATOM 2811 O O . PHE B 1 168 ? -23.176 33.281 131.408 1.00 43.74 168 PHE B O 1
ATOM 2819 N N . ALA B 1 169 ? -21.613 31.983 132.374 1.00 46.88 169 ALA B N 1
ATOM 2820 C CA . ALA B 1 169 ? -21.926 30.804 131.568 1.00 48.34 169 ALA B CA 1
ATOM 2821 C C . ALA B 1 169 ? -21.925 29.530 132.412 1.00 52.39 169 ALA B C 1
ATOM 2822 O O . ALA B 1 169 ? -21.013 29.301 133.213 1.00 51.79 169 ALA B O 1
ATOM 2824 N N . HIS B 1 170 ? -22.942 28.695 132.219 1.00 54.17 170 HIS B N 1
ATOM 2825 C CA . HIS B 1 170 ? -23.039 27.457 132.973 1.00 57.58 170 HIS B CA 1
ATOM 2826 C C . HIS B 1 170 ? -23.636 26.280 132.207 1.00 59.48 170 HIS B C 1
ATOM 2827 O O . HIS B 1 170 ? -24.791 26.321 131.793 1.00 57.60 170 HIS B O 1
ATOM 2834 N N . LYS B 1 171 ? -22.841 25.227 132.033 1.00 63.29 171 LYS B N 1
ATOM 2835 C CA . LYS B 1 171 ? -23.291 24.024 131.339 1.00 65.32 171 LYS B CA 1
ATOM 2836 C C . LYS B 1 171 ? -23.802 23.030 132.375 1.00 66.87 171 LYS B C 1
ATOM 2837 O O . LYS B 1 171 ? -23.280 22.958 133.493 1.00 65.16 171 LYS B O 1
ATOM 2843 N N . ARG B 1 172 ? -24.828 22.274 132.002 1.00 67.95 172 ARG B N 1
ATOM 2844 C CA . ARG B 1 172 ? -25.403 21.274 132.895 1.00 69.54 172 ARG B CA 1
ATOM 2845 C C . ARG B 1 172 ? -24.528 20.020 132.901 1.00 69.76 172 ARG B C 1
ATOM 2846 O O . ARG B 1 172 ? -24.160 19.508 131.845 1.00 68.15 172 ARG B O 1
ATOM 2854 N N . GLY B 1 173 ? -24.186 19.545 134.097 1.00 71.45 173 GLY B N 1
ATOM 2855 C CA . GLY B 1 173 ? -23.340 18.368 134.223 1.00 74.08 173 GLY B CA 1
ATOM 2856 C C . GLY B 1 173 ? -24.110 17.074 134.391 1.00 75.92 173 GLY B C 1
ATOM 2857 O O . GLY B 1 173 ? -23.524 15.998 134.519 1.00 75.83 173 GLY B O 1
ATOM 2858 N N . SER B 1 174 ? -25.432 17.186 134.391 1.00 77.64 174 SER B N 1
ATOM 2859 C CA . SER B 1 174 ? -26.311 16.037 134.538 1.00 79.07 174 SER B CA 1
ATOM 2860 C C . SER B 1 174 ? -27.611 16.321 133.809 1.00 81.12 174 SER B C 1
ATOM 2861 O O . SER B 1 174 ? -27.832 17.405 133.303 1.00 81.15 174 SER B O 1
ATOM 2864 N N . GLN B 1 175 ? -28.498 15.342 133.775 1.00 84.23 175 GLN B N 1
ATOM 2865 C CA . GLN B 1 175 ? -29.810 15.468 133.102 1.00 87.73 175 GLN B CA 1
ATOM 2866 C C . GLN B 1 175 ? -30.891 15.986 134.060 1.00 87.30 175 GLN B C 1
ATOM 2867 O O . GLN B 1 175 ? -32.048 16.173 133.695 1.00 88.21 175 GLN B O 1
ATOM 2873 N N . ASP B 1 176 ? -30.389 16.171 135.329 1.00 86.91 176 ASP B N 1
ATOM 2874 C CA . ASP B 1 176 ? -31.074 16.837 136.465 1.00 86.05 176 ASP B CA 1
ATOM 2875 C C . ASP B 1 176 ? -30.420 18.244 136.382 1.00 85.04 176 ASP B C 1
ATOM 2876 O O . ASP B 1 176 ? -30.931 19.125 135.700 1.00 85.87 176 ASP B O 1
ATOM 2881 N N . ASP B 1 177 ? -29.272 18.364 137.062 1.00 83.87 177 ASP B N 1
ATOM 2882 C CA . ASP B 1 177 ? -28.410 19.524 137.264 1.00 81.88 177 ASP B CA 1
ATOM 2883 C C . ASP B 1 177 ? -29.124 20.641 137.911 1.00 78.58 177 ASP B C 1
ATOM 2884 O O . ASP B 1 177 ? -29.799 21.530 137.385 1.00 77.28 177 ASP B O 1
ATOM 2889 N N . GLN B 1 178 ? -28.836 20.449 139.153 1.00 76.23 178 GLN B N 1
ATOM 2890 C CA . GLN B 1 178 ? -29.199 21.157 140.316 1.00 75.17 178 GLN B CA 1
ATOM 2891 C C . GLN B 1 178 ? -28.354 22.418 140.577 1.00 72.63 178 GLN B C 1
ATOM 2892 O O . GLN B 1 178 ? -28.855 23.348 141.211 1.00 71.25 178 GLN B O 1
ATOM 2898 N N . SER B 1 179 ? -27.055 22.479 140.155 1.00 69.08 179 SER B N 1
ATOM 2899 C CA . SER B 1 179 ? -26.131 23.645 140.378 1.00 65.37 179 SER B CA 1
ATOM 2900 C C . SER B 1 179 ? -26.714 25.053 140.165 1.00 62.22 179 SER B C 1
ATOM 2901 O O . SER B 1 179 ? -27.406 25.302 139.176 1.00 61.33 179 SER B O 1
ATOM 2904 N N . ILE B 1 180 ? -26.410 25.946 141.109 1.00 59.77 180 ILE B N 1
ATOM 2905 C CA . ILE B 1 180 ? -26.891 27.315 141.033 1.00 57.37 180 ILE B CA 1
ATOM 2906 C C . ILE B 1 180 ? -25.708 28.281 140.951 1.00 54.17 180 ILE B C 1
ATOM 2907 O O . ILE B 1 180 ? -24.692 28.111 141.627 1.00 50.93 180 ILE B O 1
ATOM 2912 N N . LEU B 1 181 ? -25.847 29.287 140.101 1.00 49.93 181 LEU B N 1
ATOM 2913 C CA . LEU B 1 181 ? -24.819 30.295 139.951 1.00 45.15 181 LEU B CA 1
ATOM 2914 C C . LEU B 1 181 ? -25.432 31.595 140.461 1.00 44.62 181 LEU B C 1
ATOM 2915 O O . LEU B 1 181 ? -26.532 31.971 140.056 1.00 43.37 181 LEU B O 1
ATOM 2920 N N . SER B 1 182 ? -24.740 32.285 141.355 1.00 46.28 182 SER B N 1
ATOM 2921 C CA . SER B 1 182 ? -25.289 33.530 141.862 1.00 47.36 182 SER B CA 1
ATOM 2922 C C . SER B 1 182 ? -24.293 34.653 142.112 1.00 47.08 182 SER B C 1
ATOM 2923 O O . SER B 1 182 ? -23.142 34.420 142.490 1.00 46.38 182 SER B O 1
ATOM 2926 N N . ILE B 1 183 ? -24.764 35.875 141.874 1.00 46.60 183 ILE B N 1
ATOM 2927 C CA . ILE B 1 183 ? -23.986 37.091 142.082 1.00 45.32 183 ILE B CA 1
ATOM 2928 C C . ILE B 1 183 ? -24.077 37.378 143.571 1.00 45.82 183 ILE B C 1
ATOM 2929 O O . ILE B 1 183 ? -25.159 37.615 144.095 1.00 46.66 183 ILE B O 1
ATOM 2934 N N . CYS B 1 184 ? -22.940 37.355 144.254 1.00 47.47 184 CYS B N 1
ATOM 2935 C CA . CYS B 1 184 ? -22.925 37.554 145.697 1.00 48.87 184 CYS B CA 1
ATOM 2936 C C . CYS B 1 184 ? -22.628 38.955 146.175 1.00 48.34 184 CYS B C 1
ATOM 2937 O O . CYS B 1 184 ? -21.946 39.725 145.506 1.00 49.65 184 CYS B O 1
ATOM 2940 N N . SER B 1 185 ? -23.145 39.273 147.353 1.00 49.38 185 SER B N 1
ATOM 2941 C CA . SER B 1 185 ? -22.896 40.569 147.969 1.00 50.79 185 SER B CA 1
ATOM 2942 C C . SER B 1 185 ? -21.563 40.401 148.695 1.00 49.51 185 SER B C 1
ATOM 2943 O O . SER B 1 185 ? -21.382 39.458 149.467 1.00 48.96 185 SER B O 1
ATOM 2946 N N . VAL B 1 186 ? -20.627 41.303 148.448 1.00 48.75 186 VAL B N 1
ATOM 2947 C CA . VAL B 1 186 ? -19.336 41.205 149.103 1.00 51.80 186 VAL B CA 1
ATOM 2948 C C . VAL B 1 186 ? -19.492 41.148 150.624 1.00 52.67 186 VAL B C 1
ATOM 2949 O O . VAL B 1 186 ? -18.678 40.535 151.312 1.00 52.66 186 VAL B O 1
ATOM 2953 N N . ILE B 1 187 ? -20.539 41.787 151.142 1.00 52.65 187 ILE B N 1
ATOM 2954 C CA . ILE B 1 187 ? -20.790 41.806 152.581 1.00 54.95 187 ILE B CA 1
ATOM 2955 C C . ILE B 1 187 ? -22.140 41.192 152.934 1.00 57.09 187 ILE B C 1
ATOM 2956 O O . ILE B 1 187 ? -23.191 41.720 152.569 1.00 58.28 187 ILE B O 1
ATOM 2961 N N . ASN B 1 188 ? -22.105 40.080 153.657 1.00 56.16 188 ASN B N 1
ATOM 2962 C CA . ASN B 1 188 ? -23.326 39.415 154.070 1.00 56.10 188 ASN B CA 1
ATOM 2963 C C . ASN B 1 188 ? -24.138 40.460 154.831 1.00 55.10 188 ASN B C 1
ATOM 2964 O O . ASN B 1 188 ? -23.637 41.084 155.759 1.00 57.31 188 ASN B O 1
ATOM 2969 N N . PRO B 1 189 ? -25.401 40.672 154.436 1.00 56.15 189 PRO B N 1
ATOM 2970 C CA . PRO B 1 189 ? -26.279 41.654 155.090 1.00 57.33 189 PRO B CA 1
ATOM 2971 C C . PRO B 1 189 ? -26.513 41.400 156.582 1.00 55.36 189 PRO B C 1
ATOM 2972 O O . PRO B 1 189 ? -26.867 42.308 157.327 1.00 55.18 189 PRO B O 1
ATOM 2976 N N . SER B 1 190 ? -26.309 40.162 157.008 1.00 54.79 190 SER B N 1
ATOM 2977 C CA . SER B 1 190 ? -26.497 39.793 158.400 1.00 53.31 190 SER B CA 1
ATOM 2978 C C . SER B 1 190 ? -25.347 40.280 159.272 1.00 53.15 190 SER B C 1
ATOM 2979 O O . SER B 1 190 ? -25.373 40.116 160.487 1.00 55.00 190 SER B O 1
ATOM 2982 N N . ALA B 1 191 ? -24.338 40.880 158.656 1.00 52.75 191 ALA B N 1
ATOM 2983 C CA . ALA B 1 191 ? -23.183 41.363 159.405 1.00 53.36 191 ALA B CA 1
ATOM 2984 C C . ALA B 1 191 ? -23.374 42.772 159.976 1.00 52.96 191 ALA B C 1
ATOM 2985 O O . ALA B 1 191 ? -22.599 43.211 160.831 1.00 52.65 191 ALA B O 1
ATOM 2987 N N . ALA B 1 192 ? -24.406 43.471 159.509 1.00 50.86 192 ALA B N 1
ATOM 2988 C CA . ALA B 1 192 ? -24.681 44.831 159.964 1.00 47.42 192 ALA B CA 1
ATOM 2989 C C . ALA B 1 192 ? -25.309 44.876 161.352 1.00 47.22 192 ALA B C 1
ATOM 2990 O O . ALA B 1 192 ? -25.527 45.957 161.903 1.00 48.54 192 ALA B O 1
ATOM 2992 N N . SER B 1 193 ? -25.604 43.711 161.918 1.00 46.03 193 SER B N 1
ATOM 2993 C CA . SER B 1 193 ? -26.207 43.659 163.243 1.00 49.72 193 SER B CA 1
ATOM 2994 C C . SER B 1 193 ? -25.818 42.391 163.981 1.00 49.74 193 SER B C 1
ATOM 2995 O O . SER B 1 193 ? -25.586 41.357 163.366 1.00 51.94 193 SER B O 1
ATOM 2998 N N . ALA B 1 194 ? -25.746 42.483 165.305 1.00 50.46 194 ALA B N 1
ATOM 2999 C CA . ALA B 1 194 ? -25.372 41.351 166.143 1.00 50.89 194 ALA B CA 1
ATOM 3000 C C . ALA B 1 194 ? -26.348 40.190 166.007 1.00 54.53 194 ALA B C 1
ATOM 3001 O O . ALA B 1 194 ? -27.519 40.384 165.675 1.00 57.29 194 ALA B O 1
ATOM 3003 N N . PRO B 1 195 ? -25.871 38.960 166.262 1.00 54.77 195 PRO B N 1
ATOM 3004 C CA . PRO B 1 195 ? -26.683 37.741 166.180 1.00 55.53 195 PRO B CA 1
ATOM 3005 C C . PRO B 1 195 ? -27.795 37.733 167.228 1.00 57.60 195 PRO B C 1
ATOM 3006 O O . PRO B 1 195 ? -27.559 38.012 168.401 1.00 54.59 195 PRO B O 1
ATOM 3010 N N . VAL B 1 196 ? -29.008 37.406 166.799 1.00 63.45 196 VAL B N 1
ATOM 3011 C CA . VAL B 1 196 ? -30.156 37.347 167.702 1.00 67.24 196 VAL B CA 1
ATOM 3012 C C . VAL B 1 196 ? -30.739 35.933 167.675 1.00 68.98 196 VAL B C 1
ATOM 3013 O O . VAL B 1 196 ? -30.608 35.228 166.675 1.00 68.80 196 VAL B O 1
ATOM 3017 N N . SER B 1 197 ? -31.380 35.520 168.766 1.00 71.87 197 SER B N 1
ATOM 3018 C CA . SER B 1 197 ? -31.954 34.176 168.851 1.00 75.05 197 SER B CA 1
ATOM 3019 C C . SER B 1 197 ? -33.116 33.830 167.918 1.00 77.83 197 SER B C 1
ATOM 3020 O O . SER B 1 197 ? -33.998 34.649 167.646 1.00 77.44 197 SER B O 1
ATOM 3023 N N . SER B 1 198 ? -33.086 32.589 167.440 1.00 81.09 198 SER B N 1
ATOM 3024 C CA . SER B 1 198 ? -34.101 32.028 166.555 1.00 84.45 198 SER B CA 1
ATOM 3025 C C . SER B 1 198 ? -33.747 30.550 166.368 1.00 87.42 198 SER B C 1
ATOM 3026 O O . SER B 1 198 ? -34.591 29.683 166.684 1.00 87.74 198 SER B O 1
ATOM 3029 N N . GLY C 1 1 ? 5.786 -4.002 150.666 1.00 99.93 1 GLY C N 1
ATOM 3030 C CA . GLY C 1 1 ? 7.022 -3.160 151.091 1.00 99.27 1 GLY C CA 1
ATOM 3031 C C . GLY C 1 1 ? 8.118 -3.605 150.199 1.00 98.70 1 GLY C C 1
ATOM 3032 O O . GLY C 1 1 ? 7.777 -3.937 149.149 1.00 100.18 1 GLY C O 1
ATOM 3033 N N . PRO C 1 2 ? 9.419 -3.634 150.555 1.00 97.77 2 PRO C N 1
ATOM 3034 C CA . PRO C 1 2 ? 10.655 -4.042 149.890 1.00 98.30 2 PRO C CA 1
ATOM 3035 C C . PRO C 1 2 ? 10.225 -5.400 149.502 1.00 99.20 2 PRO C C 1
ATOM 3036 O O . PRO C 1 2 ? 10.926 -6.405 149.767 1.00 98.79 2 PRO C O 1
ATOM 3040 N N . LEU C 1 3 ? 9.054 -5.275 148.836 1.00 100.23 3 LEU C N 1
ATOM 3041 C CA . LEU C 1 3 ? 7.984 -6.067 148.120 1.00 100.75 3 LEU C CA 1
ATOM 3042 C C . LEU C 1 3 ? 8.856 -7.141 147.696 1.00 102.95 3 LEU C C 1
ATOM 3043 O O . LEU C 1 3 ? 8.539 -8.201 147.169 1.00 103.04 3 LEU C O 1
ATOM 3048 N N . GLY C 1 4 ? 10.038 -6.681 147.940 1.00 104.95 4 GLY C N 1
ATOM 3049 C CA . GLY C 1 4 ? 11.295 -7.261 147.724 1.00 105.99 4 GLY C CA 1
ATOM 3050 C C . GLY C 1 4 ? 11.371 -8.721 147.801 1.00 106.70 4 GLY C C 1
ATOM 3051 O O . GLY C 1 4 ? 11.796 -9.340 148.771 1.00 106.36 4 GLY C O 1
ATOM 3052 N N . SER C 1 5 ? 11.089 -9.253 146.638 1.00 107.23 5 SER C N 1
ATOM 3053 C CA . SER C 1 5 ? 11.179 -10.621 146.541 1.00 105.98 5 SER C CA 1
ATOM 3054 C C . SER C 1 5 ? 12.188 -10.992 145.488 1.00 103.79 5 SER C C 1
ATOM 3055 O O . SER C 1 5 ? 11.941 -11.890 144.693 1.00 102.98 5 SER C O 1
ATOM 3058 N N . PRO C 1 6 ? 13.328 -10.293 145.455 1.00 101.85 6 PRO C N 1
ATOM 3059 C CA . PRO C 1 6 ? 14.178 -10.810 144.398 1.00 100.47 6 PRO C CA 1
ATOM 3060 C C . PRO C 1 6 ? 15.354 -11.545 144.988 1.00 99.26 6 PRO C C 1
ATOM 3061 O O . PRO C 1 6 ? 15.262 -12.582 145.643 1.00 99.75 6 PRO C O 1
ATOM 3065 N N . GLU C 1 7 ? 16.454 -10.865 144.744 1.00 97.89 7 GLU C N 1
ATOM 3066 C CA . GLU C 1 7 ? 17.799 -11.171 145.065 1.00 96.36 7 GLU C CA 1
ATOM 3067 C C . GLU C 1 7 ? 18.297 -9.731 145.103 1.00 94.84 7 GLU C C 1
ATOM 3068 O O . GLU C 1 7 ? 18.151 -8.976 144.134 1.00 95.10 7 GLU C O 1
ATOM 3074 N N . PHE C 1 8 ? 18.803 -9.351 146.270 1.00 92.52 8 PHE C N 1
ATOM 3075 C CA . PHE C 1 8 ? 19.329 -8.015 146.479 1.00 90.71 8 PHE C CA 1
ATOM 3076 C C . PHE C 1 8 ? 20.782 -7.973 146.005 1.00 89.60 8 PHE C C 1
ATOM 3077 O O . PHE C 1 8 ? 21.608 -8.783 146.430 1.00 90.81 8 PHE C O 1
ATOM 3085 N N . GLN C 1 9 ? 21.090 -7.024 145.130 1.00 87.27 9 GLN C N 1
ATOM 3086 C CA . GLN C 1 9 ? 22.441 -6.877 144.590 1.00 84.96 9 GLN C CA 1
ATOM 3087 C C . GLN C 1 9 ? 23.425 -6.248 145.575 1.00 83.51 9 GLN C C 1
ATOM 3088 O O . GLN C 1 9 ? 23.942 -5.165 145.322 1.00 83.98 9 GLN C O 1
ATOM 3094 N N . VAL C 1 10 ? 23.694 -6.940 146.681 1.00 81.99 10 VAL C N 1
ATOM 3095 C CA . VAL C 1 10 ? 24.617 -6.451 147.709 1.00 80.71 10 VAL C CA 1
ATOM 3096 C C . VAL C 1 10 ? 26.068 -6.567 147.223 1.00 77.87 10 VAL C C 1
ATOM 3097 O O . VAL C 1 10 ? 26.978 -6.871 148.000 1.00 77.90 10 VAL C O 1
ATOM 3101 N N . ASP C 1 11 ? 26.281 -6.313 145.937 1.00 73.33 11 ASP C N 1
ATOM 3102 C CA . ASP C 1 11 ? 27.612 -6.427 145.362 1.00 67.14 11 ASP C CA 1
ATOM 3103 C C . ASP C 1 11 ? 27.783 -5.614 144.083 1.00 61.84 11 ASP C C 1
ATOM 3104 O O . ASP C 1 11 ? 28.905 -5.422 143.619 1.00 62.49 11 ASP C O 1
ATOM 3117 N N . THR C 1 13 ? 28.558 -3.173 141.208 1.00 38.00 13 THR C N 1
ATOM 3118 C CA . THR C 1 13 ? 29.577 -2.145 141.067 1.00 36.66 13 THR C CA 1
ATOM 3119 C C . THR C 1 13 ? 29.368 -1.593 139.675 1.00 38.23 13 THR C C 1
ATOM 3120 O O . THR C 1 13 ? 28.763 -2.264 138.841 1.00 38.70 13 THR C O 1
ATOM 3124 N N . PHE C 1 14 ? 29.841 -0.375 139.425 1.00 37.59 14 PHE C N 1
ATOM 3125 C CA . PHE C 1 14 ? 29.719 0.222 138.097 1.00 39.91 14 PHE C CA 1
ATOM 3126 C C . PHE C 1 14 ? 30.777 -0.450 137.204 1.00 41.78 14 PHE C C 1
ATOM 3127 O O . PHE C 1 14 ? 31.848 -0.821 137.684 1.00 43.06 14 PHE C O 1
ATOM 3135 N N . ASP C 1 15 ? 30.472 -0.614 135.918 1.00 43.24 15 ASP C N 1
ATOM 3136 C CA . ASP C 1 15 ? 31.401 -1.248 134.982 1.00 45.50 15 ASP C CA 1
ATOM 3137 C C . ASP C 1 15 ? 32.278 -0.195 134.304 1.00 46.03 15 ASP C C 1
ATOM 3138 O O . ASP C 1 15 ? 31.878 0.415 133.306 1.00 45.68 15 ASP C O 1
ATOM 3143 N N . VAL C 1 16 ? 33.478 0.004 134.843 1.00 45.71 16 VAL C N 1
ATOM 3144 C CA . VAL C 1 16 ? 34.414 0.993 134.314 1.00 47.36 16 VAL C CA 1
ATOM 3145 C C . VAL C 1 16 ? 34.713 0.877 132.810 1.00 47.77 16 VAL C C 1
ATOM 3146 O O . VAL C 1 16 ? 35.117 1.856 132.178 1.00 48.62 16 VAL C O 1
ATOM 3150 N N . ASP C 1 17 ? 34.521 -0.311 132.243 1.00 45.63 17 ASP C N 1
ATOM 3151 C CA . ASP C 1 17 ? 34.750 -0.528 130.817 1.00 45.84 17 ASP C CA 1
ATOM 3152 C C . ASP C 1 17 ? 33.709 0.235 130.009 1.00 46.34 17 ASP C C 1
ATOM 3153 O O . ASP C 1 17 ? 33.893 0.473 128.806 1.00 44.70 17 ASP C O 1
ATOM 3158 N N . THR C 1 18 ? 32.614 0.607 130.671 1.00 43.37 18 THR C N 1
ATOM 3159 C CA . THR C 1 18 ? 31.524 1.314 130.007 1.00 43.21 18 THR C CA 1
ATOM 3160 C C . THR C 1 18 ? 31.406 2.776 130.407 1.00 43.33 18 THR C C 1
ATOM 3161 O O . THR C 1 18 ? 30.762 3.558 129.712 1.00 42.35 18 THR C O 1
ATOM 3165 N N . ALA C 1 19 ? 32.023 3.142 131.524 1.00 42.64 19 ALA C N 1
ATOM 3166 C CA . ALA C 1 19 ? 31.944 4.512 132.015 1.00 43.77 19 ALA C CA 1
ATOM 3167 C C . ALA C 1 19 ? 32.423 5.560 131.027 1.00 45.84 19 ALA C C 1
ATOM 3168 O O . ALA C 1 19 ? 33.467 5.407 130.392 1.00 47.13 19 ALA C O 1
ATOM 3170 N N . ASN C 1 20 ? 31.640 6.626 130.896 1.00 48.43 20 ASN C N 1
ATOM 3171 C CA . ASN C 1 20 ? 31.997 7.726 130.012 1.00 46.68 20 ASN C CA 1
ATOM 3172 C C . ASN C 1 20 ? 33.280 8.270 130.614 1.00 43.88 20 ASN C C 1
ATOM 3173 O O . ASN C 1 20 ? 33.447 8.266 131.826 1.00 43.21 20 ASN C O 1
ATOM 3178 N N . ASN C 1 21 ? 34.185 8.736 129.769 1.00 47.15 21 ASN C N 1
ATOM 3179 C CA . ASN C 1 21 ? 35.455 9.246 130.251 1.00 49.43 21 ASN C CA 1
ATOM 3180 C C . ASN C 1 21 ? 35.404 10.490 131.115 1.00 49.69 21 ASN C C 1
ATOM 3181 O O . ASN C 1 21 ? 36.439 10.931 131.605 1.00 51.19 21 ASN C O 1
ATOM 3186 N N . TYR C 1 22 ? 34.222 11.065 131.315 1.00 50.00 22 TYR C N 1
ATOM 3187 C CA . TYR C 1 22 ? 34.135 12.244 132.169 1.00 50.40 22 TYR C CA 1
ATOM 3188 C C . TYR C 1 22 ? 33.600 11.898 133.554 1.00 49.90 22 TYR C C 1
ATOM 3189 O O . TYR C 1 22 ? 33.592 12.732 134.458 1.00 48.79 22 TYR C O 1
ATOM 3198 N N . LEU C 1 23 ? 33.169 10.653 133.726 1.00 49.17 23 LEU C N 1
ATOM 3199 C CA . LEU C 1 23 ? 32.665 10.216 135.019 1.00 49.01 23 LEU C CA 1
ATOM 3200 C C . LEU C 1 23 ? 33.836 9.743 135.871 1.00 48.84 23 LEU C C 1
ATOM 3201 O O . LEU C 1 23 ? 34.733 9.049 135.389 1.00 48.12 23 LEU C O 1
ATOM 3206 N N . ILE C 1 24 ? 33.823 10.137 137.136 1.00 47.81 24 ILE C N 1
ATOM 3207 C CA . ILE C 1 24 ? 34.858 9.754 138.080 1.00 47.23 24 ILE C CA 1
ATOM 3208 C C . ILE C 1 24 ? 34.196 8.832 139.089 1.00 47.39 24 ILE C C 1
ATOM 3209 O O . ILE C 1 24 ? 33.297 9.249 139.820 1.00 48.90 24 ILE C O 1
ATOM 3214 N N . ILE C 1 25 ? 34.629 7.580 139.134 1.00 47.28 25 ILE C N 1
ATOM 3215 C CA . ILE C 1 25 ? 34.021 6.659 140.076 1.00 48.69 25 ILE C CA 1
ATOM 3216 C C . ILE C 1 25 ? 34.928 6.319 141.255 1.00 48.96 25 ILE C C 1
ATOM 3217 O O . ILE C 1 25 ? 36.142 6.192 141.112 1.00 48.99 25 ILE C O 1
ATOM 3222 N N . SER C 1 26 ? 34.311 6.201 142.426 1.00 48.41 26 SER C N 1
ATOM 3223 C CA . SER C 1 26 ? 34.996 5.879 143.672 1.00 50.49 26 SER C CA 1
ATOM 3224 C C . SER C 1 26 ? 35.805 4.583 143.601 1.00 53.05 26 SER C C 1
ATOM 3225 O O . SER C 1 26 ? 35.697 3.821 142.637 1.00 53.65 26 SER C O 1
ATOM 3228 N N . GLU C 1 27 ? 36.604 4.328 144.634 1.00 53.83 27 GLU C N 1
ATOM 3229 C CA . GLU C 1 27 ? 37.421 3.117 144.683 1.00 56.25 27 GLU C CA 1
ATOM 3230 C C . GLU C 1 27 ? 36.578 1.848 144.810 1.00 53.18 27 GLU C C 1
ATOM 3231 O O . GLU C 1 27 ? 36.912 0.815 144.232 1.00 51.56 27 GLU C O 1
ATOM 3237 N N . ASP C 1 28 ? 35.490 1.923 145.572 1.00 53.14 28 ASP C N 1
ATOM 3238 C CA . ASP C 1 28 ? 34.621 0.765 145.757 1.00 54.39 28 ASP C CA 1
ATOM 3239 C C . ASP C 1 28 ? 33.738 0.502 144.535 1.00 53.89 28 ASP C C 1
ATOM 3240 O O . ASP C 1 28 ? 32.949 -0.442 144.523 1.00 53.54 28 ASP C O 1
ATOM 3245 N N . LEU C 1 29 ? 33.885 1.339 143.509 1.00 52.29 29 LEU C N 1
ATOM 3246 C CA . LEU C 1 29 ? 33.119 1.200 142.273 1.00 51.37 29 LEU C CA 1
ATOM 3247 C C . LEU C 1 29 ? 31.609 1.368 142.489 1.00 48.35 29 LEU C C 1
ATOM 3248 O O . LEU C 1 29 ? 3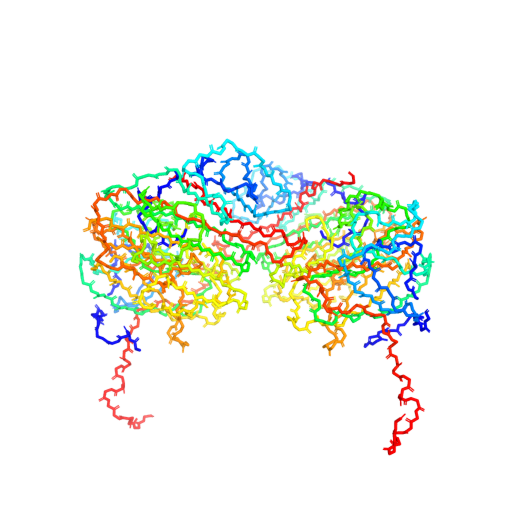0.815 0.933 141.655 1.00 49.63 29 LEU C O 1
ATOM 3253 N N . ARG C 1 30 ? 31.211 1.998 143.591 1.00 43.52 30 ARG C N 1
ATOM 3254 C CA . ARG C 1 30 ? 29.792 2.167 143.877 1.00 43.24 30 ARG C CA 1
ATOM 3255 C C . ARG C 1 30 ? 29.242 3.597 143.927 1.00 44.36 30 ARG C C 1
ATOM 3256 O O . ARG C 1 30 ? 28.146 3.816 144.452 1.00 45.27 30 ARG C O 1
ATOM 3264 N N . SER C 1 31 ? 29.979 4.559 143.374 1.00 42.85 31 SER C N 1
ATOM 3265 C CA . SER C 1 31 ? 29.537 5.957 143.349 1.00 44.37 31 SER C CA 1
ATOM 3266 C C . SER C 1 31 ? 30.222 6.689 142.200 1.00 47.20 31 SER C C 1
ATOM 3267 O O . SER C 1 31 ? 31.294 6.273 141.752 1.00 46.00 31 SER C O 1
ATOM 3270 N N . PHE C 1 32 ? 29.619 7.775 141.724 1.00 46.73 32 PHE C N 1
ATOM 3271 C CA . PHE C 1 32 ? 30.228 8.526 140.638 1.00 48.42 32 PHE C CA 1
ATOM 3272 C C . PHE C 1 32 ? 29.676 9.922 140.462 1.00 51.35 32 PHE C C 1
ATOM 3273 O O . PHE C 1 32 ? 28.507 10.197 140.733 1.00 52.69 32 PHE C O 1
ATOM 3281 N N . ARG C 1 33 ? 30.551 10.812 140.018 1.00 51.22 33 ARG C N 1
ATOM 3282 C CA . ARG C 1 33 ? 30.155 12.175 139.745 1.00 52.90 33 ARG C CA 1
ATOM 3283 C C . ARG C 1 33 ? 30.634 12.523 138.343 1.00 51.73 33 ARG C C 1
ATOM 3284 O O . ARG C 1 33 ? 31.507 11.854 137.796 1.00 50.12 33 ARG C O 1
ATOM 3292 N N . SER C 1 34 ? 30.045 13.550 137.749 1.00 54.03 34 SER C N 1
ATOM 3293 C CA . SER C 1 34 ? 30.438 13.949 136.404 1.00 54.58 34 SER C CA 1
ATOM 3294 C C . SER C 1 34 ? 31.376 15.135 136.486 1.00 53.05 34 SER C C 1
ATOM 3295 O O . SER C 1 34 ? 30.988 16.203 136.954 1.00 50.71 34 SER C O 1
ATOM 3298 N N . GLY C 1 35 ? 32.613 14.927 136.036 1.00 54.16 35 GLY C N 1
ATOM 3299 C CA . GLY C 1 35 ? 33.624 15.970 136.068 1.00 53.92 35 GLY C CA 1
ATOM 3300 C C . GLY C 1 35 ? 33.889 16.617 134.723 1.00 54.51 35 GLY C C 1
ATOM 3301 O O . GLY C 1 35 ? 33.368 16.183 133.699 1.00 53.39 35 GLY C O 1
ATOM 3302 N N . ASP C 1 36 ? 34.710 17.663 134.733 1.00 58.16 36 ASP C N 1
ATOM 3303 C CA . ASP C 1 36 ? 35.045 18.407 133.520 1.00 59.34 36 ASP C CA 1
ATOM 3304 C C . ASP C 1 36 ? 36.311 17.890 132.849 1.00 58.69 36 ASP C C 1
ATOM 3305 O O . ASP C 1 36 ? 36.677 18.337 131.762 1.00 56.74 36 ASP C O 1
ATOM 3310 N N . LEU C 1 37 ? 36.967 16.938 133.502 1.00 59.81 37 LEU C N 1
ATOM 3311 C CA . LEU C 1 37 ? 38.200 16.363 132.982 1.00 60.29 37 LEU C CA 1
ATOM 3312 C C . LEU C 1 37 ? 38.040 14.911 132.564 1.00 58.30 37 LEU C C 1
ATOM 3313 O O . LEU C 1 37 ? 37.366 14.127 133.226 1.00 57.91 37 LEU C O 1
ATOM 3318 N N . SER C 1 38 ? 38.667 14.566 131.447 1.00 57.87 38 SER C N 1
ATOM 3319 C CA . SER C 1 38 ? 38.630 13.209 130.928 1.00 56.68 38 SER C CA 1
ATOM 3320 C C . SER C 1 38 ? 39.549 12.295 131.732 1.00 56.58 38 SER C C 1
ATOM 3321 O O . SER C 1 38 ? 40.632 12.700 132.158 1.00 55.97 38 SER C O 1
ATOM 3324 N N . GLN C 1 39 ? 39.104 11.064 131.950 1.00 57.53 39 GLN C N 1
ATOM 3325 C CA . GLN C 1 39 ? 39.896 10.093 132.684 1.00 58.89 39 GLN C CA 1
ATOM 3326 C C . GLN C 1 39 ? 40.729 9.305 131.681 1.00 60.91 39 GLN C C 1
ATOM 3327 O O . GLN C 1 39 ? 41.585 8.504 132.052 1.00 62.16 39 GLN C O 1
ATOM 3333 N N . ASN C 1 40 ? 40.469 9.557 130.403 1.00 62.39 40 ASN C N 1
ATOM 3334 C CA . ASN C 1 40 ? 41.181 8.909 129.311 1.00 66.07 40 ASN C CA 1
ATOM 3335 C C . ASN C 1 40 ? 41.305 7.395 129.465 1.00 65.49 40 ASN C C 1
ATOM 3336 O O . ASN C 1 40 ? 42.389 6.877 129.741 1.00 66.67 40 ASN C O 1
ATOM 3341 N N . ARG C 1 41 ? 40.194 6.688 129.286 1.00 62.52 41 ARG C N 1
ATOM 3342 C CA . ARG C 1 41 ? 40.197 5.235 129.389 1.00 60.40 41 ARG C CA 1
ATOM 3343 C C . ARG C 1 41 ? 40.191 4.680 127.967 1.00 59.59 41 ARG C C 1
ATOM 3344 O O . ARG C 1 41 ? 39.865 5.395 127.024 1.00 57.89 41 ARG C O 1
ATOM 3352 N N . LYS C 1 42 ? 40.560 3.412 127.812 1.00 61.20 42 LYS C N 1
ATOM 3353 C CA . LYS C 1 42 ? 40.600 2.792 126.492 1.00 65.37 42 LYS C CA 1
ATOM 3354 C C . LYS C 1 42 ? 39.323 3.028 125.694 1.00 66.98 42 LYS C C 1
ATOM 3355 O O . LYS C 1 42 ? 38.321 2.350 125.905 1.00 70.04 42 LYS C O 1
ATOM 3361 N N . GLU C 1 43 ? 39.361 3.993 124.782 1.00 67.95 43 GLU C N 1
ATOM 3362 C CA . GLU C 1 43 ? 38.206 4.286 123.943 1.00 68.29 43 GLU C CA 1
ATOM 3363 C C . GLU C 1 43 ? 37.793 3.013 123.230 1.00 68.71 43 GLU C C 1
ATOM 3364 O O . GLU C 1 43 ? 38.317 2.692 122.166 1.00 70.46 43 GLU C O 1
ATOM 3370 N N . GLN C 1 44 ? 36.854 2.283 123.816 1.00 67.64 44 GLN C N 1
ATOM 3371 C CA . GLN C 1 44 ? 36.405 1.050 123.206 1.00 64.91 44 GLN C CA 1
ATOM 3372 C C . GLN C 1 44 ? 34.963 1.096 122.767 1.00 64.38 44 GLN C C 1
ATOM 3373 O O . GLN C 1 44 ? 34.332 2.156 122.740 1.00 63.54 44 GLN C O 1
ATOM 3379 N N . ALA C 1 45 ? 34.453 -0.080 122.419 1.00 62.43 45 ALA C N 1
ATOM 3380 C CA . ALA C 1 45 ? 33.088 -0.220 121.953 1.00 60.89 45 ALA C CA 1
ATOM 3381 C C . ALA C 1 45 ? 32.112 -0.352 123.104 1.00 60.39 45 ALA C C 1
ATOM 3382 O O . ALA C 1 45 ? 30.932 -0.046 122.954 1.00 61.34 45 ALA C O 1
ATOM 3384 N N . GLU C 1 46 ? 32.600 -0.809 124.253 1.00 57.27 46 GLU C N 1
ATOM 3385 C CA . GLU C 1 46 ? 31.740 -0.971 125.416 1.00 56.26 46 GLU C CA 1
ATOM 3386 C C . GLU C 1 46 ? 31.594 0.319 126.211 1.00 55.32 46 GLU C C 1
ATOM 3387 O O . GLU C 1 46 ? 30.849 0.362 127.189 1.00 57.28 46 GLU C O 1
ATOM 3393 N N . ARG C 1 47 ? 32.285 1.372 125.786 1.00 52.77 47 ARG C N 1
ATOM 3394 C CA . ARG C 1 47 ? 32.259 2.637 126.516 1.00 52.55 47 ARG C CA 1
ATOM 3395 C C . ARG C 1 47 ? 31.516 3.792 125.857 1.00 51.68 47 ARG C C 1
ATOM 3396 O O . ARG C 1 47 ? 31.778 4.123 124.707 1.00 53.21 47 ARG C O 1
ATOM 3404 N N . PHE C 1 48 ? 30.598 4.412 126.601 1.00 50.98 48 PHE C N 1
ATOM 3405 C CA . PHE C 1 48 ? 29.838 5.551 126.088 1.00 49.91 48 PHE C CA 1
ATOM 3406 C C . PHE C 1 48 ? 30.803 6.684 125.809 1.00 49.50 48 PHE C C 1
ATOM 3407 O O . PHE C 1 48 ? 31.238 7.374 126.730 1.00 48.69 48 PHE C O 1
ATOM 3415 N N . ASP C 1 49 ? 31.126 6.886 124.537 1.00 51.25 49 ASP C N 1
ATOM 3416 C CA . ASP C 1 49 ? 32.067 7.930 124.156 1.00 53.18 49 ASP C CA 1
ATOM 3417 C C . ASP C 1 49 ? 31.479 9.334 124.158 1.00 53.85 49 ASP C C 1
ATOM 3418 O O . ASP C 1 49 ? 32.209 10.306 123.981 1.00 55.58 49 ASP C O 1
ATOM 3423 N N . THR C 1 50 ? 30.170 9.449 124.368 1.00 54.05 50 THR C N 1
ATOM 3424 C CA . THR C 1 50 ? 29.531 10.763 124.351 1.00 51.26 50 THR C CA 1
ATOM 3425 C C . THR C 1 50 ? 28.651 11.080 125.559 1.00 49.28 50 THR C C 1
ATOM 3426 O O . THR C 1 50 ? 28.898 12.048 126.276 1.00 46.08 50 THR C O 1
ATOM 3430 N N . ALA C 1 51 ? 27.615 10.273 125.769 1.00 47.74 51 ALA C N 1
ATOM 3431 C CA . ALA C 1 51 ? 26.699 10.481 126.883 1.00 46.16 51 ALA C CA 1
ATOM 3432 C C . ALA C 1 51 ? 27.411 10.301 128.213 1.00 45.33 51 ALA C C 1
ATOM 3433 O O . ALA C 1 51 ? 28.365 9.535 128.308 1.00 45.19 51 ALA C O 1
ATOM 3435 N N . LEU C 1 52 ? 26.940 11.010 129.235 1.00 44.47 52 LEU C N 1
ATOM 3436 C CA . LEU C 1 52 ? 27.531 10.929 130.563 1.00 44.24 52 LEU C CA 1
ATOM 3437 C C . LEU C 1 52 ? 26.835 9.837 131.362 1.00 45.52 52 LEU C C 1
ATOM 3438 O O . LEU C 1 52 ? 26.138 10.106 132.345 1.00 42.41 52 LEU C O 1
ATOM 3443 N N . CYS C 1 53 ? 27.025 8.597 130.934 1.00 45.49 53 CYS C N 1
ATOM 3444 C CA . CYS C 1 53 ? 26.412 7.483 131.621 1.00 48.03 53 CYS C CA 1
ATOM 3445 C C . CYS C 1 53 ? 27.323 6.275 131.701 1.00 47.55 53 CYS C C 1
ATOM 3446 O O . CYS C 1 53 ? 28.230 6.113 130.883 1.00 48.69 53 CYS C O 1
ATOM 3449 N N . VAL C 1 54 ? 27.058 5.437 132.703 1.00 46.20 54 VAL C N 1
ATOM 3450 C CA . VAL C 1 54 ? 27.813 4.217 132.974 1.00 44.20 54 VAL C CA 1
ATOM 3451 C C . VAL C 1 54 ? 26.877 3.024 133.238 1.00 42.97 54 VAL C C 1
ATOM 3452 O O . VAL C 1 54 ? 25.761 3.191 133.732 1.00 45.58 54 VAL C O 1
ATOM 3456 N N . LEU C 1 55 ? 27.337 1.820 132.919 1.00 39.22 55 LEU C N 1
ATOM 3457 C CA . LEU C 1 55 ? 26.528 0.629 133.138 1.00 37.63 55 LEU C CA 1
ATOM 3458 C C . LEU C 1 55 ? 26.941 -0.142 134.377 1.00 38.42 55 LEU C C 1
ATOM 3459 O O . LEU C 1 55 ? 28.083 -0.055 134.825 1.00 40.40 55 LEU C O 1
ATOM 3464 N N . GLY C 1 56 ? 25.997 -0.898 134.928 1.00 37.28 56 GLY C N 1
ATOM 3465 C CA . GLY C 1 56 ? 26.289 -1.719 136.087 1.00 37.33 56 GLY C CA 1
ATOM 3466 C C . GLY C 1 56 ? 26.933 -3.006 135.600 1.00 38.34 56 GLY C C 1
ATOM 3467 O O . GLY C 1 56 ? 26.631 -3.487 134.507 1.00 38.88 56 GLY C O 1
ATOM 3468 N N . THR C 1 57 ? 27.826 -3.567 136.401 1.00 38.47 57 THR C N 1
ATOM 3469 C CA . THR C 1 57 ? 28.520 -4.792 136.030 1.00 39.29 57 THR C CA 1
ATOM 3470 C C . THR C 1 57 ? 27.642 -6.007 135.663 1.00 38.52 57 THR C C 1
ATOM 3471 O O . THR C 1 57 ? 27.944 -6.728 134.716 1.00 38.19 57 THR C O 1
ATOM 3475 N N . PRO C 1 58 ? 26.546 -6.245 136.398 1.00 37.21 58 PRO C N 1
ATOM 3476 C CA . PRO C 1 58 ? 25.697 -7.396 136.077 1.00 38.82 58 PRO C CA 1
ATOM 3477 C C . PRO C 1 58 ? 24.943 -7.399 134.746 1.00 40.67 58 PRO C C 1
ATOM 3478 O O . PRO C 1 58 ? 24.568 -6.361 134.209 1.00 42.14 58 PRO C O 1
ATOM 3482 N N . ARG C 1 59 ? 24.736 -8.603 134.226 1.00 41.71 59 ARG C N 1
ATOM 3483 C CA . ARG C 1 59 ? 24.020 -8.819 132.980 1.00 43.17 59 ARG C CA 1
ATOM 3484 C C . ARG C 1 59 ? 22.842 -9.700 133.364 1.00 43.58 59 ARG C C 1
ATOM 3485 O O . ARG C 1 59 ? 23.014 -10.897 133.587 1.00 45.04 59 ARG C O 1
ATOM 3493 N N . PHE C 1 60 ? 21.654 -9.109 133.462 1.00 41.53 60 PHE C N 1
ATOM 3494 C CA . PHE C 1 60 ? 20.468 -9.861 133.867 1.00 42.04 60 PHE C CA 1
ATOM 3495 C C . PHE C 1 60 ? 19.801 -10.592 132.702 1.00 41.97 60 PHE C C 1
ATOM 3496 O O . PHE C 1 60 ? 19.473 -9.992 131.679 1.00 41.19 60 PHE C O 1
ATOM 3504 N N . THR C 1 61 ? 19.597 -11.894 132.863 1.00 41.75 61 THR C N 1
ATOM 3505 C CA . THR C 1 61 ? 18.983 -12.692 131.809 1.00 42.83 61 THR C CA 1
ATOM 3506 C C . THR C 1 61 ? 17.767 -13.451 132.313 1.00 41.14 61 THR C C 1
ATOM 3507 O O . THR C 1 61 ? 16.989 -13.980 131.519 1.00 39.62 61 THR C O 1
ATOM 3511 N N . SER C 1 62 ? 17.606 -13.511 133.631 1.00 38.74 62 SER C N 1
ATOM 3512 C CA . SER C 1 62 ? 16.463 -14.196 134.210 1.00 38.21 62 SER C CA 1
ATOM 3513 C C . SER C 1 62 ? 16.362 -13.847 135.678 1.00 36.98 62 SER C C 1
ATOM 3514 O O . SER C 1 62 ? 17.216 -13.145 136.203 1.00 38.63 62 SER C O 1
ATOM 3517 N N . GLY C 1 63 ? 15.317 -14.345 136.333 1.00 38.38 63 GLY C N 1
ATOM 3518 C CA . GLY C 1 63 ? 15.125 -14.087 137.752 1.00 39.09 63 GLY C CA 1
ATOM 3519 C C . GLY C 1 63 ? 14.760 -12.656 138.112 1.00 41.25 63 GLY C C 1
ATOM 3520 O O . GLY C 1 63 ? 14.720 -11.775 137.250 1.00 41.37 63 GLY C O 1
ATOM 3521 N N . ARG C 1 64 ? 14.487 -12.431 139.396 1.00 41.35 64 ARG C N 1
ATOM 3522 C CA . ARG C 1 64 ? 14.125 -11.110 139.894 1.00 38.32 64 ARG C CA 1
ATOM 3523 C C . ARG C 1 64 ? 15.323 -10.403 140.515 1.00 35.31 64 ARG C C 1
ATOM 3524 O O . ARG C 1 64 ? 16.137 -11.022 141.194 1.00 32.63 64 ARG C O 1
ATOM 3532 N N . HIS C 1 65 ? 15.422 -9.096 140.289 1.00 34.71 65 HIS C N 1
ATOM 3533 C CA . HIS C 1 65 ? 16.542 -8.330 140.813 1.00 33.80 65 HIS C CA 1
ATOM 3534 C C . HIS C 1 65 ? 16.149 -6.949 141.303 1.00 33.01 65 HIS C C 1
ATOM 3535 O O . HIS C 1 65 ? 15.413 -6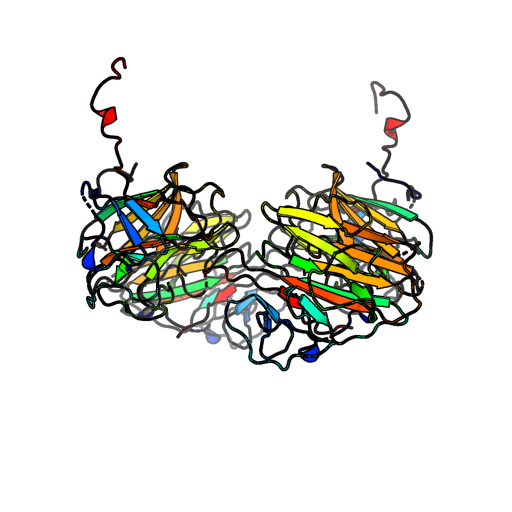.222 140.630 1.00 32.41 65 HIS C O 1
ATOM 3542 N N . TYR C 1 66 ? 16.654 -6.588 142.478 1.00 29.62 66 TYR C N 1
ATOM 3543 C CA . TYR C 1 66 ? 16.357 -5.294 143.069 1.00 31.06 66 TYR C CA 1
ATOM 3544 C C . TYR C 1 66 ? 17.634 -4.603 143.491 1.00 33.35 66 TYR C C 1
ATOM 3545 O O . TYR C 1 66 ? 18.585 -5.256 143.927 1.00 36.20 66 TYR C O 1
ATOM 3554 N N . TRP C 1 67 ? 17.658 -3.283 143.340 1.00 28.68 67 TRP C N 1
ATOM 3555 C CA . TRP C 1 67 ? 18.808 -2.500 143.735 1.00 28.30 67 TRP C CA 1
ATOM 3556 C C . TRP C 1 67 ? 18.340 -1.073 143.837 1.00 29.92 67 TRP C C 1
ATOM 3557 O O . TRP C 1 67 ? 17.372 -0.694 143.183 1.00 33.36 67 TRP C O 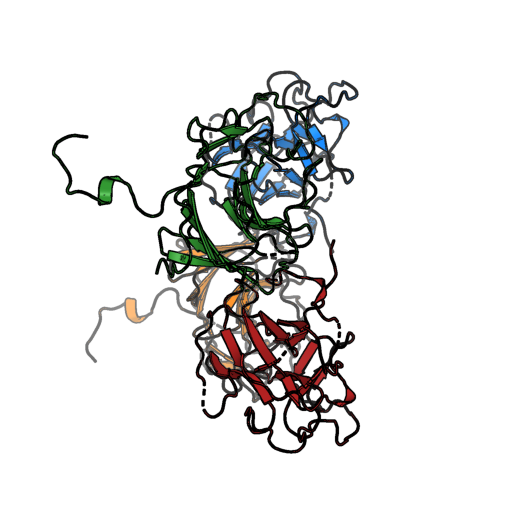1
ATOM 3568 N N . GLU C 1 68 ? 19.002 -0.290 144.681 1.00 30.30 68 GLU C N 1
ATOM 3569 C CA . GLU C 1 68 ? 18.626 1.105 144.887 1.00 30.79 68 GLU C CA 1
ATOM 3570 C C . GLU C 1 68 ? 19.727 2.078 144.520 1.00 30.15 68 GLU C C 1
ATOM 3571 O O . GLU C 1 68 ? 20.912 1.778 144.660 1.00 28.77 68 GLU C O 1
ATOM 3577 N N . VAL C 1 69 ? 19.326 3.260 144.069 1.00 32.64 69 VAL C N 1
ATOM 3578 C CA . VAL C 1 69 ? 20.284 4.285 143.674 1.00 33.59 69 VAL C CA 1
ATOM 3579 C C . VAL C 1 69 ? 20.003 5.594 144.372 1.00 34.70 69 VAL C C 1
ATOM 3580 O O . VAL C 1 69 ? 18.863 6.063 144.393 1.00 34.44 69 VAL C O 1
ATOM 3584 N N . ASP C 1 70 ? 21.039 6.184 144.953 1.00 37.44 70 ASP C N 1
ATOM 3585 C CA . ASP C 1 70 ? 20.879 7.471 145.613 1.00 39.45 70 ASP C CA 1
ATOM 3586 C C . ASP C 1 70 ? 21.443 8.489 144.636 1.00 38.32 70 ASP C C 1
ATOM 3587 O O . ASP C 1 70 ? 22.565 8.336 144.154 1.00 40.51 70 ASP C O 1
ATOM 3592 N N . VAL C 1 71 ? 20.663 9.517 144.332 1.00 38.19 71 VAL C N 1
ATOM 3593 C CA . VAL C 1 71 ? 21.097 10.526 143.377 1.00 39.01 71 VAL C CA 1
ATOM 3594 C C . VAL C 1 71 ? 21.592 11.811 144.015 1.00 38.78 71 VAL C C 1
ATOM 3595 O O . VAL C 1 71 ? 21.963 12.742 143.310 1.00 39.44 71 VAL C O 1
ATOM 3599 N N . GLY C 1 72 ? 21.583 11.861 145.344 1.00 39.99 72 GLY C N 1
ATOM 3600 C CA . GLY C 1 72 ? 22.059 13.039 146.057 1.00 45.02 72 GLY C CA 1
ATOM 3601 C C . GLY C 1 72 ? 21.506 14.397 145.650 1.00 48.28 72 GLY C C 1
ATOM 3602 O O . GLY C 1 72 ? 20.293 14.576 145.534 1.00 50.36 72 GLY C O 1
ATOM 3603 N N . THR C 1 73 ? 22.399 15.363 145.441 1.00 48.91 73 THR C N 1
ATOM 3604 C CA . THR C 1 73 ? 21.985 16.718 145.064 1.00 50.29 73 THR C CA 1
ATOM 3605 C C . THR C 1 73 ? 21.991 16.919 143.555 1.00 51.30 73 THR C C 1
ATOM 3606 O O . THR C 1 73 ? 22.025 18.056 143.078 1.00 53.36 73 THR C O 1
ATOM 3610 N N . SER C 1 74 ? 21.966 15.817 142.810 1.00 48.85 74 SER C N 1
ATOM 3611 C CA . SER C 1 74 ? 21.971 15.876 141.354 1.00 46.07 74 SER C CA 1
ATOM 3612 C C . SER C 1 74 ? 20.710 16.544 140.826 1.00 47.36 74 SER C C 1
ATOM 3613 O O . SER C 1 74 ? 19.594 16.228 141.249 1.00 47.92 74 SER C O 1
ATOM 3616 N N . GLN C 1 75 ? 20.889 17.471 139.896 1.00 45.88 75 GLN C N 1
ATOM 3617 C CA . GLN C 1 75 ? 19.760 18.159 139.305 1.00 46.96 75 GLN C CA 1
ATOM 3618 C C . GLN C 1 75 ? 19.252 17.321 138.135 1.00 43.94 75 GLN C C 1
ATOM 3619 O O . GLN C 1 75 ? 18.051 17.230 137.900 1.00 44.49 75 GLN C O 1
ATOM 3625 N N . VAL C 1 76 ? 20.175 16.698 137.413 1.00 40.35 76 VAL C N 1
ATOM 3626 C CA . VAL C 1 76 ? 19.819 15.884 136.263 1.00 39.24 76 VAL C CA 1
ATOM 3627 C C . VAL C 1 76 ? 20.419 14.490 136.333 1.00 40.02 76 VAL C C 1
ATOM 3628 O O . VAL C 1 76 ? 21.613 14.322 136.593 1.00 43.12 76 VAL C O 1
ATOM 3632 N N . TRP C 1 77 ? 19.583 13.488 136.089 1.00 37.76 77 TRP C N 1
ATOM 3633 C CA . TRP C 1 77 ? 20.028 12.103 136.140 1.00 36.55 77 TRP C CA 1
ATOM 3634 C C . TRP C 1 77 ? 19.005 11.176 135.496 1.00 40.13 77 TRP C C 1
ATOM 3635 O O . TRP C 1 77 ? 17.896 11.587 135.151 1.00 40.03 77 TRP C O 1
ATOM 3646 N N . ASP C 1 78 ? 19.388 9.915 135.351 1.00 37.30 78 ASP C N 1
ATOM 3647 C CA . ASP C 1 78 ? 18.510 8.914 134.781 1.00 36.72 78 ASP C CA 1
ATOM 3648 C C . ASP C 1 78 ? 19.017 7.554 135.225 1.00 35.23 78 ASP C C 1
ATOM 3649 O O . ASP C 1 78 ? 20.215 7.275 135.146 1.00 37.22 78 ASP C O 1
ATOM 3654 N N . VAL C 1 79 ? 18.118 6.707 135.703 1.00 29.70 79 VAL C N 1
ATOM 3655 C CA . VAL C 1 79 ? 18.521 5.378 136.122 1.00 26.13 79 VAL C CA 1
ATOM 3656 C C . VAL C 1 79 ? 17.536 4.372 135.562 1.00 26.70 79 VAL C C 1
ATOM 3657 O O . VAL C 1 79 ? 16.383 4.699 135.283 1.00 25.47 79 VAL C O 1
ATOM 3661 N N . GLY C 1 80 ? 17.994 3.144 135.382 1.00 28.87 80 GLY C N 1
ATOM 3662 C CA . GLY C 1 80 ? 17.117 2.119 134.863 1.00 28.96 80 GLY C CA 1
ATOM 3663 C C . GLY C 1 80 ? 17.933 1.023 134.236 1.00 27.69 80 GLY C C 1
ATOM 3664 O O . GLY C 1 80 ? 18.933 0.587 134.797 1.00 26.96 80 GLY C O 1
ATOM 3665 N N . VAL C 1 81 ? 17.506 0.574 133.068 1.00 28.54 81 VAL C N 1
ATOM 3666 C CA . VAL C 1 81 ? 18.219 -0.479 132.375 1.00 28.95 81 VAL C CA 1
ATOM 3667 C C . VAL C 1 81 ? 18.153 -0.224 130.892 1.00 31.79 81 VAL C C 1
ATOM 3668 O O . VAL C 1 81 ? 17.242 0.447 130.406 1.00 32.27 81 VAL C O 1
ATOM 3672 N N . CYS C 1 82 ? 19.141 -0.756 130.185 1.00 34.64 82 CYS C N 1
ATOM 3673 C CA . CYS C 1 82 ? 19.233 -0.643 128.735 1.00 35.05 82 CYS C CA 1
ATOM 3674 C C . CYS C 1 82 ? 19.633 -2.034 128.267 1.00 36.54 82 CYS C C 1
ATOM 3675 O O . CYS C 1 82 ? 20.171 -2.825 129.038 1.00 34.67 82 CYS C O 1
ATOM 3678 N N . LYS C 1 83 ? 19.362 -2.346 127.010 1.00 40.59 83 LYS C N 1
ATOM 3679 C CA . LYS C 1 83 ? 19.715 -3.659 126.505 1.00 43.09 83 LYS C CA 1
ATOM 3680 C C . LYS C 1 83 ? 21.231 -3.744 126.355 1.00 44.57 83 LYS C C 1
ATOM 3681 O O . LYS C 1 83 ? 21.926 -2.724 126.306 1.00 42.73 83 LYS C O 1
ATOM 3687 N N . GLU C 1 84 ? 21.743 -4.966 126.317 1.00 44.59 84 GLU C N 1
ATOM 3688 C CA . GLU C 1 84 ? 23.172 -5.176 126.170 1.00 44.62 84 GLU C CA 1
ATOM 3689 C C . GLU C 1 84 ? 23.634 -4.639 124.814 1.00 44.03 84 GLU C C 1
ATOM 3690 O O . GLU C 1 84 ? 24.741 -4.117 124.687 1.00 43.33 84 GLU C O 1
ATOM 3696 N N . SER C 1 85 ? 22.773 -4.746 123.809 1.00 43.23 85 SER C N 1
ATOM 3697 C CA . SER C 1 85 ? 23.126 -4.296 122.467 1.00 45.42 85 SER C CA 1
ATOM 3698 C C . SER C 1 85 ? 22.733 -2.882 122.055 1.00 44.00 85 SER C C 1
ATOM 3699 O O . SER C 1 85 ? 22.605 -2.610 120.868 1.00 43.23 85 SER C O 1
ATOM 3702 N N . VAL C 1 86 ? 22.558 -1.976 123.011 1.00 45.88 86 VAL C N 1
ATOM 3703 C CA . VAL C 1 86 ? 22.208 -0.605 122.654 1.00 48.05 86 VAL C CA 1
ATOM 3704 C C . VAL C 1 86 ? 23.421 0.073 122.045 1.00 51.59 86 VAL C C 1
ATOM 3705 O O . VAL C 1 86 ? 24.560 -0.369 122.232 1.00 49.64 86 VAL C O 1
ATOM 3709 N N . ASN C 1 87 ? 23.162 1.154 121.316 1.00 55.56 87 ASN C N 1
ATOM 3710 C CA . ASN C 1 87 ? 24.217 1.928 120.683 1.00 57.47 87 ASN C CA 1
ATOM 3711 C C . ASN C 1 87 ? 24.794 2.831 121.761 1.00 56.63 87 ASN C C 1
ATOM 3712 O O . ASN C 1 87 ? 24.074 3.614 122.379 1.00 58.26 87 ASN C O 1
ATOM 3717 N N . ARG C 1 88 ? 26.094 2.716 121.990 1.00 56.12 88 ARG C N 1
ATOM 3718 C CA . ARG C 1 88 ? 26.746 3.510 123.016 1.00 55.00 88 ARG C CA 1
ATOM 3719 C C . ARG C 1 88 ? 27.616 4.603 122.427 1.00 54.87 88 ARG C C 1
ATOM 3720 O O . ARG C 1 88 ? 27.948 5.567 123.107 1.00 55.86 88 ARG C O 1
ATOM 3728 N N . GLN C 1 89 ? 27.996 4.447 121.166 1.00 56.47 89 GLN C N 1
ATOM 3729 C CA . GLN C 1 89 ? 28.832 5.442 120.510 1.00 59.71 89 GLN C CA 1
ATOM 3730 C C . GLN C 1 89 ? 27.955 6.574 119.996 1.00 60.03 89 GLN C C 1
ATOM 3731 O O . GLN C 1 89 ? 26.825 6.344 119.569 1.00 60.33 89 GLN C O 1
ATOM 3737 N N . GLY C 1 90 ? 28.473 7.797 120.040 1.00 60.93 90 GLY C N 1
ATOM 3738 C CA . GLY C 1 90 ? 27.699 8.937 119.581 1.00 60.59 90 GLY C CA 1
ATOM 3739 C C . GLY C 1 90 ? 26.624 9.254 120.596 1.00 60.21 90 GLY C C 1
ATOM 3740 O O . GLY C 1 90 ? 26.452 8.517 121.562 1.00 58.72 90 GLY C O 1
ATOM 3741 N N . LYS C 1 91 ? 25.887 10.338 120.399 1.00 61.77 91 LYS C N 1
ATOM 3742 C CA . LYS C 1 91 ? 24.871 10.665 121.375 1.00 62.85 91 LYS C CA 1
ATOM 3743 C C . LYS C 1 91 ? 23.784 9.622 121.394 1.00 63.32 91 LYS C C 1
ATOM 3744 O O . LYS C 1 91 ? 23.468 8.991 120.378 1.00 61.04 91 LYS C O 1
ATOM 3750 N N . ILE C 1 92 ? 23.220 9.429 122.575 1.00 62.89 92 ILE C N 1
ATOM 3751 C CA . ILE C 1 92 ? 22.176 8.458 122.705 1.00 60.76 92 ILE C CA 1
ATOM 3752 C C . ILE C 1 92 ? 20.836 9.121 122.903 1.00 58.48 92 ILE C C 1
ATOM 3753 O O . ILE C 1 92 ? 20.715 10.264 123.350 1.00 56.90 92 ILE C O 1
ATOM 3758 N N . GLU C 1 93 ? 19.833 8.348 122.552 1.00 58.08 93 GLU C N 1
ATOM 3759 C CA . GLU C 1 93 ? 18.441 8.726 122.609 1.00 57.66 93 GLU C CA 1
ATOM 3760 C C . GLU C 1 93 ? 17.829 7.874 123.724 1.00 53.46 93 GLU C C 1
ATOM 3761 O O . GLU C 1 93 ? 17.567 6.689 123.521 1.00 55.36 93 GLU C O 1
ATOM 3767 N N . LEU C 1 94 ? 17.630 8.451 124.906 1.00 48.64 94 LEU C N 1
ATOM 3768 C CA . LEU C 1 94 ? 17.060 7.681 126.010 1.00 44.91 94 LEU C CA 1
ATOM 3769 C C . LEU C 1 94 ? 15.569 7.422 125.839 1.00 44.17 94 LEU C C 1
ATOM 3770 O O . LEU C 1 94 ? 14.747 8.211 126.298 1.00 41.65 94 LEU C O 1
ATOM 3775 N N . SER C 1 95 ? 15.229 6.317 125.183 1.00 42.94 95 SER C N 1
ATOM 3776 C CA . SER C 1 95 ? 13.835 5.952 124.967 1.00 44.91 95 SER C CA 1
ATOM 3777 C C . SER C 1 95 ? 13.730 4.435 124.928 1.00 45.26 95 SER C C 1
ATOM 3778 O O . SER C 1 95 ? 14.706 3.745 124.634 1.00 44.53 95 SER C O 1
ATOM 3781 N N . SER C 1 96 ? 12.540 3.921 125.209 1.00 43.25 96 SER C N 1
ATOM 3782 C CA . SER C 1 96 ? 12.327 2.484 125.223 1.00 45.37 96 SER C CA 1
ATOM 3783 C C . SER C 1 96 ? 12.510 1.834 123.855 1.00 46.68 96 SER C C 1
ATOM 3784 O O . SER C 1 96 ? 12.731 0.634 123.762 1.00 46.42 96 SER C O 1
ATOM 3787 N N . GLU C 1 97 ? 12.430 2.627 122.796 1.00 50.45 97 GLU C N 1
ATOM 3788 C CA . GLU C 1 97 ? 12.582 2.107 121.445 1.00 52.63 97 GLU C CA 1
ATOM 3789 C C . GLU C 1 97 ? 14.024 1.765 121.156 1.00 52.70 97 GLU C C 1
ATOM 3790 O O . GLU C 1 97 ? 14.313 0.854 120.381 1.00 53.41 97 GLU C O 1
ATOM 3796 N N . HIS C 1 98 ? 14.930 2.485 121.804 1.00 52.90 98 HIS C N 1
ATOM 3797 C CA . HIS C 1 98 ? 16.355 2.242 121.630 1.00 50.89 98 HIS C CA 1
ATOM 3798 C C . HIS C 1 98 ? 16.891 1.362 122.750 1.00 48.85 98 HIS C C 1
ATOM 3799 O O . HIS C 1 98 ? 18.096 1.221 122.915 1.00 53.38 98 HIS C O 1
ATOM 3806 N N . GLY C 1 99 ? 15.988 0.775 123.526 1.00 46.43 99 GLY C N 1
ATOM 3807 C CA . GLY C 1 99 ? 16.404 -0.109 124.601 1.00 39.64 99 GLY C CA 1
ATOM 3808 C C . GLY C 1 99 ? 16.673 0.551 125.935 1.00 35.29 99 GLY C C 1
ATOM 3809 O O . GLY C 1 99 ? 17.428 0.025 126.739 1.00 34.80 99 GLY C O 1
ATOM 3810 N N . PHE C 1 100 ? 16.073 1.704 126.183 1.00 34.90 100 PHE C N 1
ATOM 3811 C CA . PHE C 1 100 ? 16.284 2.364 127.461 1.00 34.04 100 PHE C CA 1
ATOM 3812 C C . PHE C 1 100 ? 15.007 2.502 128.262 1.00 34.00 100 PHE C C 1
ATOM 3813 O O . PHE C 1 100 ? 14.152 3.328 127.951 1.00 32.95 100 PHE C O 1
ATOM 3821 N N . LEU C 1 101 ? 14.891 1.676 129.294 1.00 31.38 101 LEU C N 1
ATOM 3822 C CA . LEU C 1 101 ? 13.750 1.716 130.186 1.00 29.57 101 LEU C CA 1
ATOM 3823 C C . LEU C 1 101 ? 14.316 2.427 131.394 1.00 32.04 101 LEU C C 1
ATOM 3824 O O . LEU C 1 101 ? 15.055 1.835 132.191 1.00 34.30 101 LEU C O 1
ATOM 3829 N N . THR C 1 102 ? 14.009 3.712 131.518 1.00 31.12 102 THR C N 1
ATOM 3830 C CA . THR C 1 102 ? 14.519 4.465 132.651 1.00 32.26 102 THR C CA 1
ATOM 3831 C C . THR C 1 102 ? 13.557 5.527 133.126 1.00 32.00 102 THR C C 1
ATOM 3832 O O . THR C 1 102 ? 12.619 5.912 132.429 1.00 28.14 102 THR C O 1
ATOM 3836 N N . VAL C 1 103 ? 13.819 5.997 134.336 1.00 33.12 103 VAL C N 1
ATOM 3837 C CA . VAL C 1 103 ? 13.040 7.055 134.945 1.00 34.42 103 VAL C CA 1
ATOM 3838 C C . VAL C 1 103 ? 14.101 8.113 135.293 1.00 34.87 103 VAL C C 1
ATOM 3839 O O . VAL C 1 103 ? 15.252 7.778 135.583 1.00 32.70 103 VAL C O 1
ATOM 3843 N N . GLY C 1 104 ? 13.748 9.388 135.224 1.00 35.82 104 GLY C N 1
ATOM 3844 C CA . GLY C 1 104 ? 14.753 10.391 135.516 1.00 36.56 104 GLY C CA 1
ATOM 3845 C C . GLY C 1 104 ? 14.262 11.795 135.780 1.00 37.99 104 GLY C C 1
ATOM 3846 O O . GLY C 1 104 ? 13.064 12.070 135.792 1.00 38.25 104 GLY C O 1
ATOM 3847 N N . CYS C 1 105 ? 15.211 12.692 135.996 1.00 38.90 105 CYS C N 1
ATOM 3848 C CA . CYS C 1 105 ? 14.885 14.074 136.270 1.00 41.67 105 CYS C CA 1
ATOM 3849 C C . CYS C 1 105 ? 15.617 14.978 135.305 1.00 45.10 105 CYS C C 1
ATOM 3850 O O . CYS C 1 105 ? 16.792 14.761 134.992 1.00 43.69 105 CYS C O 1
ATOM 3853 N N . ARG C 1 106 ? 14.919 16.003 134.837 1.00 49.44 106 ARG C N 1
ATOM 3854 C CA . ARG C 1 106 ? 15.509 16.930 133.887 1.00 54.13 106 ARG C CA 1
ATOM 3855 C C . ARG C 1 106 ? 15.408 18.379 134.337 1.00 54.90 106 ARG C C 1
ATOM 3856 O O . ARG C 1 106 ? 14.839 18.682 135.390 1.00 52.82 106 ARG C O 1
ATOM 3864 N N . GLU C 1 107 ? 15.982 19.263 133.528 1.00 58.97 107 GLU C N 1
ATOM 3865 C CA . GLU C 1 107 ? 16.000 20.699 133.798 1.00 61.98 107 GLU C CA 1
ATOM 3866 C C . GLU C 1 107 ? 14.601 21.210 134.102 1.00 59.81 107 GLU C C 1
ATOM 3867 O O . GLU C 1 107 ? 13.688 21.077 133.290 1.00 59.02 107 GLU C O 1
ATOM 3873 N N . GLY C 1 108 ? 14.445 21.797 135.279 1.00 58.85 108 GLY C N 1
ATOM 3874 C CA . GLY C 1 108 ? 13.146 22.295 135.682 1.00 61.63 108 GLY C CA 1
ATOM 3875 C C . GLY C 1 108 ? 12.597 21.346 136.724 1.00 63.21 108 GLY C C 1
ATOM 3876 O O . GLY C 1 108 ? 11.428 21.426 137.117 1.00 63.15 108 GLY C O 1
ATOM 3877 N N . LYS C 1 109 ? 13.463 20.440 137.173 1.00 63.63 109 LYS C N 1
ATOM 3878 C CA . LYS C 1 109 ? 13.094 19.448 138.169 1.00 61.73 109 LYS C CA 1
ATOM 3879 C C . LYS C 1 109 ? 11.868 18.723 137.624 1.00 58.14 109 LYS C C 1
ATOM 3880 O O . LYS C 1 109 ? 10.892 18.508 138.333 1.00 56.53 109 LYS C O 1
ATOM 3886 N N . VAL C 1 110 ? 11.927 18.388 136.337 1.00 54.77 110 VAL C N 1
ATOM 3887 C CA . VAL C 1 110 ? 10.852 17.679 135.650 1.00 50.75 110 VAL C CA 1
ATOM 3888 C C . VAL C 1 110 ? 11.231 16.207 135.635 1.00 47.83 110 VAL C C 1
ATOM 3889 O O . VAL C 1 110 ? 12.331 15.853 135.228 1.00 49.38 110 VAL C O 1
ATOM 3893 N N . PHE C 1 111 ? 10.326 15.345 136.070 1.00 44.87 111 PHE C N 1
ATOM 3894 C CA . PHE C 1 111 ? 10.640 13.927 136.118 1.00 44.06 111 PHE C CA 1
ATOM 3895 C C . PHE C 1 111 ? 9.881 13.148 135.051 1.00 40.30 111 PHE C C 1
ATOM 3896 O O . PHE C 1 111 ? 8.668 13.291 134.895 1.00 39.58 111 PHE C O 1
ATOM 3904 N N . ALA C 1 112 ? 10.600 12.311 134.312 1.00 37.97 112 ALA C N 1
ATOM 3905 C CA . ALA C 1 112 ? 9.968 11.556 133.239 1.00 36.40 112 ALA C CA 1
ATOM 3906 C C . ALA C 1 112 ? 10.455 10.129 133.076 1.00 33.39 112 ALA C C 1
ATOM 3907 O O . ALA C 1 112 ? 11.592 9.803 133.409 1.00 37.25 112 ALA C O 1
ATOM 3909 N N . ALA C 1 113 ? 9.577 9.283 132.551 1.00 29.87 113 ALA C N 1
ATOM 3910 C CA . ALA C 1 113 ? 9.924 7.900 132.268 1.00 29.88 113 ALA C CA 1
ATOM 3911 C C . ALA C 1 113 ? 10.356 7.933 130.794 1.00 28.16 113 ALA C C 1
ATOM 3912 O O . ALA C 1 113 ? 9.868 8.759 130.021 1.00 25.43 113 ALA C O 1
ATOM 3914 N N . SER C 1 114 ? 11.264 7.042 130.409 1.00 30.99 114 SER C N 1
ATOM 3915 C CA . SER C 1 114 ? 11.799 7.006 129.045 1.00 30.04 114 SER C CA 1
ATOM 3916 C C . SER C 1 114 ? 10.912 6.465 127.926 1.00 29.63 114 SER C C 1
ATOM 3917 O O . SER C 1 114 ? 11.408 5.852 126.984 1.00 29.58 114 SER C O 1
ATOM 3920 N N . THR C 1 115 ? 9.613 6.718 128.000 1.00 31.30 115 THR C N 1
ATOM 3921 C CA . THR C 1 115 ? 8.696 6.249 126.964 1.00 35.44 115 THR C CA 1
ATOM 3922 C C . THR C 1 115 ? 8.729 7.137 125.721 1.00 39.92 115 THR C C 1
ATOM 3923 O O . THR C 1 115 ? 9.448 8.131 125.673 1.00 41.48 115 THR C O 1
ATOM 3927 N N . VAL C 1 116 ? 7.927 6.777 124.723 1.00 43.89 116 VAL C N 1
ATOM 3928 C CA . VAL C 1 116 ? 7.849 7.528 123.473 1.00 43.90 116 VAL C CA 1
ATOM 3929 C C . VAL C 1 116 ? 6.398 7.908 123.154 1.00 45.38 116 VAL C C 1
ATOM 3930 O O . VAL C 1 116 ? 5.606 7.060 122.735 1.00 42.86 116 VAL C O 1
ATOM 3934 N N . PRO C 1 117 ? 6.020 9.179 123.376 1.00 47.88 117 PRO C N 1
ATOM 3935 C CA . PRO C 1 117 ? 6.767 10.340 123.879 1.00 47.71 117 PRO C CA 1
ATOM 3936 C C . PRO C 1 117 ? 6.969 10.253 125.394 1.00 48.84 117 PRO C C 1
ATOM 3937 O O . PRO C 1 117 ? 6.271 9.504 126.070 1.00 48.23 117 PRO C O 1
ATOM 3949 N N . THR C 1 119 ? 6.797 10.362 129.221 1.00 46.76 119 THR C N 1
ATOM 3950 C CA . THR C 1 119 ? 5.686 10.439 130.156 1.00 43.80 119 THR C CA 1
ATOM 3951 C C . THR C 1 119 ? 6.061 11.260 131.392 1.00 43.52 119 THR C C 1
ATOM 3952 O O . THR C 1 119 ? 6.896 10.837 132.195 1.00 44.51 119 THR C O 1
ATOM 3956 N N . PRO C 1 120 ? 5.462 12.450 131.557 1.00 41.81 120 PRO C N 1
ATOM 3957 C CA . PRO C 1 120 ? 5.793 13.262 132.738 1.00 41.66 120 PRO C CA 1
ATOM 3958 C C . PRO C 1 120 ? 5.375 12.469 133.975 1.00 41.81 120 PRO C C 1
ATOM 3959 O O . PRO C 1 120 ? 4.444 11.671 133.912 1.00 44.25 120 PRO C O 1
ATOM 3963 N N . LEU C 1 121 ? 6.054 12.680 135.093 1.00 41.96 121 LEU C N 1
ATOM 3964 C CA . LEU C 1 121 ? 5.744 11.934 136.303 1.00 42.20 121 LEU C CA 1
ATOM 3965 C C . LEU C 1 121 ? 5.615 12.834 137.508 1.00 47.81 121 LEU C C 1
ATOM 3966 O O . LEU C 1 121 ? 6.461 13.700 137.738 1.00 51.34 121 LEU C O 1
ATOM 3971 N N . TRP C 1 122 ? 4.567 12.611 138.293 1.00 50.28 122 TRP C N 1
ATOM 3972 C CA . TRP C 1 122 ? 4.340 13.401 139.493 1.00 52.29 122 TRP C CA 1
ATOM 3973 C C . TRP C 1 122 ? 4.858 12.688 140.728 1.00 50.84 122 TRP C C 1
ATOM 3974 O O . TRP C 1 122 ? 4.206 11.801 141.281 1.00 48.42 122 TRP C O 1
ATOM 3985 N N . VAL C 1 123 ? 6.053 13.093 141.144 1.00 49.12 123 VAL C N 1
ATOM 3986 C CA . VAL C 1 123 ? 6.714 12.516 142.301 1.00 48.93 123 VAL C CA 1
ATOM 3987 C C . VAL C 1 123 ? 7.162 13.611 143.272 1.00 49.14 123 VAL C C 1
ATOM 3988 O O . VAL C 1 123 ? 7.215 14.787 142.914 1.00 47.99 123 VAL C O 1
ATOM 3992 N N . SER C 1 124 ? 7.474 13.219 144.501 1.00 51.23 124 SER C N 1
ATOM 3993 C CA . SER C 1 124 ? 7.941 14.161 145.510 1.00 52.40 124 SER C CA 1
ATOM 3994 C C . SER C 1 124 ? 9.164 14.875 144.966 1.00 55.29 124 SER C C 1
ATOM 3995 O O . SER C 1 124 ? 10.127 14.241 144.546 1.00 56.91 124 SER C O 1
ATOM 3998 N N . PRO C 1 125 ? 9.144 16.211 144.974 1.00 58.11 125 PRO C N 1
ATOM 3999 C CA . PRO C 1 125 ? 10.277 16.992 144.467 1.00 59.40 125 PRO C CA 1
ATOM 4000 C C . PRO C 1 125 ? 11.589 16.589 145.131 1.00 59.38 125 PRO C C 1
ATOM 4001 O O . PRO C 1 125 ? 12.670 16.731 144.549 1.00 59.19 125 PRO C O 1
ATOM 4005 N N . GLN C 1 126 ? 11.479 16.075 146.351 1.00 57.06 126 GLN C N 1
ATOM 4006 C CA . GLN C 1 126 ? 12.645 15.655 147.115 1.00 54.83 126 GLN C CA 1
ATOM 4007 C C . GLN C 1 126 ? 12.984 14.187 146.881 1.00 53.97 126 GLN C C 1
ATOM 4008 O O . GLN C 1 126 ? 13.432 13.494 147.796 1.00 53.96 126 GLN C O 1
ATOM 4014 N N . LEU C 1 127 ? 12.757 13.707 145.662 1.00 50.65 127 LEU C N 1
ATOM 4015 C CA . LEU C 1 127 ? 13.069 12.322 145.335 1.00 48.51 127 LEU C CA 1
ATOM 4016 C C . LEU C 1 127 ? 14.579 12.181 145.213 1.00 50.20 127 LEU C C 1
ATOM 4017 O O . LEU C 1 127 ? 15.172 12.688 144.259 1.00 50.60 127 LEU C O 1
ATOM 4022 N N . HIS C 1 128 ? 15.206 11.495 146.164 1.00 48.59 128 HIS C N 1
ATOM 4023 C CA . HIS C 1 128 ? 16.646 11.323 146.100 1.00 46.61 128 HIS C CA 1
ATOM 4024 C C . HIS C 1 128 ? 17.083 9.854 146.042 1.00 45.43 128 HIS C C 1
ATOM 4025 O O . HIS C 1 128 ? 18.226 9.563 145.663 1.00 44.06 128 HIS C O 1
ATOM 4032 N N . ARG C 1 129 ? 16.187 8.932 146.398 1.00 40.53 129 ARG C N 1
ATOM 4033 C CA . ARG C 1 129 ? 16.533 7.503 146.374 1.00 38.32 129 ARG C CA 1
ATOM 4034 C C . ARG C 1 129 ? 15.551 6.630 145.581 1.00 32.51 129 ARG C C 1
ATOM 4035 O O . ARG C 1 129 ? 14.391 6.467 145.968 1.00 32.99 129 ARG C O 1
ATOM 4043 N N . VAL C 1 130 ? 16.028 6.052 144.483 1.00 24.53 130 VAL C N 1
ATOM 4044 C CA . VAL C 1 130 ? 15.180 5.236 143.637 1.00 24.58 130 VAL C CA 1
ATOM 4045 C C . VAL C 1 130 ? 15.361 3.742 143.820 1.00 27.06 130 VAL C C 1
ATOM 4046 O O . VAL C 1 130 ? 16.486 3.243 143.849 1.00 29.31 130 VAL C O 1
ATOM 4050 N N . GLY C 1 131 ? 14.236 3.038 143.939 1.00 28.03 131 GLY C N 1
ATOM 4051 C CA . GLY C 1 131 ? 14.252 1.595 144.117 1.00 27.73 131 GLY C CA 1
ATOM 4052 C C . GLY C 1 131 ? 13.960 0.991 142.767 1.00 26.98 131 GLY C C 1
ATOM 4053 O O . GLY C 1 131 ? 13.036 1.420 142.090 1.00 28.42 131 GLY C O 1
ATOM 4054 N N . ILE C 1 132 ? 14.730 -0.004 142.363 1.00 26.79 132 ILE C N 1
ATOM 4055 C CA . ILE C 1 132 ? 14.527 -0.577 141.047 1.00 28.40 132 ILE C CA 1
ATOM 4056 C C . ILE C 1 132 ? 14.311 -2.090 141.063 1.00 30.98 132 ILE C C 1
ATOM 4057 O O . ILE C 1 132 ? 15.198 -2.867 141.435 1.00 31.15 132 ILE C O 1
ATOM 4062 N N . PHE C 1 133 ? 13.116 -2.498 140.649 1.00 29.51 133 PHE C N 1
ATOM 4063 C CA . PHE C 1 133 ? 12.763 -3.907 140.648 1.00 31.74 133 PHE C CA 1
ATOM 4064 C C . PHE C 1 133 ? 12.550 -4.480 139.249 1.00 30.47 133 PHE C C 1
ATOM 4065 O O . PHE C 1 133 ? 11.562 -4.192 138.582 1.00 31.46 133 PHE C O 1
ATOM 4073 N N . LEU C 1 134 ? 13.497 -5.303 138.818 1.00 30.62 134 LEU C N 1
ATOM 4074 C CA . LEU C 1 134 ? 13.454 -5.919 137.502 1.00 31.42 134 LEU C CA 1
ATOM 4075 C C . LEU C 1 134 ? 12.980 -7.352 137.628 1.00 33.35 134 LEU C C 1
ATOM 4076 O O . LEU C 1 134 ? 13.544 -8.144 138.377 1.00 33.24 134 LEU C O 1
ATOM 4081 N N . ASP C 1 135 ? 11.938 -7.692 136.893 1.00 35.33 135 ASP C N 1
ATOM 4082 C CA . ASP C 1 135 ? 11.429 -9.046 136.957 1.00 35.80 135 ASP C CA 1
ATOM 4083 C C . ASP C 1 135 ? 11.424 -9.659 135.566 1.00 35.35 135 ASP C C 1
ATOM 4084 O O . ASP C 1 135 ? 10.401 -9.654 134.882 1.00 35.14 135 ASP C O 1
ATOM 4089 N N . VAL C 1 136 ? 12.581 -10.178 135.162 1.00 35.55 136 VAL C N 1
ATOM 4090 C CA . VAL C 1 136 ? 12.749 -10.804 133.858 1.00 34.14 136 VAL C CA 1
ATOM 4091 C C . VAL C 1 136 ? 11.682 -11.857 133.585 1.00 35.75 136 VAL C C 1
ATOM 4092 O O . VAL C 1 136 ? 11.245 -12.019 132.449 1.00 33.85 136 VAL C O 1
ATOM 4096 N N . GLY C 1 137 ? 11.263 -12.570 134.629 1.00 38.69 137 GLY C N 1
ATOM 4097 C CA . GLY C 1 137 ? 10.240 -13.588 134.460 1.00 41.61 137 GLY C CA 1
ATOM 4098 C C . GLY C 1 137 ? 8.907 -12.988 134.036 1.00 43.88 137 GLY C C 1
ATOM 4099 O O . GLY C 1 137 ? 8.282 -13.435 133.065 1.00 45.88 137 GLY C O 1
ATOM 4108 N N . ARG C 1 139 ? 8.626 -10.104 132.894 1.00 38.70 139 ARG C N 1
ATOM 4109 C CA . ARG C 1 139 ? 8.951 -9.197 131.807 1.00 36.55 139 ARG C CA 1
ATOM 4110 C C . ARG C 1 139 ? 8.659 -7.726 132.118 1.00 35.72 139 ARG C C 1
ATOM 4111 O O . ARG C 1 139 ? 8.224 -6.968 131.249 1.00 36.73 139 ARG C O 1
ATOM 4119 N N . SER C 1 140 ? 8.921 -7.317 133.355 1.00 33.60 140 SER C N 1
ATOM 4120 C CA . SER C 1 140 ? 8.688 -5.933 133.743 1.00 30.26 140 SER C CA 1
ATOM 4121 C C . SER C 1 140 ? 9.796 -5.352 134.624 1.00 29.21 140 SER C C 1
ATOM 4122 O O . SER C 1 140 ? 10.682 -6.072 135.105 1.00 23.65 140 SER C O 1
ATOM 4125 N N . ILE C 1 141 ? 9.725 -4.036 134.821 1.00 27.78 141 ILE C N 1
ATOM 4126 C CA . ILE C 1 141 ? 10.670 -3.314 135.660 1.00 26.80 141 ILE C CA 1
ATOM 4127 C C . ILE C 1 141 ? 9.937 -2.143 136.286 1.00 26.73 141 ILE C C 1
ATOM 4128 O O . ILE C 1 141 ? 9.489 -1.242 135.591 1.00 28.22 141 ILE C O 1
ATOM 4133 N N . ALA C 1 142 ? 9.812 -2.174 137.609 1.00 28.94 142 ALA C N 1
ATOM 4134 C CA . ALA C 1 142 ? 9.115 -1.126 138.350 1.00 33.39 142 ALA C CA 1
ATOM 4135 C C . ALA C 1 142 ? 10.053 -0.213 139.145 1.00 32.86 142 ALA C C 1
ATOM 4136 O O . ALA C 1 142 ? 11.075 -0.660 139.669 1.00 27.45 142 ALA C O 1
ATOM 4138 N N . PHE C 1 143 ? 9.685 1.067 139.233 1.00 33.22 143 PHE C N 1
ATOM 4139 C CA . PHE C 1 143 ? 10.483 2.046 139.962 1.00 32.86 143 PHE C CA 1
ATOM 4140 C C . PHE C 1 143 ? 9.721 2.637 141.149 1.00 35.03 143 PHE C C 1
ATOM 4141 O O . PHE C 1 143 ? 8.553 3.022 141.034 1.00 37.85 143 PHE C O 1
ATOM 4149 N N . TYR C 1 144 ? 10.396 2.720 142.289 1.00 33.03 144 TYR C N 1
ATOM 4150 C CA . TYR C 1 144 ? 9.787 3.254 143.489 1.00 29.07 144 TYR C CA 1
ATOM 4151 C C . TYR C 1 144 ? 10.614 4.329 144.167 1.00 28.91 144 TYR C C 1
ATOM 4152 O O . TYR C 1 144 ? 11.854 4.285 144.141 1.00 26.68 144 TYR C O 1
ATOM 4161 N N . ASN C 1 145 ? 9.912 5.280 144.781 1.00 21.84 145 ASN C N 1
ATOM 4162 C CA . ASN C 1 145 ? 10.548 6.326 145.562 1.00 24.86 145 ASN C CA 1
ATOM 4163 C C . ASN C 1 145 ? 10.699 5.676 146.941 1.00 25.53 145 ASN C C 1
ATOM 4164 O O . ASN C 1 145 ? 9.724 5.552 147.679 1.00 27.06 145 ASN C O 1
ATOM 4169 N N . VAL C 1 146 ? 11.913 5.250 147.270 1.00 26.03 146 VAL C N 1
ATOM 4170 C CA . VAL C 1 146 ? 12.204 4.570 148.533 1.00 31.88 146 VAL C CA 1
ATOM 4171 C C . VAL C 1 146 ? 11.859 5.312 149.823 1.00 32.75 146 VAL C C 1
ATOM 4172 O O . VAL C 1 146 ? 11.522 4.684 150.826 1.00 34.06 146 VAL C O 1
ATOM 4176 N N . SER C 1 147 ? 11.943 6.637 149.798 1.00 36.41 147 SER C N 1
ATOM 4177 C CA . SER C 1 147 ? 11.668 7.441 150.987 1.00 38.04 147 SER C CA 1
ATOM 4178 C C . SER C 1 147 ? 10.229 7.342 151.456 1.00 38.16 147 SER C C 1
ATOM 4179 O O . SER C 1 147 ? 9.957 7.149 152.644 1.00 37.25 147 SER C O 1
ATOM 4182 N N . ASP C 1 148 ? 9.303 7.484 150.520 1.00 39.42 148 ASP C N 1
ATOM 4183 C CA . ASP C 1 148 ? 7.894 7.431 150.865 1.00 39.09 148 ASP C CA 1
ATOM 4184 C C . ASP C 1 148 ? 7.291 6.124 150.394 1.00 37.88 148 ASP C C 1
ATOM 4185 O O . ASP C 1 148 ? 6.102 5.881 150.579 1.00 40.26 148 ASP C O 1
ATOM 4190 N N . GLY C 1 149 ? 8.118 5.286 149.776 1.00 36.88 149 GLY C N 1
ATOM 4191 C CA . GLY C 1 149 ? 7.646 3.998 149.299 1.00 37.80 149 GLY C CA 1
ATOM 4192 C C . GLY C 1 149 ? 6.576 4.068 148.216 1.00 40.43 149 GLY C C 1
ATOM 4193 O O . GLY C 1 149 ? 5.839 3.102 148.001 1.00 39.62 149 GLY C O 1
ATOM 4194 N N . CYS C 1 150 ? 6.497 5.200 147.521 1.00 38.80 150 CYS C N 1
ATOM 4195 C CA . CYS C 1 150 ? 5.508 5.371 146.468 1.00 40.69 150 CYS C CA 1
ATOM 4196 C C . CYS C 1 150 ? 5.973 4.857 145.117 1.00 40.56 150 CYS C C 1
ATOM 4197 O O . CYS C 1 150 ? 7.141 4.979 144.750 1.00 35.63 150 CYS C O 1
ATOM 4200 N N . HIS C 1 151 ? 5.033 4.294 144.371 1.00 38.96 151 HIS C N 1
ATOM 4201 C CA . HIS C 1 151 ? 5.334 3.772 143.055 1.00 37.93 151 HIS C CA 1
ATOM 4202 C C . HIS C 1 151 ? 5.565 4.948 142.110 1.00 37.66 151 HIS C C 1
ATOM 4203 O O . HIS C 1 151 ? 4.849 5.948 142.163 1.00 36.11 151 HIS C O 1
ATOM 4210 N N . ILE C 1 152 ? 6.582 4.840 141.263 1.00 35.75 152 ILE C N 1
ATOM 4211 C CA . ILE C 1 152 ? 6.877 5.914 140.322 1.00 35.16 152 ILE C CA 1
ATOM 4212 C C . ILE C 1 152 ? 6.425 5.526 138.920 1.00 35.72 152 ILE C C 1
ATOM 4213 O O . ILE C 1 152 ? 5.665 6.262 138.284 1.00 36.10 152 ILE C O 1
ATOM 4218 N N . TYR C 1 153 ? 6.886 4.367 138.452 1.00 32.92 153 TYR C N 1
ATOM 4219 C CA . TYR C 1 153 ? 6.543 3.897 137.117 1.00 31.98 153 TYR C CA 1
ATOM 4220 C C . TYR C 1 153 ? 6.903 2.426 136.910 1.00 31.83 153 TYR C C 1
ATOM 4221 O O . TYR C 1 153 ? 7.763 1.875 137.608 1.00 32.68 153 TYR C O 1
ATOM 4230 N N . THR C 1 154 ? 6.235 1.796 135.948 1.00 29.19 154 THR C N 1
ATOM 4231 C CA . THR C 1 154 ? 6.493 0.403 135.621 1.00 26.95 154 THR C CA 1
ATOM 4232 C C . THR C 1 154 ? 6.369 0.185 134.119 1.00 26.82 154 THR C C 1
ATOM 4233 O O . THR C 1 154 ? 5.331 0.494 133.535 1.00 29.52 154 THR C O 1
ATOM 4237 N N . PHE C 1 155 ? 7.428 -0.313 133.489 1.00 23.60 155 PHE C N 1
ATOM 4238 C CA . PHE C 1 155 ? 7.376 -0.630 132.062 1.00 21.85 155 PHE C CA 1
ATOM 4239 C C . PHE C 1 155 ? 6.849 -2.074 132.045 1.00 21.24 155 PHE C C 1
ATOM 4240 O O . PHE C 1 155 ? 7.046 -2.805 133.008 1.00 20.79 155 PHE C O 1
ATOM 4248 N N . ILE C 1 156 ? 6.194 -2.490 130.965 1.00 18.70 156 ILE C N 1
ATOM 4249 C CA . ILE C 1 156 ? 5.635 -3.833 130.906 1.00 20.04 156 ILE C CA 1
ATOM 4250 C C . ILE C 1 156 ? 5.921 -4.563 129.606 1.00 23.18 156 ILE C C 1
ATOM 4251 O O . ILE C 1 156 ? 6.304 -3.957 128.604 1.00 24.21 156 ILE C O 1
ATOM 4256 N N . GLU C 1 157 ? 5.706 -5.873 129.636 1.00 26.29 157 GLU C N 1
ATOM 4257 C CA . GLU C 1 157 ? 5.931 -6.733 128.485 1.00 26.01 157 GLU C CA 1
ATOM 4258 C C . GLU C 1 157 ? 7.208 -6.340 127.760 1.00 28.85 157 GLU C C 1
ATOM 4259 O O . GLU C 1 157 ? 7.219 -6.140 126.536 1.00 29.05 157 GLU C O 1
ATOM 4265 N N . ILE C 1 158 ? 8.293 -6.252 128.522 1.00 27.93 158 ILE C N 1
ATOM 4266 C CA . ILE C 1 158 ? 9.576 -5.850 127.975 1.00 29.28 158 ILE C CA 1
ATOM 4267 C C . ILE C 1 158 ? 10.327 -6.984 127.285 1.00 32.91 158 ILE C C 1
ATOM 4268 O O . ILE C 1 158 ? 10.145 -8.154 127.609 1.00 35.67 158 ILE C O 1
ATOM 4273 N N . PRO C 1 159 ? 11.183 -6.650 126.310 1.00 35.44 159 PRO C N 1
ATOM 4274 C CA . PRO C 1 159 ? 11.934 -7.705 125.627 1.00 35.41 159 PRO C CA 1
ATOM 4275 C C . PRO C 1 159 ? 12.887 -8.394 126.600 1.00 38.95 159 PRO C C 1
ATOM 4276 O O . PRO C 1 159 ? 13.401 -7.767 127.526 1.00 38.15 159 PRO C O 1
ATOM 4280 N N . VAL C 1 160 ? 13.115 -9.686 126.386 1.00 41.55 160 VAL C N 1
ATOM 4281 C CA . VAL C 1 160 ? 14.004 -10.464 127.244 1.00 40.61 160 VAL C CA 1
ATOM 4282 C C . VAL C 1 160 ? 14.840 -11.452 126.431 1.00 41.91 160 VAL C C 1
ATOM 4283 O O . VAL C 1 160 ? 15.166 -12.536 126.908 1.00 43.53 160 VAL C O 1
ATOM 4287 N N . CYS C 1 161 ? 15.187 -11.077 125.207 1.00 44.11 161 CYS C N 1
ATOM 4288 C CA . CYS C 1 161 ? 15.979 -11.948 124.348 1.00 49.34 161 CYS C CA 1
ATOM 4289 C C . CYS C 1 161 ? 17.473 -11.677 124.441 1.00 50.25 161 CYS C C 1
ATOM 4290 O O . CYS C 1 161 ? 18.284 -12.403 123.864 1.00 50.91 161 CYS C O 1
ATOM 4293 N N . GLU C 1 162 ? 17.831 -10.622 125.156 1.00 48.91 162 GLU C N 1
ATOM 4294 C CA . GLU C 1 162 ? 19.229 -10.288 125.345 1.00 49.67 162 GLU C CA 1
ATOM 4295 C C . GLU C 1 162 ? 19.399 -9.649 126.704 1.00 47.67 162 GLU C C 1
ATOM 4296 O O . GLU C 1 162 ? 18.485 -9.010 127.213 1.00 50.61 162 GLU C O 1
ATOM 4302 N N . PRO C 1 163 ? 20.581 -9.816 127.310 1.00 45.93 163 PRO C N 1
ATOM 4303 C CA . PRO C 1 163 ? 20.901 -9.270 128.631 1.00 41.91 163 PRO C CA 1
ATOM 4304 C C . PRO C 1 163 ? 20.463 -7.836 128.895 1.00 35.37 163 PRO C C 1
ATOM 4305 O O . PRO C 1 163 ? 20.498 -6.992 128.006 1.00 32.33 163 PRO C O 1
ATOM 4309 N N . TRP C 1 164 ? 20.040 -7.588 130.131 1.00 33.61 164 TRP C N 1
ATOM 4310 C CA . TRP C 1 164 ? 19.646 -6.260 130.580 1.00 33.80 164 TRP C CA 1
ATOM 4311 C C . TRP C 1 164 ? 20.776 -5.786 131.483 1.00 32.88 164 TRP C C 1
ATOM 4312 O O . TRP C 1 164 ? 21.230 -6.535 132.347 1.00 34.14 164 TRP C O 1
ATOM 4323 N N . ARG C 1 165 ? 21.228 -4.555 131.287 1.00 29.91 165 ARG C N 1
ATOM 4324 C CA . ARG C 1 165 ? 22.297 -4.011 132.109 1.00 33.07 165 ARG C CA 1
ATOM 4325 C C . ARG C 1 165 ? 21.783 -2.838 132.930 1.00 31.53 165 ARG C C 1
ATOM 4326 O O . ARG C 1 165 ? 20.948 -2.068 132.467 1.00 32.79 165 ARG C O 1
ATOM 4334 N N . PRO C 1 166 ? 22.254 -2.705 134.177 1.00 31.24 166 PRO C N 1
ATOM 4335 C CA . PRO C 1 166 ? 21.809 -1.583 135.009 1.00 29.60 166 PRO C CA 1
ATOM 4336 C C . PRO C 1 166 ? 22.297 -0.317 134.299 1.00 28.05 166 PRO C C 1
ATOM 4337 O O . PRO C 1 166 ? 23.389 -0.310 133.745 1.00 25.80 166 PRO C O 1
ATOM 4341 N N . PHE C 1 167 ? 21.498 0.747 134.307 1.00 29.18 167 PHE C N 1
ATOM 4342 C CA . PHE C 1 167 ? 21.876 1.980 133.607 1.00 28.64 167 PHE C CA 1
ATOM 4343 C C . PHE C 1 167 ? 21.823 3.231 134.482 1.00 28.13 167 PHE C C 1
ATOM 4344 O O . PHE C 1 167 ? 20.828 3.510 135.148 1.00 26.72 167 PHE C O 1
ATOM 4352 N N . PHE C 1 168 ? 22.902 3.995 134.464 1.00 30.97 168 PHE C N 1
ATOM 4353 C CA . PHE C 1 168 ? 22.959 5.213 135.256 1.00 36.12 168 PHE C CA 1
ATOM 4354 C C . PHE C 1 168 ? 23.449 6.382 134.410 1.00 40.17 168 PHE C C 1
ATOM 4355 O O . PHE C 1 168 ? 24.433 6.267 133.672 1.00 40.66 168 PHE C O 1
ATOM 4363 N N . ALA C 1 169 ? 22.745 7.501 134.505 1.00 40.51 169 ALA C N 1
ATOM 4364 C CA . ALA C 1 169 ? 23.113 8.692 133.754 1.00 43.10 169 ALA C CA 1
ATOM 4365 C C . ALA C 1 169 ? 23.096 9.865 134.709 1.00 43.32 169 ALA C C 1
ATOM 4366 O O . ALA C 1 169 ? 22.405 9.839 135.726 1.00 41.47 169 ALA C O 1
ATOM 4368 N N . HIS C 1 170 ? 23.863 10.894 134.380 1.00 45.96 170 HIS C N 1
ATOM 4369 C CA . HIS C 1 170 ? 23.945 12.067 135.231 1.00 50.18 170 HIS C CA 1
ATOM 4370 C C . HIS C 1 170 ? 24.708 13.191 134.547 1.00 52.76 170 HIS C C 1
ATOM 4371 O O . HIS C 1 170 ? 25.933 13.151 134.454 1.00 53.17 170 HIS C O 1
ATOM 4378 N N . LYS C 1 171 ? 23.979 14.184 134.048 1.00 55.25 171 LYS C N 1
ATOM 4379 C CA . LYS C 1 171 ? 24.613 15.329 133.407 1.00 55.99 171 LYS C CA 1
ATOM 4380 C C . LYS C 1 171 ? 25.100 16.270 134.494 1.00 56.85 171 LYS C C 1
ATOM 4381 O O . LYS C 1 171 ? 24.922 16.009 135.684 1.00 58.27 171 LYS C O 1
ATOM 4387 N N . ARG C 1 172 ? 25.713 17.371 134.086 1.00 57.64 172 ARG C N 1
ATOM 4388 C CA . ARG C 1 172 ? 26.239 18.334 135.040 1.00 56.52 172 ARG C CA 1
ATOM 4389 C C . ARG C 1 172 ? 25.282 19.491 135.311 1.00 56.03 172 ARG C C 1
ATOM 4390 O O . ARG C 1 172 ? 24.646 20.016 134.401 1.00 53.34 172 ARG C O 1
ATOM 4398 N N . GLY C 1 173 ? 25.172 19.870 136.579 1.00 57.46 173 GLY C N 1
ATOM 4399 C CA . GLY C 1 173 ? 24.284 20.954 136.946 1.00 64.07 173 GLY C CA 1
ATOM 4400 C C . GLY C 1 173 ? 25.022 22.264 137.137 1.00 68.74 173 GLY C C 1
ATOM 4401 O O . GLY C 1 173 ? 24.415 23.296 137.442 1.00 70.10 173 GLY C O 1
ATOM 4402 N N . SER C 1 174 ? 26.339 22.220 136.959 1.00 70.91 174 SER C N 1
ATOM 4403 C CA . SER C 1 174 ? 27.178 23.401 137.112 1.00 73.01 174 SER C CA 1
ATOM 4404 C C . SER C 1 174 ? 28.640 23.040 136.886 1.00 74.20 174 SER C C 1
ATOM 4405 O O . SER C 1 174 ? 28.979 21.879 136.653 1.00 71.76 174 SER C O 1
ATOM 4408 N N . GLN C 1 175 ? 29.503 24.046 136.923 1.00 77.19 175 GLN C N 1
ATOM 4409 C CA . GLN C 1 175 ? 30.927 23.832 136.764 1.00 79.48 175 GLN C CA 1
ATOM 4410 C C . GLN C 1 175 ? 31.426 23.001 137.938 1.00 79.63 175 GLN C C 1
ATOM 4411 O O . GLN C 1 175 ? 31.243 23.360 139.099 1.00 79.15 175 GLN C O 1
ATOM 4417 N N . ASP C 1 176 ? 32.074 21.881 137.628 1.00 79.24 176 ASP C N 1
ATOM 4418 C CA . ASP C 1 176 ? 32.589 21.019 138.659 1.00 78.68 176 ASP C CA 1
ATOM 4419 C C . ASP C 1 176 ? 31.412 20.616 139.561 1.00 77.37 176 ASP C C 1
ATOM 4420 O O . ASP C 1 176 ? 31.219 21.214 140.620 1.00 76.95 176 ASP C O 1
ATOM 4425 N N . ASP C 1 177 ? 30.627 19.631 139.131 1.00 76.04 177 ASP C N 1
ATOM 4426 C CA . ASP C 1 177 ? 29.449 19.189 139.879 1.00 73.20 177 ASP C CA 1
ATOM 4427 C C . ASP C 1 177 ? 29.798 18.333 141.100 1.00 72.86 177 ASP C C 1
ATOM 4428 O O . ASP C 1 177 ? 30.471 17.306 140.986 1.00 72.08 177 ASP C O 1
ATOM 4433 N N . GLN C 1 178 ? 29.330 18.775 142.266 1.00 73.01 178 GLN C N 1
ATOM 4434 C CA . GLN C 1 178 ? 29.566 18.086 143.536 1.00 72.65 178 GLN C CA 1
ATOM 4435 C C . GLN C 1 178 ? 28.714 16.831 143.680 1.00 70.00 178 GLN C C 1
ATOM 4436 O O . GLN C 1 178 ? 29.098 15.876 144.348 1.00 67.97 178 GLN C O 1
ATOM 4442 N N . SER C 1 179 ? 27.560 16.842 143.023 1.00 69.16 179 SER C N 1
ATOM 4443 C CA . SER C 1 179 ? 26.600 15.744 143.073 1.00 65.12 179 SER C CA 1
ATOM 4444 C C . SER C 1 179 ? 27.159 14.340 142.874 1.00 60.77 179 SER C C 1
ATOM 4445 O O . SER C 1 179 ? 27.893 14.075 141.927 1.00 60.28 179 SER C O 1
ATOM 4448 N N . ILE C 1 180 ? 26.781 13.443 143.778 1.00 58.23 180 ILE C N 1
ATOM 4449 C CA . ILE C 1 180 ? 27.221 12.053 143.733 1.00 54.95 180 ILE C CA 1
ATOM 4450 C C . ILE C 1 180 ? 26.052 11.089 143.490 1.00 53.91 180 ILE C C 1
ATOM 4451 O O . ILE C 1 180 ? 24.969 11.242 144.065 1.00 52.38 180 ILE C O 1
ATOM 4456 N N . LEU C 1 181 ? 26.285 10.098 142.637 1.00 50.86 181 LEU C N 1
ATOM 4457 C CA . LEU C 1 181 ? 25.283 9.084 142.334 1.00 48.23 181 LEU C CA 1
ATOM 4458 C C . LEU C 1 181 ? 25.855 7.765 142.851 1.00 44.54 181 LEU C C 1
ATOM 4459 O O . LEU C 1 181 ? 26.968 7.393 142.488 1.00 41.37 181 LEU C O 1
ATOM 4464 N N . SER C 1 182 ? 25.110 7.059 143.697 1.00 43.60 182 SER C N 1
ATOM 4465 C CA . SER C 1 182 ? 25.625 5.810 144.244 1.00 42.67 182 SER C CA 1
ATOM 4466 C C . SER C 1 182 ? 24.649 4.652 144.448 1.00 39.86 182 SER C C 1
ATOM 4467 O O . SER C 1 182 ? 23.456 4.845 144.668 1.00 38.18 182 SER C O 1
ATOM 4470 N N . ILE C 1 183 ? 25.201 3.443 144.371 1.00 39.07 183 ILE C N 1
ATOM 4471 C CA . ILE C 1 183 ? 24.468 2.196 144.548 1.00 37.55 183 ILE C CA 1
ATOM 4472 C C . ILE C 1 183 ? 24.433 1.882 146.041 1.00 39.87 183 ILE C C 1
ATOM 4473 O O . ILE C 1 183 ? 25.461 1.596 146.643 1.00 42.09 183 ILE C O 1
ATOM 4478 N N . CYS C 1 184 ? 23.249 1.932 146.637 1.00 44.18 184 CYS C N 1
ATOM 4479 C CA . CYS C 1 184 ? 23.105 1.683 148.068 1.00 45.10 184 CYS C CA 1
ATOM 4480 C C . CYS C 1 184 ? 22.667 0.271 148.408 1.00 47.32 184 CYS C C 1
ATOM 4481 O O . CYS C 1 184 ? 21.909 -0.351 147.669 1.00 50.57 184 CYS C O 1
ATOM 4484 N N . SER C 1 185 ? 23.149 -0.239 149.533 1.00 47.16 185 SER C N 1
ATOM 4485 C CA . SER C 1 185 ? 22.753 -1.559 149.978 1.00 47.57 185 SER C CA 1
ATOM 4486 C C . SER C 1 185 ? 21.436 -1.307 150.687 1.00 46.95 185 SER C C 1
ATOM 4487 O O . SER C 1 185 ? 21.280 -0.294 151.364 1.00 48.70 185 SER C O 1
ATOM 4490 N N . VAL C 1 186 ? 20.476 -2.203 150.509 1.00 47.03 186 VAL C N 1
ATOM 4491 C CA . VAL C 1 186 ? 19.171 -2.027 151.128 1.00 47.79 186 VAL C CA 1
ATOM 4492 C C . VAL C 1 186 ? 19.243 -2.177 152.648 1.00 47.24 186 VAL C C 1
ATOM 4493 O O . VAL C 1 186 ? 18.376 -1.702 153.369 1.00 49.57 186 VAL C O 1
ATOM 4497 N N . ILE C 1 187 ? 20.281 -2.841 153.134 1.00 48.30 187 ILE C N 1
ATOM 4498 C CA . ILE C 1 187 ? 20.457 -3.020 154.567 1.00 47.88 187 ILE C CA 1
ATOM 4499 C C . ILE C 1 187 ? 21.723 -2.276 154.964 1.00 46.49 187 ILE C C 1
ATOM 4500 O O . ILE C 1 187 ? 22.791 -2.551 154.428 1.00 46.55 187 ILE C O 1
ATOM 4505 N N . ASN C 1 188 ? 21.617 -1.334 155.893 1.00 47.90 188 ASN C N 1
ATOM 4506 C CA . ASN C 1 188 ? 22.803 -0.614 156.334 1.00 46.43 188 ASN C CA 1
ATOM 4507 C C . ASN C 1 188 ? 23.630 -1.580 157.188 1.00 45.86 188 ASN C C 1
ATOM 4508 O O . ASN C 1 188 ? 23.099 -2.291 158.036 1.00 44.76 188 ASN C O 1
ATOM 4513 N N . PRO C 1 189 ? 24.944 -1.633 156.951 1.00 45.04 189 PRO C N 1
ATOM 4514 C CA . PRO C 1 189 ? 25.836 -2.515 157.703 1.00 42.88 189 PRO C CA 1
ATOM 4515 C C . PRO C 1 189 ? 25.798 -2.280 159.218 1.00 43.60 189 PRO C C 1
ATOM 4516 O O . PRO C 1 189 ? 26.103 -3.181 160.001 1.00 43.37 189 PRO C O 1
ATOM 4520 N N . SER C 1 190 ? 25.424 -1.077 159.634 1.00 42.33 190 SER C N 1
ATOM 4521 C CA . SER C 1 190 ? 25.366 -0.777 161.060 1.00 43.05 190 SER C CA 1
ATOM 4522 C C . SER C 1 190 ? 24.113 -1.347 161.731 1.00 43.29 190 SER C C 1
ATOM 4523 O O . SER C 1 190 ? 24.023 -1.393 162.961 1.00 45.88 190 SER C O 1
ATOM 4526 N N . ALA C 1 191 ? 23.153 -1.788 160.923 1.00 39.42 191 ALA C N 1
ATOM 4527 C CA . ALA C 1 191 ? 21.912 -2.359 161.440 1.00 37.25 191 ALA C CA 1
ATOM 4528 C C . ALA C 1 191 ? 22.091 -3.727 162.100 1.00 38.98 191 ALA C C 1
ATOM 4529 O O . ALA C 1 191 ? 21.309 -4.100 162.977 1.00 42.43 191 ALA C O 1
ATOM 4531 N N . ALA C 1 192 ? 23.122 -4.462 161.687 1.00 38.21 192 ALA C N 1
ATOM 4532 C CA . ALA C 1 192 ? 23.372 -5.810 162.181 1.00 36.31 192 ALA C CA 1
ATOM 4533 C C . ALA C 1 192 ? 23.786 -5.971 163.641 1.00 34.74 192 ALA C C 1
ATOM 4534 O O . ALA C 1 192 ? 23.758 -7.078 164.181 1.00 33.34 192 ALA C O 1
ATOM 4536 N N . SER C 1 193 ? 24.182 -4.882 164.282 1.00 33.95 193 SER C N 1
ATOM 4537 C CA . SER C 1 193 ? 24.584 -4.963 165.684 1.00 34.54 193 SER C CA 1
ATOM 4538 C C . SER C 1 193 ? 24.112 -3.715 166.404 1.00 32.27 193 SER C C 1
ATOM 4539 O O . SER C 1 193 ? 23.982 -2.660 165.787 1.00 32.60 193 SER C O 1
ATOM 4542 N N . ALA C 1 194 ? 23.845 -3.846 167.701 1.00 30.27 194 ALA C N 1
ATOM 4543 C CA . ALA C 1 194 ? 23.371 -2.723 168.500 1.00 29.97 194 ALA C CA 1
ATOM 4544 C C . ALA C 1 194 ? 24.367 -1.566 168.488 1.00 32.65 194 ALA C C 1
ATOM 4545 O O . ALA C 1 194 ? 25.579 -1.772 168.486 1.00 33.52 194 ALA C O 1
ATOM 4547 N N . PRO C 1 195 ? 23.866 -0.325 168.490 1.00 36.21 195 PRO C N 1
ATOM 4548 C CA . PRO C 1 195 ? 24.753 0.845 168.474 1.00 37.48 195 PRO C CA 1
ATOM 4549 C C . PRO C 1 195 ? 25.724 0.942 169.633 1.00 38.78 195 PRO C C 1
ATOM 4550 O O . PRO C 1 195 ? 25.391 0.671 170.780 1.00 39.17 195 PRO C O 1
ATOM 4554 N N . VAL C 1 196 ? 26.945 1.332 169.325 1.00 44.58 196 VAL C N 1
ATOM 4555 C CA . VAL C 1 196 ? 27.921 1.477 170.369 1.00 49.20 196 VAL C CA 1
ATOM 4556 C C . VAL C 1 196 ? 28.304 2.937 170.494 1.00 52.52 196 VAL C C 1
ATOM 4557 O O . VAL C 1 196 ? 28.177 3.726 169.555 1.00 54.04 196 VAL C O 1
ATOM 4561 N N . SER C 1 197 ? 28.752 3.279 171.689 1.00 57.06 197 SER C N 1
ATOM 4562 C CA . SER C 1 197 ? 29.159 4.627 172.036 1.00 64.55 197 SER C CA 1
ATOM 4563 C C . SER C 1 197 ? 30.100 5.283 171.026 1.00 67.33 197 SER C C 1
ATOM 4564 O O . SER C 1 197 ? 30.124 6.513 170.892 1.00 69.96 197 SER C O 1
ATOM 4567 N N . SER C 1 198 ? 30.871 4.468 170.315 1.00 66.92 198 SER C N 1
ATOM 4568 C CA . SER C 1 198 ? 31.798 4.998 169.331 1.00 68.28 198 SER C CA 1
ATOM 4569 C C . SER C 1 198 ? 31.344 4.710 167.913 1.00 71.58 198 SER C C 1
ATOM 4570 O O . SER C 1 198 ? 30.215 4.279 167.678 1.00 71.06 198 SER C O 1
ATOM 4573 N N . GLU C 1 199 ? 32.255 4.952 166.976 1.00 75.50 199 GLU C N 1
ATOM 4574 C CA . GLU C 1 199 ? 32.022 4.730 165.555 1.00 79.98 199 GLU C CA 1
ATOM 4575 C C . GLU C 1 199 ? 33.352 4.412 164.878 1.00 81.86 199 GLU C C 1
ATOM 4576 O O . GLU C 1 199 ? 33.397 3.453 164.074 1.00 82.42 199 GLU C O 1
ATOM 4582 N N . GLY D 1 1 ? 3.571 5.090 126.073 1.00 36.58 1 GLY D N 1
ATOM 4583 C CA . GLY D 1 1 ? 2.991 4.252 127.167 1.00 37.82 1 GLY D CA 1
ATOM 4584 C C . GLY D 1 1 ? 4.014 3.326 127.801 1.00 35.29 1 GLY D C 1
ATOM 4585 O O . GLY D 1 1 ? 5.188 3.391 127.459 1.00 36.19 1 GLY D O 1
ATOM 4586 N N . PRO D 1 2 ? 3.594 2.440 128.717 1.00 33.78 2 PRO D N 1
ATOM 4587 C CA . PRO D 1 2 ? 4.469 1.492 129.413 1.00 33.83 2 PRO D CA 1
ATOM 4588 C C . PRO D 1 2 ? 4.930 0.271 128.619 1.00 34.55 2 PRO D C 1
ATOM 4589 O O . PRO D 1 2 ? 5.747 -0.505 129.116 1.00 34.84 2 PRO D O 1
ATOM 4593 N N . LEU D 1 3 ? 4.414 0.079 127.407 1.00 32.99 3 LEU D N 1
ATOM 4594 C CA . LEU D 1 3 ? 4.821 -1.080 126.611 1.00 29.88 3 LEU D CA 1
ATOM 4595 C C . LEU D 1 3 ? 6.309 -1.022 126.322 1.00 31.86 3 LEU D C 1
ATOM 4596 O O . LEU D 1 3 ? 6.788 -0.056 125.742 1.00 30.72 3 LEU D O 1
ATOM 4601 N N . GLY D 1 4 ? 7.039 -2.066 126.708 1.00 37.44 4 GLY D N 1
ATOM 4602 C CA . GLY D 1 4 ? 8.477 -2.091 126.475 1.00 37.01 4 GLY D CA 1
ATOM 4603 C C . GLY D 1 4 ? 8.862 -2.729 125.153 1.00 38.30 4 GLY D C 1
ATOM 4604 O O . GLY D 1 4 ? 9.985 -2.571 124.684 1.00 41.52 4 GLY D O 1
ATOM 4605 N N . SER D 1 5 ? 7.929 -3.462 124.556 1.00 38.93 5 SER D N 1
ATOM 4606 C CA . SER D 1 5 ? 8.157 -4.132 123.278 1.00 35.94 5 SER D CA 1
ATOM 4607 C C . SER D 1 5 ? 7.160 -3.568 122.281 1.00 36.06 5 SER D C 1
ATOM 4608 O O . SER D 1 5 ? 6.059 -4.088 122.134 1.00 39.74 5 SER D O 1
ATOM 4611 N N . PRO D 1 6 ? 7.540 -2.496 121.578 1.00 36.29 6 PRO D N 1
ATOM 4612 C CA . PRO D 1 6 ? 6.710 -1.815 120.580 1.00 34.83 6 PRO D CA 1
ATOM 4613 C C . PRO D 1 6 ? 6.130 -2.678 119.466 1.00 35.53 6 PRO D C 1
ATOM 4614 O O . PRO D 1 6 ? 5.029 -2.400 118.969 1.00 32.81 6 PRO D O 1
ATOM 4618 N N . GLU D 1 7 ? 6.856 -3.723 119.076 1.00 35.27 7 GLU D N 1
ATOM 4619 C CA . GLU D 1 7 ? 6.386 -4.604 118.005 1.00 34.73 7 GLU D CA 1
ATOM 4620 C C . GLU D 1 7 ? 4.983 -5.146 118.240 1.00 34.49 7 GLU D C 1
ATOM 4621 O O . GLU D 1 7 ? 4.337 -5.602 117.304 1.00 37.17 7 GLU D O 1
ATOM 4627 N N . PHE D 1 8 ? 4.510 -5.104 119.482 1.00 35.38 8 PHE D N 1
ATOM 4628 C CA . PHE D 1 8 ? 3.183 -5.624 119.806 1.00 35.15 8 PHE D CA 1
ATOM 4629 C C . PHE D 1 8 ? 2.032 -4.624 119.661 1.00 34.35 8 PHE D C 1
ATOM 4630 O O . PHE D 1 8 ? 0.875 -5.026 119.587 1.00 30.21 8 PHE D O 1
ATOM 4638 N N . GLN D 1 9 ? 2.362 -3.333 119.624 1.00 37.07 9 GLN D N 1
ATOM 4639 C CA . GLN D 1 9 ? 1.378 -2.261 119.475 1.00 38.74 9 GLN D CA 1
ATOM 4640 C C . GLN D 1 9 ? 0.589 -2.445 118.196 1.00 39.58 9 GLN D C 1
ATOM 4641 O O . GLN D 1 9 ? 1.085 -2.179 117.109 1.00 38.98 9 GLN D O 1
ATOM 4647 N N . VAL D 1 10 ? -0.653 -2.884 118.330 1.00 44.41 10 VAL D N 1
ATOM 4648 C CA . VAL D 1 10 ? -1.519 -3.090 117.177 1.00 47.06 10 VAL D CA 1
ATOM 4649 C C . VAL D 1 10 ? -2.180 -1.795 116.722 1.00 48.53 10 VAL D C 1
ATOM 4650 O O . VAL D 1 10 ? -2.655 -1.011 117.542 1.00 52.72 10 VAL D O 1
ATOM 4654 N N . ASP D 1 11 ? -2.208 -1.567 115.415 1.00 48.27 11 ASP D N 1
ATOM 4655 C CA . ASP D 1 11 ? -2.866 -0.380 114.894 1.00 46.86 11 ASP D CA 1
ATOM 4656 C C . ASP D 1 11 ? -4.255 -0.818 114.425 1.00 42.09 11 ASP D C 1
ATOM 4657 O O . ASP D 1 11 ? -4.394 -1.661 113.543 1.00 41.67 11 ASP D O 1
ATOM 4670 N N . THR D 1 13 ? -8.823 0.131 114.141 1.00 32.85 13 THR D N 1
ATOM 4671 C CA . THR D 1 13 ? -9.876 1.113 113.962 1.00 30.99 13 THR D CA 1
ATOM 4672 C C . THR D 1 13 ? -11.147 0.435 114.419 1.00 29.26 13 THR D C 1
ATOM 4673 O O . THR D 1 13 ? -11.208 -0.802 114.529 1.00 24.62 13 THR D O 1
ATOM 4677 N N . PHE D 1 14 ? -12.162 1.246 114.690 1.00 29.64 14 PHE D N 1
ATOM 4678 C CA . PHE D 1 14 ? -13.443 0.715 115.107 1.00 31.82 14 PHE D CA 1
ATOM 4679 C C . PHE D 1 14 ? -14.095 0.073 113.896 1.00 33.45 14 PHE D C 1
ATOM 4680 O O . PHE D 1 14 ? -13.927 0.535 112.774 1.00 37.47 14 PHE D O 1
ATOM 4688 N N . ASP D 1 15 ? -14.825 -1.009 114.131 1.00 34.28 15 ASP D N 1
ATOM 4689 C CA . ASP D 1 15 ? -15.514 -1.733 113.073 1.00 35.67 15 ASP D CA 1
ATOM 4690 C C . ASP D 1 15 ? -16.937 -1.184 112.932 1.00 35.25 15 ASP D C 1
ATOM 4691 O O . ASP D 1 15 ? -17.835 -1.556 113.687 1.00 35.60 15 ASP D O 1
ATOM 4696 N N . VAL D 1 16 ? -17.138 -0.307 111.953 1.00 35.18 16 VAL D N 1
ATOM 4697 C CA . VAL D 1 16 ? -18.443 0.320 111.742 1.00 35.59 16 VAL D CA 1
ATOM 4698 C C . VAL D 1 16 ? -19.581 -0.694 111.559 1.00 31.99 16 VAL D C 1
ATOM 4699 O O . VAL D 1 16 ? -20.732 -0.416 111.895 1.00 28.48 16 VAL D O 1
ATOM 4703 N N . ASP D 1 17 ? -19.254 -1.879 111.061 1.00 31.65 17 ASP D N 1
ATOM 4704 C CA . ASP D 1 17 ? -20.262 -2.910 110.864 1.00 32.29 17 ASP D CA 1
ATOM 4705 C C . ASP D 1 17 ? -20.866 -3.369 112.189 1.00 34.26 17 ASP D C 1
ATOM 4706 O O . ASP D 1 17 ? -21.937 -3.982 112.212 1.00 33.37 17 ASP D O 1
ATOM 4711 N N . THR D 1 18 ? -20.184 -3.067 113.290 1.00 33.08 18 THR D N 1
ATOM 4712 C CA . THR D 1 18 ? -20.654 -3.480 114.611 1.00 32.14 18 THR D CA 1
ATOM 4713 C C . THR D 1 18 ? -21.217 -2.349 115.462 1.00 31.08 18 THR D C 1
ATOM 4714 O O . THR D 1 18 ? -21.945 -2.596 116.418 1.00 34.71 18 THR D O 1
ATOM 4718 N N . ALA D 1 19 ? -20.888 -1.112 115.104 1.00 27.64 19 ALA D N 1
ATOM 4719 C CA . ALA D 1 19 ? -21.320 0.062 115.853 1.00 21.29 19 ALA D CA 1
ATOM 4720 C C . ALA D 1 19 ? -22.819 0.285 116.043 1.00 26.39 19 ALA D C 1
ATOM 4721 O O . ALA D 1 19 ? -23.584 0.326 115.076 1.00 27.02 19 ALA D O 1
ATOM 4723 N N . ASN D 1 20 ? -23.238 0.449 117.295 1.00 24.71 20 ASN D N 1
ATOM 4724 C CA . ASN D 1 20 ? -24.633 0.698 117.572 1.00 27.66 20 ASN D CA 1
ATOM 4725 C C . ASN D 1 20 ? -24.990 1.957 116.803 1.00 31.66 20 ASN D C 1
ATOM 4726 O O . ASN D 1 20 ? -24.150 2.847 116.643 1.00 34.31 20 ASN D O 1
ATOM 4731 N N . ASN D 1 21 ? -26.227 2.033 116.321 1.00 31.88 21 ASN D N 1
ATOM 4732 C CA . ASN D 1 21 ? -26.664 3.187 115.551 1.00 30.87 21 ASN D CA 1
ATOM 4733 C C . ASN D 1 21 ? -26.630 4.521 116.278 1.00 31.43 21 ASN D C 1
ATOM 4734 O O . ASN D 1 21 ? -26.759 5.563 115.636 1.00 35.07 21 ASN D O 1
ATOM 4739 N N . TYR D 1 22 ? -26.466 4.525 117.597 1.00 29.55 22 TYR D N 1
ATOM 4740 C CA . TYR D 1 22 ? -26.421 5.810 118.292 1.00 31.29 22 TYR D CA 1
ATOM 4741 C C . TYR D 1 22 ? -25.020 6.219 118.650 1.00 31.71 22 TYR D C 1
ATOM 4742 O O . TYR D 1 22 ? -24.814 7.165 119.414 1.00 33.30 22 TYR D O 1
ATOM 4751 N N . LEU D 1 23 ? -24.053 5.500 118.102 1.00 31.03 23 LEU D N 1
ATOM 4752 C CA . LEU D 1 23 ? -22.665 5.843 118.345 1.00 34.24 23 LEU D CA 1
ATOM 4753 C C . LEU D 1 23 ? -22.204 6.688 117.164 1.00 36.18 23 LEU D C 1
ATOM 4754 O O . LEU D 1 23 ? -22.546 6.407 116.007 1.00 34.09 23 LEU D 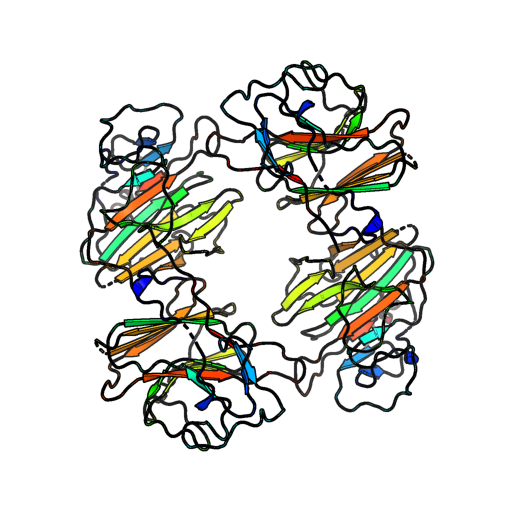O 1
ATOM 4759 N N . ILE D 1 24 ? -21.453 7.738 117.471 1.00 36.81 24 ILE D N 1
ATOM 4760 C CA . ILE D 1 24 ? -20.915 8.622 116.452 1.00 39.91 24 ILE D CA 1
ATOM 4761 C C . ILE D 1 24 ? -19.420 8.341 116.298 1.00 40.08 24 ILE D C 1
ATOM 4762 O O . ILE D 1 24 ? -18.631 8.674 117.186 1.00 40.36 24 ILE D O 1
ATOM 4767 N N . ILE D 1 25 ? -19.032 7.715 115.191 1.00 38.37 25 ILE D N 1
ATOM 4768 C CA . ILE D 1 25 ? -17.620 7.440 114.948 1.00 38.37 25 ILE D CA 1
ATOM 4769 C C . ILE D 1 25 ? -17.007 8.578 114.139 1.00 38.73 25 ILE D C 1
ATOM 4770 O O . ILE D 1 25 ? -17.622 9.105 113.218 1.00 40.01 25 ILE D O 1
ATOM 4775 N N . SER D 1 26 ? -15.783 8.942 114.479 1.00 38.49 26 SER D N 1
ATOM 4776 C CA . SER D 1 26 ? -15.090 10.009 113.781 1.00 40.37 26 SER D CA 1
ATOM 4777 C C . SER D 1 26 ? -14.667 9.588 112.371 1.00 43.05 26 SER D C 1
ATOM 4778 O O . SER D 1 26 ? -14.810 8.431 111.983 1.00 44.06 26 SER D O 1
ATOM 4781 N N . GLU D 1 27 ? -14.143 10.546 111.613 1.00 45.51 27 GLU D N 1
ATOM 4782 C CA . GLU D 1 27 ? -13.683 10.313 110.248 1.00 45.61 27 GLU D CA 1
ATOM 4783 C C . GLU D 1 27 ? -12.643 9.203 110.128 1.00 40.87 27 GLU D C 1
ATOM 4784 O O . GLU D 1 27 ? -12.722 8.374 109.218 1.00 37.30 27 GLU D O 1
ATOM 4790 N N . ASP D 1 28 ? -11.666 9.206 111.036 1.00 36.99 28 ASP D N 1
ATOM 4791 C CA . ASP D 1 28 ? -10.575 8.225 111.032 1.00 37.70 28 ASP D CA 1
ATOM 4792 C C . ASP D 1 28 ? -10.932 6.866 111.653 1.00 37.25 28 ASP D C 1
ATOM 4793 O O . ASP D 1 28 ? -10.089 5.975 111.730 1.00 37.05 28 ASP D O 1
ATOM 4798 N N . LEU D 1 29 ? -12.173 6.723 112.103 1.00 34.87 29 LEU D N 1
ATOM 4799 C CA . LEU D 1 29 ? -12.634 5.493 112.715 1.00 32.31 29 LEU D CA 1
ATOM 4800 C C . LEU D 1 29 ? -11.823 5.122 113.956 1.00 32.17 29 LEU D C 1
ATOM 4801 O O . LEU D 1 29 ? -11.725 3.945 114.302 1.00 34.73 29 LEU D O 1
ATOM 4806 N N . ARG D 1 30 ? -11.242 6.118 114.623 1.00 29.29 30 ARG D N 1
ATOM 4807 C CA . ARG D 1 30 ? -10.462 5.864 115.834 1.00 27.13 30 ARG D CA 1
ATOM 4808 C C . ARG D 1 30 ? -11.030 6.584 117.066 1.00 26.80 30 ARG D C 1
ATOM 4809 O O . ARG D 1 30 ? -10.383 6.662 118.114 1.00 25.11 30 ARG D O 1
ATOM 4817 N N . SER D 1 31 ? -12.248 7.095 116.938 1.00 22.33 31 SER D N 1
ATOM 4818 C CA . SER D 1 31 ? -12.906 7.788 118.033 1.00 25.34 31 SER D CA 1
ATOM 4819 C C . SER D 1 31 ? -14.403 7.578 117.957 1.00 27.34 31 SER D C 1
ATOM 4820 O O . SER D 1 31 ? -14.967 7.429 116.872 1.00 30.13 31 SER D O 1
ATOM 4823 N N . PHE D 1 32 ? -15.055 7.586 119.109 1.00 25.57 32 PHE D N 1
ATOM 4824 C CA . PHE D 1 32 ? -16.484 7.416 119.127 1.00 24.19 32 PHE D CA 1
ATOM 4825 C C . PHE D 1 32 ? -17.068 7.931 120.428 1.00 27.87 32 PHE D C 1
ATOM 4826 O O . PHE D 1 32 ? -16.345 8.197 121.385 1.00 25.84 32 PHE D O 1
ATOM 4834 N N . ARG D 1 33 ? -18.387 8.097 120.435 1.00 31.17 33 ARG D N 1
ATOM 4835 C CA . ARG D 1 33 ? -19.113 8.595 121.595 1.00 34.37 33 ARG D CA 1
ATOM 4836 C C . ARG D 1 33 ? -20.584 8.303 121.354 1.00 34.78 33 ARG D C 1
ATOM 4837 O O . ARG D 1 33 ? -21.004 8.139 120.209 1.00 32.14 33 ARG D O 1
ATOM 4845 N N . SER D 1 34 ? -21.366 8.230 122.425 1.00 36.52 34 SER D N 1
ATOM 4846 C CA . SER D 1 34 ? -22.785 7.951 122.278 1.00 38.14 34 SER D CA 1
ATOM 4847 C C . SER D 1 34 ? -23.472 9.257 121.931 1.00 39.68 34 SER D C 1
ATOM 4848 O O . SER D 1 34 ? -22.935 10.338 122.182 1.00 41.85 34 SER D O 1
ATOM 4851 N N . GLY D 1 35 ? -24.652 9.151 121.341 1.00 39.45 35 GLY D N 1
ATOM 4852 C CA . GLY D 1 35 ? -25.393 10.334 120.962 1.00 41.43 35 GLY D CA 1
ATOM 4853 C C . GLY D 1 35 ? -26.871 10.051 121.070 1.00 42.81 35 GLY D C 1
ATOM 4854 O O . GLY D 1 35 ? -27.264 9.044 121.664 1.00 39.71 35 GLY D O 1
ATOM 4855 N N . ASP D 1 36 ? -27.686 10.926 120.485 1.00 45.70 36 ASP D N 1
ATOM 4856 C CA . ASP D 1 36 ? -29.138 10.782 120.532 1.00 49.71 36 ASP D CA 1
ATOM 4857 C C . ASP D 1 36 ? -29.760 10.682 119.146 1.00 49.96 36 ASP D C 1
ATOM 4858 O O . ASP D 1 36 ? -30.980 10.678 119.008 1.00 53.93 36 ASP D O 1
ATOM 4863 N N . LEU D 1 37 ? -28.923 10.582 118.122 1.00 47.52 37 LEU D N 1
ATOM 4864 C CA . LEU D 1 37 ? -29.421 10.498 116.756 1.00 47.58 37 LEU D CA 1
ATOM 4865 C C . LEU D 1 37 ? -28.948 9.234 116.054 1.00 47.50 37 LEU D C 1
ATOM 4866 O O . LEU D 1 37 ? -27.755 8.928 116.060 1.00 46.82 37 LEU D O 1
ATOM 4871 N N . SER D 1 38 ? -29.880 8.497 115.453 1.00 46.88 38 SER D N 1
ATOM 4872 C CA . SER D 1 38 ? -29.518 7.281 114.733 1.00 48.33 38 SER D CA 1
ATOM 4873 C C . SER D 1 38 ? -28.553 7.664 113.633 1.00 46.04 38 SER D C 1
ATOM 4874 O O . SER D 1 38 ? -28.698 8.718 113.018 1.00 46.34 38 SER D O 1
ATOM 4877 N N . GLN D 1 39 ? -27.572 6.809 113.380 1.00 44.99 39 GLN D N 1
ATOM 4878 C CA . GLN D 1 39 ? -26.586 7.094 112.348 1.00 43.80 39 GLN D CA 1
ATOM 4879 C C . GLN D 1 39 ? -26.949 6.478 111.005 1.00 41.61 39 GLN D C 1
ATOM 4880 O O . GLN D 1 39 ? -26.143 6.470 110.079 1.00 45.57 39 GLN D O 1
ATOM 4886 N N . ASN D 1 40 ? -28.163 5.954 110.914 1.00 38.80 40 ASN D N 1
ATOM 4887 C CA . ASN D 1 40 ? -28.657 5.376 109.676 1.00 41.58 40 ASN D CA 1
ATOM 4888 C C . ASN D 1 40 ? -27.908 4.124 109.213 1.00 43.06 40 ASN D C 1
ATOM 4889 O O . ASN D 1 40 ? -27.888 3.817 108.020 1.00 42.08 40 ASN D O 1
ATOM 4894 N N . ARG D 1 41 ? -27.298 3.391 110.137 1.00 41.71 41 ARG D N 1
ATOM 4895 C CA . ARG D 1 41 ? -26.591 2.182 109.738 1.00 44.54 41 ARG D CA 1
ATOM 4896 C C . ARG D 1 41 ? -27.583 1.042 109.550 1.00 45.07 41 ARG D C 1
ATOM 4897 O O . ARG D 1 41 ? -28.637 1.014 110.175 1.00 47.01 41 ARG D O 1
ATOM 4905 N N . LYS D 1 42 ? -27.240 0.113 108.668 1.00 45.02 42 LYS D N 1
ATOM 4906 C CA . LYS D 1 42 ? -28.086 -1.033 108.356 1.00 46.78 42 LYS D CA 1
ATOM 4907 C C . LYS D 1 42 ? -28.186 -2.071 109.479 1.00 48.10 42 LYS D C 1
ATOM 4908 O O . LYS D 1 42 ? -27.188 -2.643 109.875 1.00 47.81 42 LYS D O 1
ATOM 4914 N N . GLU D 1 43 ? -29.382 -2.347 109.979 1.00 48.58 43 GLU D N 1
ATOM 4915 C CA . GLU D 1 43 ? -29.494 -3.357 111.031 1.00 50.07 43 GLU D CA 1
ATOM 4916 C C . GLU D 1 43 ? -29.007 -4.718 110.530 1.00 47.81 43 GLU D C 1
ATOM 4917 O O . GLU D 1 43 ? -29.380 -5.158 109.444 1.00 47.71 43 GLU D O 1
ATOM 4923 N N . GLN D 1 44 ? -28.174 -5.380 111.327 1.00 46.35 44 GLN D N 1
ATOM 4924 C CA . GLN D 1 44 ? -27.642 -6.695 110.979 1.00 44.45 44 GLN D CA 1
ATOM 4925 C C . GLN D 1 44 ? -27.134 -7.421 112.223 1.00 44.28 44 GLN D C 1
ATOM 4926 O O . GLN D 1 44 ? -26.946 -6.807 113.278 1.00 44.09 44 GLN D O 1
ATOM 4932 N N . ALA D 1 45 ? -26.918 -8.727 112.093 1.00 42.61 45 ALA D N 1
ATOM 4933 C CA . ALA D 1 45 ? -26.452 -9.562 113.201 1.00 43.39 45 ALA D CA 1
ATOM 4934 C C . ALA D 1 45 ? -25.147 -9.111 113.870 1.00 41.74 45 ALA D C 1
ATOM 4935 O O . ALA D 1 45 ? -24.966 -9.301 115.071 1.00 42.57 45 ALA D O 1
ATOM 4937 N N . GLU D 1 46 ? -24.239 -8.521 113.102 1.00 37.65 46 GLU D N 1
ATOM 4938 C CA . GLU D 1 46 ? -22.965 -8.092 113.658 1.00 37.20 46 GLU D CA 1
ATOM 4939 C C . GLU D 1 46 ? -23.039 -6.805 114.457 1.00 34.85 46 GLU D C 1
ATOM 4940 O O . GLU D 1 46 ? -22.093 -6.453 115.165 1.00 32.73 46 GLU D O 1
ATOM 4946 N N . ARG D 1 47 ? -24.167 -6.112 114.360 1.00 33.85 47 ARG D N 1
ATOM 4947 C CA . ARG D 1 47 ? -24.323 -4.833 115.032 1.00 33.26 47 ARG D CA 1
ATOM 4948 C C . ARG D 1 47 ? -25.127 -4.899 116.314 1.00 34.15 47 ARG D C 1
ATOM 4949 O O . ARG D 1 47 ? -26.179 -5.523 116.356 1.00 39.51 47 ARG D O 1
ATOM 4957 N N . PHE D 1 48 ? -24.625 -4.267 117.371 1.00 32.22 48 PHE D N 1
ATOM 4958 C CA . PHE D 1 48 ? -25.348 -4.263 118.634 1.00 34.49 48 PHE D CA 1
ATOM 4959 C C . PHE D 1 48 ? -26.602 -3.414 118.446 1.00 34.41 48 PHE D C 1
ATOM 4960 O O . PHE D 1 48 ? -26.512 -2.203 118.227 1.00 36.12 48 PHE D O 1
ATOM 4968 N N . ASP D 1 49 ? -27.769 -4.040 118.532 1.00 33.11 49 ASP D N 1
ATOM 4969 C CA . ASP D 1 49 ? -29.006 -3.304 118.311 1.00 34.98 49 ASP D CA 1
ATOM 4970 C C . ASP D 1 49 ? -29.453 -2.396 119.438 1.00 35.31 49 ASP D C 1
ATOM 4971 O O . ASP D 1 49 ? -30.150 -1.413 119.199 1.00 39.15 49 ASP D O 1
ATOM 4976 N N . THR D 1 50 ? -29.045 -2.694 120.663 1.00 37.54 50 THR D N 1
ATOM 4977 C CA . THR D 1 50 ? -29.478 -1.871 121.776 1.00 36.93 50 THR D CA 1
ATOM 4978 C C . THR D 1 50 ? -28.376 -1.299 122.680 1.00 36.55 50 THR D C 1
ATOM 4979 O O . THR D 1 50 ? -28.470 -0.138 123.100 1.00 38.74 50 THR D O 1
ATOM 4983 N N . ALA D 1 51 ? -27.337 -2.080 122.974 1.00 35.12 51 ALA D N 1
ATOM 4984 C CA . ALA D 1 51 ? -26.227 -1.585 123.816 1.00 30.89 51 ALA D CA 1
ATOM 4985 C C . ALA D 1 51 ? -25.287 -0.689 123.021 1.00 25.43 51 ALA D C 1
ATOM 4986 O O . ALA D 1 51 ? -24.952 -0.986 121.879 1.00 25.91 51 ALA D O 1
ATOM 4988 N N . LEU D 1 52 ? -24.862 0.407 123.634 1.00 24.36 52 LEU D N 1
ATOM 4989 C CA . LEU D 1 52 ? -23.954 1.349 122.990 1.00 25.24 52 LEU D CA 1
ATOM 4990 C C . LEU D 1 52 ? -22.534 0.756 122.886 1.00 26.15 52 LEU D C 1
ATOM 4991 O O . LEU D 1 52 ? -21.605 1.190 123.572 1.00 24.08 52 LEU D O 1
ATOM 4996 N N . CYS D 1 53 ? -22.375 -0.226 122.003 1.00 26.69 53 CYS D N 1
ATOM 4997 C CA . CYS D 1 53 ? -21.103 -0.908 121.826 1.00 27.91 53 CYS D CA 1
ATOM 4998 C C . CYS D 1 53 ? -20.532 -0.908 120.418 1.00 30.61 53 CYS D C 1
ATOM 4999 O O . CYS D 1 53 ? -21.242 -0.641 119.455 1.00 33.45 53 CYS D O 1
ATOM 5002 N N . VAL D 1 54 ? -19.234 -1.203 120.321 1.00 28.83 54 VAL D N 1
ATOM 5003 C CA . VAL D 1 54 ? -18.534 -1.302 119.043 1.00 28.80 54 VAL D CA 1
ATOM 5004 C C . VAL D 1 54 ? -17.369 -2.260 119.215 1.00 31.36 54 VAL D C 1
ATOM 5005 O O . VAL D 1 54 ? -16.813 -2.375 120.306 1.00 35.97 54 VAL D O 1
ATOM 5009 N N . LEU D 1 55 ? -16.979 -2.932 118.141 1.00 26.55 55 LEU D N 1
ATOM 5010 C CA . LEU D 1 55 ? -15.836 -3.816 118.222 1.00 27.04 55 LEU D CA 1
ATOM 5011 C C . LEU D 1 55 ? -14.707 -3.213 117.401 1.00 27.90 55 LEU D C 1
ATOM 5012 O O . LEU D 1 55 ? -14.938 -2.329 116.577 1.00 29.23 55 LEU D O 1
ATOM 5017 N N . GLY D 1 56 ? -13.487 -3.677 117.645 1.00 26.99 56 GLY D N 1
ATOM 5018 C CA . GLY D 1 56 ? -12.350 -3.199 116.881 1.00 22.97 56 GLY D CA 1
ATOM 5019 C C . GLY D 1 56 ? -12.212 -4.125 115.690 1.00 25.28 56 GLY D C 1
ATOM 5020 O O . GLY D 1 56 ? -12.571 -5.298 115.767 1.00 28.72 56 GLY D O 1
ATOM 5021 N N . THR D 1 57 ? -11.687 -3.629 114.582 1.00 26.67 57 THR D N 1
ATOM 5022 C CA . THR D 1 57 ? -11.558 -4.483 113.400 1.00 32.46 57 THR D CA 1
ATOM 5023 C C . THR D 1 57 ? -10.786 -5.806 113.525 1.00 31.22 57 THR D C 1
ATOM 5024 O O . THR D 1 57 ? -11.066 -6.750 112.796 1.00 32.84 57 THR D O 1
ATOM 5028 N N . PRO D 1 58 ? -9.796 -5.886 114.427 1.00 28.79 58 PRO D N 1
ATOM 5029 C CA . PRO D 1 58 ? -9.014 -7.120 114.586 1.00 27.60 58 PRO D CA 1
ATOM 5030 C C . PRO D 1 58 ? -9.731 -8.386 115.044 1.00 25.90 58 PRO D C 1
ATOM 5031 O O . PRO D 1 58 ? -10.723 -8.347 115.772 1.00 24.72 58 PRO D O 1
ATOM 5035 N N . ARG D 1 59 ? -9.200 -9.516 114.603 1.00 26.88 59 ARG D N 1
ATOM 5036 C CA . ARG D 1 59 ? -9.713 -10.826 114.997 1.00 27.06 59 ARG D CA 1
ATOM 5037 C C . ARG D 1 59 ? -8.471 -11.541 115.510 1.00 29.24 59 ARG D C 1
ATOM 5038 O O . ARG D 1 59 ? -7.632 -11.994 114.723 1.00 31.32 59 ARG D O 1
ATOM 5046 N N . PHE D 1 60 ? -8.335 -11.596 116.834 1.00 28.62 60 PHE D N 1
ATOM 5047 C CA . PHE D 1 60 ? -7.168 -12.213 117.453 1.00 32.67 60 PHE D CA 1
ATOM 5048 C C . PHE D 1 60 ? -7.292 -13.707 117.719 1.00 34.15 60 PHE D C 1
ATOM 5049 O O . PHE D 1 60 ? -8.149 -14.134 118.486 1.00 32.88 60 PHE D O 1
ATOM 5057 N N . THR D 1 61 ? -6.410 -14.493 117.107 1.00 35.92 61 THR D N 1
ATOM 5058 C CA . THR D 1 61 ? -6.426 -15.944 117.294 1.00 34.99 61 THR D CA 1
ATOM 5059 C C . THR D 1 61 ? -5.113 -16.480 117.854 1.00 35.57 61 THR D C 1
ATOM 5060 O O . THR D 1 61 ? -5.016 -17.663 118.170 1.00 40.35 61 THR D O 1
ATOM 5064 N N . SER D 1 62 ? -4.102 -15.622 117.961 1.00 35.57 62 SER D N 1
ATOM 5065 C CA . SER D 1 62 ? -2.808 -16.029 118.508 1.00 33.99 62 SER D CA 1
ATOM 5066 C C . SER D 1 62 ? -1.872 -14.846 118.623 1.00 34.04 62 SER D C 1
ATOM 5067 O O . SER D 1 62 ? -2.149 -13.769 118.094 1.00 33.96 62 SER D O 1
ATOM 5070 N N . GLY D 1 63 ? -0.751 -15.058 119.305 1.00 32.40 63 GLY D N 1
ATOM 5071 C CA . GLY D 1 63 ? 0.224 -13.995 119.473 1.00 28.50 63 GLY D CA 1
ATOM 5072 C C . GLY D 1 63 ? -0.051 -13.069 120.646 1.00 28.65 63 GLY D C 1
ATOM 5073 O O . GLY D 1 63 ? -0.904 -13.329 121.493 1.00 28.73 63 GLY D O 1
ATOM 5074 N N . ARG D 1 64 ? 0.692 -11.972 120.680 1.00 30.37 64 ARG D N 1
ATOM 5075 C CA . ARG D 1 64 ? 0.586 -10.974 121.723 1.00 31.84 64 ARG D CA 1
ATOM 5076 C C . ARG D 1 64 ? 0.222 -9.665 121.043 1.00 33.60 64 ARG D C 1
ATOM 5077 O O . ARG D 1 64 ? 0.826 -9.295 120.041 1.00 35.22 64 ARG D O 1
ATOM 5085 N N . HIS D 1 65 ? -0.769 -8.968 121.588 1.00 30.60 65 HIS D N 1
ATOM 5086 C CA . HIS D 1 65 ? -1.226 -7.712 121.000 1.00 28.58 65 HIS D CA 1
ATOM 5087 C C . HIS D 1 65 ? -1.484 -6.692 122.096 1.00 26.00 65 HIS D C 1
ATOM 5088 O O . HIS D 1 65 ? -1.957 -7.021 123.181 1.00 26.19 65 HIS D O 1
ATOM 5095 N N . TYR D 1 66 ? -1.188 -5.440 121.799 1.00 23.87 66 TYR D N 1
ATOM 5096 C CA . TYR D 1 66 ? -1.347 -4.402 122.790 1.00 21.21 66 TYR D CA 1
ATOM 5097 C C . TYR D 1 66 ? -1.947 -3.144 122.201 1.00 21.68 66 TYR D C 1
ATOM 5098 O O . TYR D 1 66 ? -1.579 -2.737 121.102 1.00 24.75 66 TYR D O 1
ATOM 5107 N N . TRP D 1 67 ? -2.882 -2.538 122.926 1.00 21.20 67 TRP D N 1
ATOM 5108 C CA . TRP D 1 67 ? -3.491 -1.292 122.478 1.00 21.84 67 TRP D CA 1
ATOM 5109 C C . TRP D 1 67 ? -3.923 -0.425 123.646 1.00 24.69 67 TRP D C 1
ATOM 5110 O O . TRP D 1 67 ? -4.158 -0.921 124.749 1.00 28.13 67 TRP D O 1
ATOM 5121 N N . GLU D 1 68 ? -3.987 0.880 123.408 1.00 24.59 68 GLU D N 1
ATOM 5122 C CA . GLU D 1 68 ? -4.408 1.816 124.438 1.00 26.43 68 GLU D CA 1
ATOM 5123 C C . GLU D 1 68 ? -5.734 2.483 124.026 1.00 26.32 68 GLU D C 1
ATOM 5124 O O . GLU D 1 68 ? -5.988 2.724 122.848 1.00 28.92 68 GLU D O 1
ATOM 5130 N N . VAL D 1 69 ? -6.596 2.734 125.000 1.00 24.29 69 VAL D N 1
ATOM 5131 C CA . VAL D 1 69 ? -7.878 3.367 124.733 1.00 24.44 69 VAL D CA 1
ATOM 5132 C C . VAL D 1 69 ? -7.943 4.560 125.652 1.00 22.21 69 VAL D C 1
ATOM 5133 O O . VAL D 1 69 ? -7.874 4.387 126.860 1.00 24.29 69 VAL D O 1
ATOM 5137 N N . ASP D 1 70 ? -8.049 5.766 125.111 1.00 23.84 70 ASP D N 1
ATOM 5138 C CA . ASP D 1 70 ? -8.155 6.924 125.984 1.00 22.88 70 ASP D CA 1
ATOM 5139 C C . ASP D 1 70 ? -9.640 7.113 126.262 1.00 27.21 70 ASP D C 1
ATOM 5140 O O . ASP D 1 70 ? -10.449 7.242 125.331 1.00 25.11 70 ASP D O 1
ATOM 5145 N N . VAL D 1 71 ? -9.988 7.117 127.542 1.00 24.97 71 VAL D N 1
ATOM 5146 C CA . VAL D 1 71 ? -11.368 7.286 127.959 1.00 29.16 71 VAL D CA 1
ATOM 5147 C C . VAL D 1 71 ? -11.673 8.724 128.374 1.00 30.47 71 VAL D C 1
ATOM 5148 O O . VAL D 1 71 ? -12.819 9.060 128.641 1.00 30.62 71 VAL D O 1
ATOM 5152 N N . GLY D 1 72 ? -10.645 9.566 128.432 1.00 32.40 72 GLY D N 1
ATOM 5153 C CA . GLY D 1 72 ? -10.850 10.954 128.813 1.00 37.28 72 GLY D CA 1
ATOM 5154 C C . GLY D 1 72 ? -11.645 11.149 130.097 1.00 40.73 72 GLY D C 1
ATOM 5155 O O . GLY D 1 72 ? -11.399 10.469 131.096 1.00 41.63 72 GLY D O 1
ATOM 5156 N N . THR D 1 73 ? -12.601 12.076 130.075 1.00 41.13 73 THR D N 1
ATOM 5157 C CA . THR D 1 73 ? -13.421 12.350 131.257 1.00 40.97 73 THR D CA 1
ATOM 5158 C C . THR D 1 73 ? -14.685 11.507 131.258 1.00 38.65 73 THR D C 1
ATOM 5159 O O . THR D 1 73 ? -15.517 11.621 132.153 1.00 38.89 73 THR D O 1
ATOM 5163 N N . SER D 1 74 ? -14.825 10.673 130.238 1.00 37.59 74 SER D N 1
ATOM 5164 C CA . SER D 1 74 ? -15.976 9.804 130.101 1.00 37.11 74 SER D CA 1
ATOM 5165 C C . SER D 1 74 ? -16.280 9.173 131.454 1.00 37.68 74 SER D C 1
ATOM 5166 O O . SER D 1 74 ? -15.373 8.760 132.172 1.00 39.11 74 SER D O 1
ATOM 5169 N N . GLN D 1 75 ? -17.560 9.096 131.802 1.00 39.66 75 GLN D N 1
ATOM 5170 C CA . GLN D 1 75 ? -17.960 8.558 133.100 1.00 40.00 75 GLN D CA 1
ATOM 5171 C C . GLN D 1 75 ? -18.583 7.165 133.078 1.00 38.18 75 GLN D C 1
ATOM 5172 O O . GLN D 1 75 ? -18.688 6.504 134.113 1.00 37.94 75 GLN D O 1
ATOM 5178 N N . VAL D 1 76 ? -19.005 6.721 131.903 1.00 34.59 76 VAL D N 1
ATOM 5179 C CA . VAL D 1 76 ? -19.583 5.395 131.777 1.00 34.80 76 VAL D CA 1
ATOM 5180 C C . VAL D 1 76 ? -18.930 4.718 130.596 1.00 36.34 76 VAL D C 1
ATOM 5181 O O . VAL D 1 76 ? -19.109 5.145 129.452 1.00 42.09 76 VAL D O 1
ATOM 5185 N N . TRP D 1 77 ? -18.153 3.679 130.856 1.00 32.37 77 TRP D N 1
ATOM 5186 C CA . TRP D 1 77 ? -17.512 2.986 129.756 1.00 28.67 77 TRP D CA 1
ATOM 5187 C C . TRP D 1 77 ? -17.053 1.582 130.085 1.00 29.38 77 TRP D C 1
ATOM 5188 O O . TRP D 1 77 ? -17.062 1.148 131.249 1.00 27.00 77 TRP D O 1
ATOM 5199 N N . ASP D 1 78 ? -16.640 0.889 129.029 1.00 25.31 78 ASP D N 1
ATOM 5200 C CA . ASP D 1 78 ? -16.186 -0.474 129.122 1.00 22.29 78 ASP D CA 1
ATOM 5201 C C . ASP D 1 78 ? -15.177 -0.735 128.028 1.00 24.13 78 ASP D C 1
ATOM 5202 O O . ASP D 1 78 ? -15.325 -0.261 126.902 1.00 25.04 78 ASP D O 1
ATOM 5207 N N . VAL D 1 79 ? -14.139 -1.481 128.361 1.00 23.16 79 VAL D N 1
ATOM 5208 C CA . VAL D 1 79 ? -13.121 -1.813 127.379 1.00 22.46 79 VAL D CA 1
ATOM 5209 C C . VAL D 1 79 ? -12.600 -3.209 127.671 1.00 25.83 79 VAL D C 1
ATOM 5210 O O . VAL D 1 79 ? -12.629 -3.678 128.822 1.00 26.51 79 VAL D O 1
ATOM 5214 N N . GLY D 1 80 ? -12.128 -3.868 126.621 1.00 22.15 80 GLY D N 1
ATOM 5215 C CA . GLY D 1 80 ? -11.611 -5.206 126.777 1.00 18.89 80 GLY D CA 1
ATOM 5216 C C . GLY D 1 80 ? -11.833 -5.973 125.504 1.00 18.02 80 GLY D C 1
ATOM 5217 O O . GLY D 1 80 ? -11.672 -5.445 124.398 1.00 13.92 80 GLY D O 1
ATOM 5218 N N . VAL D 1 81 ? -12.215 -7.230 125.660 1.00 19.83 81 VAL D N 1
ATOM 5219 C CA . VAL D 1 81 ? -12.471 -8.071 124.513 1.00 23.42 81 VAL D CA 1
ATOM 5220 C C . VAL D 1 81 ? -13.726 -8.894 124.697 1.00 25.25 81 VAL D C 1
ATOM 5221 O O . VAL D 1 81 ? -14.254 -9.016 125.798 1.00 29.82 81 VAL D O 1
ATOM 5225 N N . CYS D 1 82 ? -14.205 -9.459 123.604 1.00 25.64 82 CYS D N 1
ATOM 5226 C CA . CYS D 1 82 ? -15.381 -10.298 123.659 1.00 27.76 82 CYS D CA 1
ATOM 5227 C C . CYS D 1 82 ? -15.184 -11.392 122.627 1.00 31.08 82 CYS D C 1
ATOM 5228 O O . CYS D 1 82 ? -14.444 -11.207 121.660 1.00 32.14 82 CYS D O 1
ATOM 5231 N N . LYS D 1 83 ? -15.798 -12.549 122.848 1.00 31.47 83 LYS D N 1
ATOM 5232 C CA . LYS D 1 83 ? -15.661 -13.634 121.887 1.00 30.75 83 LYS D CA 1
ATOM 5233 C C . LYS D 1 83 ? -16.358 -13.162 120.625 1.00 31.57 83 LYS D C 1
ATOM 5234 O O . LYS D 1 83 ? -17.169 -12.238 120.675 1.00 32.98 83 LYS D O 1
ATOM 5240 N N . GLU D 1 84 ? -16.035 -13.783 119.498 1.00 30.09 84 GLU D N 1
ATOM 5241 C CA . GLU D 1 84 ? -16.629 -13.393 118.235 1.00 31.14 84 GLU D CA 1
ATOM 5242 C C . GLU D 1 84 ? -18.052 -13.913 118.135 1.00 34.99 84 GLU D C 1
ATOM 5243 O O . GLU D 1 84 ? -18.927 -13.257 117.571 1.00 37.61 84 GLU D O 1
ATOM 5249 N N . SER D 1 85 ? -18.278 -15.089 118.708 1.00 35.92 85 SER D N 1
ATOM 5250 C CA . SER D 1 85 ? -19.589 -15.724 118.683 1.00 35.80 85 SER D CA 1
ATOM 5251 C C . SER D 1 85 ? -20.586 -15.042 119.612 1.00 35.70 85 SER D C 1
ATOM 5252 O O . SER D 1 85 ? -21.741 -15.459 119.712 1.00 38.80 85 SER D O 1
ATOM 5255 N N . VAL D 1 86 ? -20.140 -13.996 120.286 1.00 33.63 86 VAL D N 1
ATOM 5256 C CA . VAL D 1 86 ? -20.991 -13.266 121.222 1.00 36.80 86 VAL D CA 1
ATOM 5257 C C . VAL D 1 86 ? -22.297 -12.744 120.626 1.00 39.15 86 VAL D C 1
ATOM 5258 O O . VAL D 1 86 ? -22.323 -12.237 119.497 1.00 38.29 86 VAL D O 1
ATOM 5262 N N . ASN D 1 87 ? -23.380 -12.862 121.390 1.00 39.56 87 ASN D N 1
ATOM 5263 C CA . ASN D 1 87 ? -24.664 -12.365 120.923 1.00 42.30 87 ASN D CA 1
ATOM 5264 C C . ASN D 1 87 ? -24.633 -10.853 121.073 1.00 41.33 87 ASN D C 1
ATOM 5265 O O . ASN D 1 87 ? -24.309 -10.336 122.143 1.00 40.76 87 ASN D O 1
ATOM 5270 N N . ARG D 1 88 ? -24.977 -10.143 120.004 1.00 41.69 88 ARG D N 1
ATOM 5271 C CA . ARG D 1 88 ? -24.961 -8.683 120.030 1.00 39.05 88 ARG D CA 1
ATOM 5272 C C . ARG D 1 88 ? -26.351 -8.043 120.027 1.00 36.50 88 ARG D C 1
ATOM 5273 O O . ARG D 1 88 ? -26.486 -6.838 119.826 1.00 32.87 88 ARG D O 1
ATOM 5281 N N . GLN D 1 89 ? -27.382 -8.847 120.268 1.00 38.62 89 GLN D N 1
ATOM 5282 C CA . GLN D 1 89 ? -28.749 -8.335 120.293 1.00 41.12 89 GLN D CA 1
ATOM 5283 C C . GLN D 1 89 ? -29.294 -8.329 121.715 1.00 41.22 89 GLN D C 1
ATOM 5284 O O . GLN D 1 89 ? -29.046 -9.256 122.486 1.00 39.67 89 GLN D O 1
ATOM 5290 N N . GLY D 1 90 ? -30.029 -7.273 122.058 1.00 41.78 90 GLY D N 1
ATOM 5291 C CA . GLY D 1 90 ? -30.613 -7.176 123.380 1.00 40.22 90 GLY D CA 1
ATOM 5292 C C . GLY D 1 90 ? -29.617 -6.756 124.436 1.00 45.04 90 GLY D C 1
ATOM 5293 O O . GLY D 1 90 ? -28.509 -6.313 124.125 1.00 45.55 90 GLY D O 1
ATOM 5294 N N . LYS D 1 91 ? -30.010 -6.893 125.696 1.00 46.17 91 LYS D N 1
ATOM 5295 C CA . LYS D 1 91 ? -29.135 -6.515 126.789 1.00 46.73 91 LYS D CA 1
ATOM 5296 C C . LYS D 1 91 ? -27.865 -7.344 126.748 1.00 44.55 91 LYS D C 1
ATOM 5297 O O . LYS D 1 91 ? -27.908 -8.563 126.583 1.00 47.45 91 LYS D O 1
ATOM 5303 N N . ILE D 1 92 ? -26.732 -6.668 126.877 1.00 41.78 92 ILE D N 1
ATOM 5304 C CA . ILE D 1 92 ? -25.440 -7.338 126.857 1.00 38.33 92 ILE D CA 1
ATOM 5305 C C . ILE D 1 92 ? -24.946 -7.529 128.291 1.00 40.44 92 ILE D C 1
ATOM 5306 O O . ILE D 1 92 ? -24.672 -6.551 129.007 1.00 40.69 92 ILE D O 1
ATOM 5311 N N . GLU D 1 93 ? -24.847 -8.786 128.716 1.00 38.76 93 GLU D N 1
ATOM 5312 C CA . GLU D 1 93 ? -24.375 -9.090 130.064 1.00 40.41 93 GLU D CA 1
ATOM 5313 C C . GLU D 1 93 ? -22.848 -9.163 130.046 1.00 39.15 93 GLU D C 1
ATOM 5314 O O . GLU D 1 93 ? -22.268 -10.038 129.398 1.00 39.87 93 GLU D O 1
ATOM 5320 N N . LEU D 1 94 ? -22.203 -8.240 130.753 1.00 35.97 94 LEU D N 1
ATOM 5321 C CA . LEU D 1 94 ? -20.746 -8.188 130.809 1.00 34.91 94 LEU D CA 1
ATOM 5322 C C . LEU D 1 94 ? -20.158 -9.185 131.796 1.00 36.22 94 LEU D C 1
ATOM 5323 O O . LEU D 1 94 ? -19.799 -8.827 132.920 1.00 37.99 94 LEU D O 1
ATOM 5328 N N . SER D 1 95 ? -20.050 -10.438 131.371 1.00 36.33 95 SER D N 1
ATOM 5329 C CA . SER D 1 95 ? -19.507 -11.474 132.229 1.00 34.95 95 SER D CA 1
ATOM 5330 C C . SER D 1 95 ? -18.638 -12.437 131.432 1.00 36.98 95 SER D C 1
ATOM 5331 O O . SER D 1 95 ? -18.974 -12.798 130.306 1.00 37.58 95 SER D O 1
ATOM 5334 N N . SER D 1 96 ? -17.529 -12.866 132.023 1.00 36.58 96 SER D N 1
ATOM 5335 C CA . SER D 1 96 ? -16.643 -13.804 131.353 1.00 37.33 96 SER D CA 1
ATOM 5336 C C . SER D 1 96 ? -17.391 -15.080 130.969 1.00 41.08 96 SER D C 1
ATOM 5337 O O . SER D 1 96 ? -17.000 -15.791 130.045 1.00 42.26 96 SER D O 1
ATOM 5340 N N . GLU D 1 97 ? -18.473 -15.374 131.675 1.00 42.89 97 GLU D N 1
ATOM 5341 C CA . GLU D 1 97 ? -19.240 -16.571 131.360 1.00 46.44 97 GLU D CA 1
ATOM 5342 C C . GLU D 1 97 ? -19.889 -16.421 129.981 1.00 44.04 97 GLU D C 1
ATOM 5343 O O . GLU D 1 97 ? -19.958 -17.382 129.214 1.00 43.62 97 GLU D O 1
ATOM 5349 N N . HIS D 1 98 ? -20.359 -15.210 129.680 1.00 41.50 98 HIS D N 1
ATOM 5350 C CA . HIS D 1 98 ? -21.002 -14.911 128.401 1.00 38.19 98 HIS D CA 1
ATOM 5351 C C . HIS D 1 98 ? -19.985 -14.551 127.329 1.00 35.72 98 HIS D C 1
ATOM 5352 O O . HIS D 1 98 ? -20.357 -14.274 126.188 1.00 33.40 98 HIS D O 1
ATOM 5359 N N . GLY D 1 99 ? -18.709 -14.512 127.706 1.00 34.38 99 GLY D N 1
ATOM 5360 C CA . GLY D 1 99 ? -17.668 -14.210 126.738 1.00 31.40 99 GLY D CA 1
ATOM 5361 C C . GLY D 1 99 ? -17.152 -12.785 126.651 1.00 29.27 99 GLY D C 1
ATOM 5362 O O . GLY D 1 99 ? -16.641 -12.387 125.604 1.00 27.49 99 GLY D O 1
ATOM 5363 N N . PHE D 1 100 ? -17.281 -12.018 127.731 1.00 29.71 100 PHE D N 1
ATOM 5364 C CA . PHE D 1 100 ? -16.793 -10.637 127.767 1.00 28.09 100 PHE D CA 1
ATOM 5365 C C . PHE D 1 100 ? -15.742 -10.498 128.852 1.00 29.23 100 PHE D C 1
ATOM 5366 O O . PHE D 1 100 ? -16.000 -10.777 130.023 1.00 29.55 100 PHE D O 1
ATOM 5374 N N . LEU D 1 101 ? -14.548 -10.085 128.452 1.00 25.69 101 LEU D N 1
ATOM 5375 C CA . LEU D 1 101 ? -13.457 -9.889 129.389 1.00 23.96 101 LEU D CA 1
ATOM 5376 C C . LEU D 1 101 ? -13.238 -8.389 129.273 1.00 25.49 101 LEU D C 1
ATOM 5377 O O . LEU D 1 101 ? -12.616 -7.879 128.333 1.00 25.28 101 LEU D O 1
ATOM 5382 N N . THR D 1 102 ? -13.786 -7.676 130.240 1.00 25.43 102 THR D N 1
ATOM 5383 C CA . THR D 1 102 ? -13.731 -6.237 130.217 1.00 23.66 102 THR D CA 1
ATOM 5384 C C . THR D 1 102 ? -13.565 -5.649 131.586 1.00 25.40 102 THR D C 1
ATOM 5385 O O . THR D 1 102 ? -13.783 -6.308 132.608 1.00 27.86 102 THR D O 1
ATOM 5389 N N . VAL D 1 103 ? -13.221 -4.371 131.571 1.00 24.18 103 VAL D N 1
ATOM 5390 C CA . VAL D 1 103 ? -13.033 -3.557 132.753 1.00 24.13 103 VAL D CA 1
ATOM 5391 C C . VAL D 1 103 ? -13.913 -2.357 132.429 1.00 26.55 103 VAL D C 1
ATOM 5392 O O . VAL D 1 103 ? -13.952 -1.914 131.279 1.00 27.82 103 VAL D O 1
ATOM 5396 N N . GLY D 1 104 ? -14.631 -1.839 133.415 1.00 27.94 104 GLY D N 1
ATOM 5397 C CA . GLY D 1 104 ? -15.492 -0.703 133.145 1.00 28.94 104 GLY D CA 1
ATOM 5398 C C . GLY D 1 104 ? -15.689 0.256 134.305 1.00 31.29 104 GLY D C 1
ATOM 5399 O O . GLY D 1 104 ? -15.461 -0.094 135.458 1.00 31.43 104 GLY D O 1
ATOM 5400 N N . CYS D 1 105 ? -16.129 1.469 133.982 1.00 31.34 105 CYS D N 1
ATOM 5401 C CA . CYS D 1 105 ? -16.372 2.513 134.963 1.00 27.82 105 CYS D CA 1
ATOM 5402 C C . CYS D 1 105 ? -17.828 2.991 134.921 1.00 30.90 105 CYS D C 1
ATOM 5403 O O . CYS D 1 105 ? -18.391 3.181 133.849 1.00 32.48 105 CYS D O 1
ATOM 5406 N N . ARG D 1 106 ? -18.438 3.185 136.083 1.00 33.43 106 ARG D N 1
ATOM 5407 C CA . ARG D 1 106 ? -19.811 3.677 136.124 1.00 38.13 106 ARG D CA 1
ATOM 5408 C C . ARG D 1 106 ? -19.945 4.918 137.004 1.00 42.29 106 ARG D C 1
ATOM 5409 O O . ARG D 1 106 ? -18.971 5.388 137.596 1.00 44.33 106 ARG D O 1
ATOM 5417 N N . GLU D 1 107 ? -21.169 5.436 137.059 1.00 45.69 107 GLU D N 1
ATOM 5418 C CA . GLU D 1 107 ? -21.550 6.612 137.845 1.00 48.57 107 GLU D CA 1
ATOM 5419 C C . GLU D 1 107 ? -20.813 6.677 139.181 1.00 49.12 107 GLU D C 1
ATOM 5420 O O . GLU D 1 107 ? -20.846 5.727 139.964 1.00 51.26 107 GLU D O 1
ATOM 5426 N N . GLY D 1 108 ? -20.160 7.798 139.448 1.00 47.84 108 GLY D N 1
ATOM 5427 C CA . GLY D 1 108 ? -19.464 7.937 140.713 1.00 47.53 108 GLY D CA 1
ATOM 5428 C C . GLY D 1 108 ? -18.076 7.345 140.701 1.00 48.10 108 GLY D C 1
ATOM 5429 O O . GLY D 1 108 ? -17.460 7.155 141.753 1.00 46.73 108 GLY D O 1
ATOM 5430 N N . LYS D 1 109 ? -17.586 7.048 139.502 1.00 47.50 109 LYS D N 1
ATOM 5431 C CA . LYS D 1 109 ? -16.259 6.477 139.330 1.00 46.30 109 LYS D CA 1
ATOM 5432 C C . LYS D 1 109 ? -16.044 5.164 140.079 1.00 43.52 109 LYS D C 1
ATOM 5433 O O . LYS D 1 109 ? -15.163 5.050 140.927 1.00 44.91 109 LYS D O 1
ATOM 5439 N N . VAL D 1 110 ? -16.870 4.179 139.755 1.00 42.01 110 VAL D N 1
ATOM 5440 C CA . VAL D 1 110 ? -16.782 2.853 140.351 1.00 36.80 110 VAL D CA 1
ATOM 5441 C C . VAL D 1 110 ? -16.313 1.952 139.222 1.00 32.12 110 VAL D C 1
ATOM 5442 O O . VAL D 1 110 ? -16.929 1.910 138.151 1.00 29.24 110 VAL D O 1
ATOM 5446 N N . PHE D 1 111 ? -15.216 1.248 139.453 1.00 28.50 111 PHE D N 1
ATOM 5447 C CA . PHE D 1 111 ? -14.660 0.363 138.438 1.00 26.88 111 PHE D CA 1
ATOM 5448 C C . PHE D 1 111 ? -14.840 -1.105 138.793 1.00 24.97 111 PHE D C 1
ATOM 5449 O O . PHE D 1 111 ? -14.906 -1.474 139.965 1.00 29.56 111 PHE D O 1
ATOM 5457 N N . ALA D 1 112 ? -14.897 -1.951 137.778 1.00 23.68 112 ALA D N 1
ATOM 5458 C CA . ALA D 1 112 ? -15.064 -3.367 138.023 1.00 25.60 112 ALA D CA 1
ATOM 5459 C C . ALA D 1 112 ? -14.735 -4.184 136.784 1.00 30.00 112 ALA D C 1
ATOM 5460 O O . ALA D 1 112 ? -14.962 -3.730 135.652 1.00 33.00 112 ALA D O 1
ATOM 5462 N N . ALA D 1 113 ? -14.196 -5.384 137.017 1.00 25.95 113 ALA D N 1
ATOM 5463 C CA . ALA D 1 113 ? -13.844 -6.325 135.967 1.00 25.29 113 ALA D CA 1
ATOM 5464 C C . ALA D 1 113 ? -14.988 -7.339 135.842 1.00 28.81 113 ALA D C 1
ATOM 5465 O O . ALA D 1 113 ? -15.603 -7.714 136.843 1.00 26.63 113 ALA D O 1
ATOM 5467 N N . SER D 1 114 ? -15.256 -7.781 134.611 1.00 31.94 114 SER D N 1
ATOM 5468 C CA . SER D 1 114 ? -16.351 -8.712 134.319 1.00 29.93 114 SER D CA 1
ATOM 5469 C C . SER D 1 114 ? -16.179 -10.182 134.737 1.00 32.57 114 SER D C 1
ATOM 5470 O O . SER D 1 114 ? -16.672 -11.104 134.064 1.00 30.62 114 SER D O 1
ATOM 5473 N N . THR D 1 115 ? -15.485 -10.410 135.846 1.00 31.89 115 THR D N 1
ATOM 5474 C CA . THR D 1 115 ? -15.343 -11.765 136.346 1.00 32.35 115 THR D CA 1
ATOM 5475 C C . THR D 1 115 ? -16.734 -12.131 136.851 1.00 32.70 115 THR D C 1
ATOM 5476 O O . THR D 1 115 ? -17.628 -11.309 136.952 1.00 28.67 115 THR D O 1
ATOM 5480 N N . VAL D 1 116 ? -16.913 -13.397 137.183 1.00 36.07 116 VAL D N 1
ATOM 5481 C CA . VAL D 1 116 ? -18.204 -13.895 137.637 1.00 40.45 116 VAL D CA 1
ATOM 5482 C C . VAL D 1 116 ? -18.074 -14.391 139.077 1.00 41.95 116 VAL D C 1
ATOM 5483 O O . VAL D 1 116 ? -17.624 -15.500 139.303 1.00 43.61 116 VAL D O 1
ATOM 5487 N N . PRO D 1 117 ? -18.490 -13.584 140.087 1.00 42.32 117 PRO D N 1
ATOM 5488 C CA . PRO D 1 117 ? -18.986 -12.207 140.233 1.00 40.85 117 PRO D CA 1
ATOM 5489 C C . PRO D 1 117 ? -17.977 -11.174 139.804 1.00 38.13 117 PRO D C 1
ATOM 5490 O O . PRO D 1 117 ? -16.792 -11.458 139.704 1.00 36.73 117 PRO D O 1
ATOM 5502 N N . THR D 1 119 ? -15.364 -8.231 139.931 1.00 29.02 119 THR D N 1
ATOM 5503 C CA . THR D 1 119 ? -14.314 -7.883 140.860 1.00 27.62 119 THR D CA 1
ATOM 5504 C C . THR D 1 119 ? -14.251 -6.360 140.983 1.00 30.19 119 THR D C 1
ATOM 5505 O O . THR D 1 119 ? -14.048 -5.655 139.999 1.00 31.61 119 THR D O 1
ATOM 5509 N N . PRO D 1 120 ? -14.445 -5.830 142.196 1.00 28.22 120 PRO D N 1
ATOM 5510 C CA . PRO D 1 120 ? -14.385 -4.380 142.338 1.00 26.47 120 PRO D CA 1
ATOM 5511 C C . PRO D 1 120 ? -12.932 -3.930 142.155 1.00 27.23 120 PRO D C 1
ATOM 5512 O O . PRO D 1 120 ? -12.008 -4.675 142.454 1.00 24.29 120 PRO D O 1
ATOM 5516 N N . LEU D 1 121 ? -12.743 -2.709 141.667 1.00 28.60 121 LEU D N 1
ATOM 5517 C CA . LEU D 1 121 ? -11.413 -2.193 141.388 1.00 28.85 121 LEU D CA 1
ATOM 5518 C C . LEU D 1 121 ? -11.157 -0.801 141.953 1.00 30.66 121 LEU D C 1
ATOM 5519 O O . LEU D 1 121 ? -12.051 0.044 142.021 1.00 27.60 121 LEU D O 1
ATOM 5524 N N . TRP D 1 122 ? -9.914 -0.574 142.341 1.00 28.87 122 TRP D N 1
ATOM 5525 C CA . TRP D 1 122 ? -9.499 0.715 142.847 1.00 31.94 122 TRP D CA 1
ATOM 5526 C C . TRP D 1 122 ? -8.399 1.177 141.922 1.00 35.56 122 TRP D C 1
ATOM 5527 O O . TRP D 1 122 ? -7.314 0.600 141.892 1.00 36.89 122 TRP D O 1
ATOM 5538 N N . VAL D 1 123 ? -8.701 2.207 141.150 1.00 36.52 123 VAL D N 1
ATOM 5539 C CA . VAL D 1 123 ? -7.748 2.760 140.213 1.00 37.51 123 VAL D CA 1
ATOM 5540 C C . VAL D 1 123 ? -7.505 4.216 140.565 1.00 37.33 123 VAL D C 1
ATOM 5541 O O . VAL D 1 123 ? -8.264 4.823 141.320 1.00 39.06 123 VAL D O 1
ATOM 5545 N N . SER D 1 124 ? -6.439 4.772 140.014 1.00 35.40 124 SER D N 1
ATOM 5546 C CA . SER D 1 124 ? -6.121 6.156 140.265 1.00 32.97 124 SER D CA 1
ATOM 5547 C C . SER D 1 124 ? -7.268 7.082 139.873 1.00 31.04 124 SER D C 1
ATOM 5548 O O . SER D 1 124 ? -7.876 6.942 138.813 1.00 23.80 124 SER D O 1
ATOM 5551 N N . PRO D 1 125 ? -7.567 8.057 140.736 1.00 32.84 125 PRO D N 1
ATOM 5552 C CA . PRO D 1 125 ? -8.639 9.017 140.477 1.00 35.21 125 PRO D CA 1
ATOM 5553 C C . PRO D 1 125 ? -8.331 9.810 139.201 1.00 35.91 125 PRO D C 1
ATOM 5554 O O . PRO D 1 125 ? -9.212 10.453 138.639 1.00 36.42 125 PRO D O 1
ATOM 5558 N N . GLN D 1 126 ? -7.080 9.757 138.747 1.00 33.88 126 GLN D N 1
ATOM 5559 C CA . GLN D 1 126 ? -6.692 10.503 137.555 1.00 35.89 126 GLN D CA 1
ATOM 5560 C C . GLN D 1 126 ? -6.697 9.683 136.272 1.00 35.07 126 GLN D C 1
ATOM 5561 O O . GLN D 1 126 ? -6.501 10.227 135.192 1.00 36.43 126 GLN D O 1
ATOM 5567 N N . LEU D 1 127 ? -6.933 8.380 136.392 1.00 35.75 127 LEU D N 1
ATOM 5568 C CA . LEU D 1 127 ? -6.940 7.479 135.243 1.00 33.96 127 LEU D CA 1
ATOM 5569 C C . LEU D 1 127 ? -7.772 7.961 134.066 1.00 32.40 127 LEU D C 1
ATOM 5570 O O . LEU D 1 127 ? -8.921 8.360 134.234 1.00 32.60 127 LEU D O 1
ATOM 5575 N N . HIS D 1 128 ? -7.189 7.915 132.873 1.00 28.58 128 HIS D N 1
ATOM 5576 C CA . HIS D 1 128 ? -7.909 8.334 131.685 1.00 30.25 128 HIS D CA 1
ATOM 5577 C C . HIS D 1 128 ? -7.492 7.560 130.437 1.00 30.39 128 HIS D C 1
ATOM 5578 O O . HIS D 1 128 ? -8.133 7.678 129.386 1.00 32.72 128 HIS D O 1
ATOM 5585 N N . ARG D 1 129 ? -6.420 6.776 130.538 1.00 26.92 129 ARG D N 1
ATOM 5586 C CA . ARG D 1 129 ? -6.002 5.968 129.398 1.00 26.90 129 ARG D CA 1
ATOM 5587 C C . ARG D 1 129 ? -5.664 4.539 129.853 1.00 26.02 129 ARG D C 1
ATOM 5588 O O . ARG D 1 129 ? -4.786 4.335 130.687 1.00 27.98 129 ARG D O 1
ATOM 5596 N N . VAL D 1 130 ? -6.383 3.556 129.318 1.00 24.55 130 VAL D N 1
ATOM 5597 C CA . VAL D 1 130 ? -6.181 2.149 129.696 1.00 21.53 130 VAL D CA 1
ATOM 5598 C C . VAL D 1 130 ? -5.357 1.361 128.670 1.00 25.84 130 VAL D C 1
ATOM 5599 O O . VAL D 1 130 ? -5.628 1.398 127.464 1.00 30.20 130 VAL D O 1
ATOM 5603 N N . GLY D 1 131 ? -4.342 0.655 129.152 1.00 22.98 131 GLY D N 1
ATOM 5604 C CA . GLY D 1 131 ? -3.516 -0.148 128.271 1.00 21.62 131 GLY D CA 1
ATOM 5605 C C . GLY D 1 131 ? -3.999 -1.590 128.335 1.00 21.79 131 GLY D C 1
ATOM 5606 O O . GLY D 1 131 ? -4.279 -2.113 129.422 1.00 20.02 131 GLY D O 1
ATOM 5607 N N . ILE D 1 132 ? -4.068 -2.249 127.184 1.00 17.23 132 ILE D N 1
ATOM 5608 C CA . ILE D 1 132 ? -4.571 -3.606 127.147 1.00 20.39 132 ILE D CA 1
ATOM 5609 C C . ILE D 1 132 ? -3.624 -4.568 126.463 1.00 23.62 132 ILE D C 1
ATOM 5610 O O . ILE D 1 132 ? -3.261 -4.380 125.304 1.00 29.53 132 ILE D O 1
ATOM 5615 N N . PHE D 1 133 ? -3.243 -5.619 127.174 1.00 23.03 133 PHE D N 1
ATOM 5616 C CA . PHE D 1 133 ? -2.332 -6.596 126.603 1.00 24.50 133 PHE D CA 1
ATOM 5617 C C . PHE D 1 133 ? -2.917 -8.013 126.524 1.00 24.25 133 PHE D C 1
ATOM 5618 O O . PHE D 1 133 ? -3.038 -8.714 127.530 1.00 21.58 133 PHE D O 1
ATOM 5626 N N . LEU D 1 134 ? -3.276 -8.429 125.318 1.00 23.67 134 LEU D N 1
ATOM 5627 C CA . LEU D 1 134 ? -3.822 -9.758 125.115 1.00 24.72 134 LEU D CA 1
ATOM 5628 C C . LEU D 1 134 ? -2.681 -10.676 124.705 1.00 26.67 134 LEU D C 1
ATOM 5629 O O . LEU D 1 134 ? -1.984 -10.404 123.718 1.00 27.17 134 LEU D O 1
ATOM 5634 N N . ASP D 1 135 ? -2.476 -11.734 125.486 1.00 22.93 135 ASP D N 1
ATOM 5635 C CA . ASP D 1 135 ? -1.437 -12.714 125.209 1.00 27.51 135 ASP D CA 1
ATOM 5636 C C . ASP D 1 135 ? -2.145 -14.058 125.058 1.00 29.18 135 ASP D C 1
ATOM 5637 O O . ASP D 1 135 ? -2.456 -14.726 126.048 1.00 29.15 135 ASP D O 1
ATOM 5642 N N . VAL D 1 136 ? -2.412 -14.438 123.815 1.00 30.77 136 VAL D N 1
ATOM 5643 C CA . VAL D 1 136 ? -3.112 -15.685 123.536 1.00 33.43 136 VAL D CA 1
ATOM 5644 C C . VAL D 1 136 ? -2.306 -16.901 123.963 1.00 31.19 136 VAL D C 1
ATOM 5645 O O . VAL D 1 136 ? -2.876 -17.903 124.384 1.00 31.11 136 VAL D O 1
ATOM 5649 N N . GLY D 1 137 ? -0.984 -16.809 123.862 1.00 31.37 137 GLY D N 1
ATOM 5650 C CA . GLY D 1 137 ? -0.132 -17.921 124.268 1.00 29.61 137 GLY D CA 1
ATOM 5651 C C . GLY D 1 137 ? -0.185 -18.166 125.769 1.00 29.77 137 GLY D C 1
ATOM 5652 O O . GLY D 1 137 ? -0.242 -19.318 126.209 1.00 27.73 137 GLY D O 1
ATOM 5661 N N . ARG D 1 139 ? -2.569 -17.306 127.444 1.00 25.66 139 ARG D N 1
ATOM 5662 C CA . ARG D 1 139 ? -3.995 -17.385 127.736 1.00 29.40 139 ARG D CA 1
ATOM 5663 C C . ARG D 1 139 ? -4.457 -16.288 128.709 1.00 28.27 139 ARG D C 1
ATOM 5664 O O . ARG D 1 139 ? -5.265 -16.541 129.599 1.00 27.78 139 ARG D O 1
ATOM 5672 N N . SER D 1 140 ? -3.964 -15.065 128.526 1.00 24.63 140 SER D N 1
ATOM 5673 C CA . SER D 1 140 ? -4.344 -13.980 129.424 1.00 25.51 140 SER D CA 1
ATOM 5674 C C . SER D 1 140 ? -4.493 -12.615 128.756 1.00 25.61 140 SER D C 1
ATOM 5675 O O . SER D 1 140 ? -3.994 -12.377 127.653 1.00 25.37 140 SER D O 1
ATOM 5678 N N . ILE D 1 141 ? -5.196 -11.725 129.448 1.00 22.61 141 ILE D N 1
ATOM 5679 C CA . ILE D 1 141 ? -5.383 -10.361 128.989 1.00 23.03 141 ILE D CA 1
ATOM 5680 C C . ILE D 1 141 ? -5.279 -9.474 130.230 1.00 26.12 141 ILE D C 1
ATOM 5681 O O . ILE D 1 141 ? -6.019 -9.662 131.201 1.00 25.05 141 ILE D O 1
ATOM 5686 N N . ALA D 1 142 ? -4.336 -8.532 130.200 1.00 25.08 142 ALA D N 1
ATOM 5687 C CA . ALA D 1 142 ? -4.109 -7.620 131.319 1.00 25.96 142 ALA D CA 1
ATOM 5688 C C . ALA D 1 142 ? -4.427 -6.155 130.982 1.00 27.22 142 ALA D C 1
ATOM 5689 O O . ALA D 1 142 ? -4.260 -5.721 129.835 1.00 28.80 142 ALA D O 1
ATOM 5691 N N . PHE D 1 143 ? -4.867 -5.391 131.981 1.00 22.75 143 PHE D N 1
ATOM 5692 C CA . PHE D 1 143 ? -5.183 -3.978 131.768 1.00 24.62 143 PHE D CA 1
ATOM 5693 C C . PHE D 1 143 ? -4.217 -3.098 132.542 1.00 26.94 143 PHE D C 1
ATOM 5694 O O . PHE D 1 143 ? -3.777 -3.454 133.634 1.00 28.60 143 PHE D O 1
ATOM 5702 N N . TYR D 1 144 ? -3.871 -1.947 131.987 1.00 23.90 144 TYR D N 1
ATOM 5703 C CA . TYR D 1 144 ? -2.951 -1.090 132.707 1.00 28.22 144 TYR D CA 1
ATOM 5704 C C . TYR D 1 144 ? -3.291 0.377 132.587 1.00 30.23 144 TYR D C 1
ATOM 5705 O O . TYR D 1 144 ? -3.918 0.809 131.618 1.00 28.82 144 TYR D O 1
ATOM 5714 N N . ASN D 1 145 ? -2.870 1.134 133.595 1.00 31.28 145 ASN D N 1
ATOM 5715 C CA . ASN D 1 145 ? -3.053 2.571 133.603 1.00 27.99 145 ASN D CA 1
ATOM 5716 C C . ASN D 1 145 ? -1.861 3.015 132.780 1.00 29.05 145 ASN D C 1
ATOM 5717 O O . ASN D 1 145 ? -0.724 2.694 133.118 1.00 27.01 145 ASN D O 1
ATOM 5722 N N . VAL D 1 146 ? -2.108 3.742 131.698 1.00 29.55 146 VAL D N 1
ATOM 5723 C CA . VAL D 1 146 ? -1.015 4.188 130.845 1.00 30.22 146 VAL D CA 1
ATOM 5724 C C . VAL D 1 146 ? -0.128 5.271 131.459 1.00 30.55 146 VAL D C 1
ATOM 5725 O O . VAL D 1 146 ? 1.023 5.442 131.056 1.00 30.71 146 VAL D O 1
ATOM 5729 N N . SER D 1 147 ? -0.646 5.995 132.440 1.00 27.48 147 SER D N 1
ATOM 5730 C CA . SER D 1 147 ? 0.138 7.048 133.051 1.00 29.76 147 SER D CA 1
ATOM 5731 C C . SER D 1 147 ? 1.383 6.516 133.750 1.00 30.68 147 SER D C 1
ATOM 5732 O O . SER D 1 147 ? 2.488 6.987 133.506 1.00 33.07 147 SER D O 1
ATOM 5735 N N . ASP D 1 148 ? 1.200 5.525 134.614 1.00 29.94 148 ASP D N 1
ATOM 5736 C CA . ASP D 1 148 ? 2.304 4.974 135.385 1.00 29.41 148 ASP D CA 1
ATOM 5737 C C . ASP D 1 148 ? 2.561 3.492 135.176 1.00 27.90 148 ASP D C 1
ATOM 5738 O O . ASP D 1 148 ? 3.387 2.899 135.869 1.00 27.29 148 ASP D O 1
ATOM 5743 N N . GLY D 1 149 ? 1.856 2.901 134.221 1.00 27.97 149 GLY D N 1
ATOM 5744 C CA . GLY D 1 149 ? 2.034 1.490 133.941 1.00 29.96 149 GLY D CA 1
ATOM 5745 C C . GLY D 1 149 ? 1.533 0.600 135.057 1.00 29.00 149 GLY D C 1
ATOM 5746 O O . GLY D 1 149 ? 1.746 -0.604 135.044 1.00 26.74 149 GLY D O 1
ATOM 5747 N N . CYS D 1 150 ? 0.869 1.200 136.037 1.00 31.87 150 CYS D N 1
ATOM 5748 C CA . CYS D 1 150 ? 0.334 0.425 137.140 1.00 32.13 150 CYS D CA 1
ATOM 5749 C C . CYS D 1 150 ? -0.680 -0.569 136.612 1.00 28.99 150 CYS D C 1
ATOM 5750 O O . CYS D 1 150 ? -1.482 -0.252 135.732 1.00 28.61 150 CYS D O 1
ATOM 5753 N N . HIS D 1 151 ? -0.629 -1.773 137.169 1.00 28.80 151 HIS D N 1
ATOM 5754 C CA . HIS D 1 151 ? -1.509 -2.870 136.802 1.00 25.51 151 HIS D CA 1
ATOM 5755 C C . HIS D 1 151 ? -2.899 -2.735 137.417 1.00 26.75 151 HIS D C 1
ATOM 5756 O O . HIS D 1 151 ? -3.036 -2.442 138.600 1.00 25.45 151 HIS D O 1
ATOM 5763 N N . ILE D 1 152 ? -3.932 -2.936 136.605 1.00 25.68 152 ILE D N 1
ATOM 5764 C CA . ILE D 1 152 ? -5.308 -2.848 137.089 1.00 23.60 152 ILE D CA 1
ATOM 5765 C C . ILE D 1 152 ? -5.850 -4.245 137.331 1.00 30.49 152 ILE D C 1
ATOM 5766 O O . ILE D 1 152 ? -6.164 -4.618 138.459 1.00 37.93 152 ILE D O 1
ATOM 5771 N N . TYR D 1 153 ? -5.961 -5.029 136.270 1.00 26.67 153 TYR D N 1
ATOM 5772 C CA . TYR D 1 153 ? -6.489 -6.363 136.428 1.00 28.04 153 TYR D CA 1
ATOM 5773 C C . TYR D 1 153 ? -5.983 -7.277 135.329 1.00 27.64 153 TYR D C 1
ATOM 5774 O O . TYR D 1 153 ? -5.586 -6.804 134.260 1.00 29.86 153 TYR D O 1
ATOM 5783 N N . THR D 1 154 ? -6.009 -8.581 135.597 1.00 22.84 154 THR D N 1
ATOM 5784 C CA . THR D 1 154 ? -5.552 -9.576 134.638 1.00 26.66 154 THR D CA 1
ATOM 5785 C C . THR D 1 154 ? -6.486 -10.781 134.591 1.00 27.33 154 THR D C 1
ATOM 5786 O O . THR D 1 154 ? -6.630 -11.493 135.587 1.00 31.17 154 THR D O 1
ATOM 5790 N N . PHE D 1 155 ? -7.137 -11.003 133.453 1.00 26.19 155 PHE D N 1
ATOM 5791 C CA . PHE D 1 155 ? -8.008 -12.165 133.328 1.00 26.60 155 PHE D CA 1
ATOM 5792 C C . PHE D 1 155 ? -7.053 -13.302 133.003 1.00 28.71 155 PHE D C 1
ATOM 5793 O O . PHE D 1 155 ? -6.195 -13.179 132.121 1.00 25.29 155 PHE D O 1
ATOM 5801 N N . ILE D 1 156 ? -7.202 -14.411 133.711 1.00 29.90 156 ILE D N 1
ATOM 5802 C CA . ILE D 1 156 ? -6.302 -15.529 133.520 1.00 31.82 156 ILE D CA 1
ATOM 5803 C C . ILE D 1 156 ? -7.018 -16.779 133.002 1.00 29.94 156 ILE D C 1
ATOM 5804 O O . ILE D 1 156 ? -8.228 -16.907 133.128 1.00 31.01 156 ILE D O 1
ATOM 5809 N N . GLU D 1 157 ? -6.271 -17.688 132.388 1.00 33.63 157 GLU D N 1
ATOM 5810 C CA . GLU D 1 157 ? -6.851 -18.933 131.867 1.00 34.26 157 GLU D CA 1
ATOM 5811 C C . GLU D 1 157 ? -8.037 -18.692 130.939 1.00 33.33 157 GLU D C 1
ATOM 5812 O O . GLU D 1 157 ? -9.103 -19.288 131.119 1.00 34.75 157 GLU D O 1
ATOM 5818 N N . ILE D 1 158 ? -7.855 -17.840 129.939 1.00 31.20 158 ILE D N 1
ATOM 5819 C CA . ILE D 1 158 ? -8.951 -17.524 129.041 1.00 29.24 158 ILE D CA 1
ATOM 5820 C C . ILE D 1 158 ? -9.120 -18.478 127.873 1.00 25.53 158 ILE D C 1
ATOM 5821 O O . ILE D 1 158 ? -8.146 -18.950 127.296 1.00 23.82 158 ILE D O 1
ATOM 5826 N N . PRO D 1 159 ? -10.373 -18.770 127.502 1.00 25.44 159 PRO D N 1
ATOM 5827 C CA . PRO D 1 159 ? -10.595 -19.681 126.376 1.00 28.28 159 PRO D CA 1
ATOM 5828 C C . PRO D 1 159 ? -9.934 -19.113 125.142 1.00 27.16 159 PRO D C 1
ATOM 5829 O O . PRO D 1 159 ? -9.807 -17.900 125.007 1.00 31.49 159 PRO D O 1
ATOM 5833 N N . VAL D 1 160 ? -9.489 -19.985 124.254 1.00 28.92 160 VAL D N 1
ATOM 5834 C CA . VAL D 1 160 ? -8.866 -19.528 123.026 1.00 31.88 160 VAL D CA 1
ATOM 5835 C C . VAL D 1 160 ? -9.286 -20.471 121.929 1.00 31.42 160 VAL D C 1
ATOM 5836 O O . VAL D 1 160 ? -8.461 -21.017 121.212 1.00 34.45 160 VAL D O 1
ATOM 5840 N N . CYS D 1 161 ? -10.597 -20.650 121.813 1.00 34.96 161 CYS D N 1
ATOM 5841 C CA . CYS D 1 161 ? -11.179 -21.540 120.822 1.00 36.81 161 CYS D CA 1
ATOM 5842 C C . CYS D 1 161 ? -11.640 -20.773 119.612 1.00 36.56 161 CYS D C 1
ATOM 5843 O O . CYS D 1 161 ? -11.787 -21.342 118.541 1.00 42.21 161 CYS D O 1
ATOM 5846 N N . GLU D 1 162 ? -11.879 -19.480 119.792 1.00 36.67 162 GLU D N 1
ATOM 5847 C CA . GLU D 1 162 ? -12.331 -18.627 118.708 1.00 31.85 162 GLU D CA 1
ATOM 5848 C C . GLU D 1 162 ? -11.651 -17.282 118.830 1.00 32.96 162 GLU D C 1
ATOM 5849 O O . GLU D 1 162 ? -11.012 -16.993 119.841 1.00 31.41 162 GLU D O 1
ATOM 5855 N N . PRO D 1 163 ? -11.771 -16.442 117.788 1.00 34.96 163 PRO D N 1
ATOM 5856 C CA . PRO D 1 163 ? -11.170 -15.106 117.747 1.00 29.45 163 PRO D CA 1
ATOM 5857 C C . PRO D 1 163 ? -11.693 -14.161 118.803 1.00 28.91 163 PRO D C 1
ATOM 5858 O O . PRO D 1 163 ? -12.874 -14.191 119.143 1.00 30.60 163 PRO D O 1
ATOM 5862 N N . TRP D 1 164 ? -10.802 -13.329 119.329 1.00 26.83 164 TRP D N 1
ATOM 5863 C CA . TRP D 1 164 ? -11.181 -12.315 120.302 1.00 27.97 164 TRP D CA 1
ATOM 5864 C C . TRP D 1 164 ? -11.273 -10.982 119.556 1.00 29.69 164 TRP D C 1
ATOM 5865 O O . TRP D 1 164 ? -10.417 -10.668 118.726 1.00 30.44 164 TRP D O 1
ATOM 5876 N N . ARG D 1 165 ? -12.313 -10.209 119.842 1.00 26.72 165 ARG D N 1
ATOM 5877 C CA . ARG D 1 165 ? -12.479 -8.918 119.201 1.00 25.79 165 ARG D CA 1
ATOM 5878 C C . ARG D 1 165 ? -12.390 -7.792 120.229 1.00 27.96 165 ARG D C 1
ATOM 5879 O O . ARG D 1 165 ? -12.983 -7.878 121.306 1.00 27.78 165 ARG D O 1
ATOM 5887 N N . PRO D 1 166 ? -11.619 -6.732 119.928 1.00 29.22 166 PRO D N 1
ATOM 5888 C CA . PRO D 1 166 ? -11.520 -5.614 120.876 1.00 25.42 166 PRO D CA 1
ATOM 5889 C C . PRO D 1 166 ? -12.932 -5.105 121.143 1.00 22.95 166 PRO D C 1
ATOM 5890 O O . PRO D 1 166 ? -13.702 -4.907 120.201 1.00 21.61 166 PRO D O 1
ATOM 5894 N N . PHE D 1 167 ? -13.275 -4.904 122.413 1.00 25.17 167 PHE D N 1
ATOM 5895 C CA . PHE D 1 167 ? -14.619 -4.430 122.790 1.00 26.41 167 PHE D CA 1
ATOM 5896 C C . PHE D 1 167 ? -14.599 -3.013 123.392 1.00 24.68 167 PHE D C 1
ATOM 5897 O O . PHE D 1 167 ? -13.681 -2.649 124.111 1.00 25.20 167 PHE D O 1
ATOM 5905 N N . PHE D 1 168 ? -15.619 -2.224 123.085 1.00 26.11 168 PHE D N 1
ATOM 5906 C CA . PHE D 1 168 ? -15.725 -0.856 123.601 1.00 27.21 168 PHE D CA 1
ATOM 5907 C C . PHE D 1 168 ? -17.204 -0.538 123.872 1.00 29.10 168 PHE D C 1
ATOM 5908 O O . PHE D 1 168 ? -18.111 -1.109 123.253 1.00 30.17 168 PHE D O 1
ATOM 5916 N N . ALA D 1 169 ? -17.440 0.365 124.815 1.00 28.24 169 ALA D N 1
ATOM 5917 C CA . ALA D 1 169 ? -18.789 0.762 125.179 1.00 28.99 169 ALA D CA 1
ATOM 5918 C C . ALA D 1 169 ? -18.682 2.140 125.783 1.00 30.70 169 ALA D C 1
ATOM 5919 O O . ALA D 1 169 ? -17.701 2.449 126.441 1.00 33.71 169 ALA D O 1
ATOM 5921 N N . HIS D 1 170 ? -19.685 2.974 125.560 1.00 34.68 170 HIS D N 1
ATOM 5922 C CA . HIS D 1 170 ? -19.650 4.321 126.104 1.00 34.49 170 HIS D CA 1
ATOM 5923 C C . HIS D 1 170 ? -21.021 4.969 126.121 1.00 32.20 170 HIS D C 1
ATOM 5924 O O . HIS D 1 170 ? -21.842 4.713 125.241 1.00 32.36 170 HIS D O 1
ATOM 5931 N N . LYS D 1 171 ? -21.267 5.781 127.147 1.00 33.96 171 LYS D N 1
ATOM 5932 C CA . LYS D 1 171 ? -22.527 6.521 127.287 1.00 36.70 171 LYS D CA 1
ATOM 5933 C C . LYS D 1 171 ? -22.246 7.885 127.907 1.00 36.33 171 LYS D C 1
ATOM 5934 O O . LYS D 1 171 ? -21.550 7.977 128.911 1.00 36.87 171 LYS D O 1
ATOM 5940 N N . ARG D 1 172 ? -22.787 8.943 127.316 1.00 37.47 172 ARG D N 1
ATOM 5941 C CA . ARG D 1 172 ? -22.541 10.284 127.834 1.00 39.80 172 ARG D CA 1
ATOM 5942 C C . ARG D 1 172 ? -23.233 10.564 129.159 1.00 39.70 172 ARG D C 1
ATOM 5943 O O . ARG D 1 172 ? -24.266 9.984 129.474 1.00 42.07 172 ARG D O 1
ATOM 5951 N N . GLY D 1 173 ? -22.639 11.459 129.937 1.00 42.10 173 GLY D N 1
ATOM 5952 C CA . GLY D 1 173 ? -23.184 11.797 131.238 1.00 44.56 173 GLY D CA 1
ATOM 5953 C C . GLY D 1 173 ? -24.322 12.782 131.152 1.00 47.28 173 GLY D C 1
ATOM 5954 O O . GLY D 1 173 ? -25.126 12.888 132.073 1.00 48.41 173 GLY D O 1
ATOM 5955 N N . SER D 1 174 ? -24.383 13.512 130.044 1.00 51.42 174 SER D N 1
ATOM 5956 C CA . SER D 1 174 ? -25.440 14.491 129.839 1.00 53.66 174 SER D CA 1
ATOM 5957 C C . SER D 1 174 ? -25.437 15.026 128.422 1.00 56.56 174 SER D C 1
ATOM 5958 O O . SER D 1 174 ? -24.538 14.743 127.621 1.00 55.54 174 SER D O 1
ATOM 5961 N N . GLN D 1 175 ? -26.464 15.817 128.141 1.00 60.29 175 GLN D N 1
ATOM 5962 C CA . GLN D 1 175 ? -26.668 16.466 126.853 1.00 63.27 175 GLN D CA 1
ATOM 5963 C C . GLN D 1 175 ? -25.427 17.261 126.462 1.00 62.98 175 GLN D C 1
ATOM 5964 O O . GLN D 1 175 ? -25.080 17.358 125.286 1.00 64.35 175 GLN D O 1
ATOM 5970 N N . ASP D 1 176 ? -24.772 17.834 127.468 1.00 62.68 176 ASP D N 1
ATOM 5971 C CA . ASP D 1 176 ? -23.582 18.657 127.270 1.00 62.36 176 ASP D CA 1
ATOM 5972 C C . ASP D 1 176 ? -22.267 17.875 127.239 1.00 60.81 176 ASP D C 1
ATOM 5973 O O . ASP D 1 176 ? -21.264 18.366 126.714 1.00 60.61 176 ASP D O 1
ATOM 5978 N N . ASP D 1 177 ? -22.276 16.664 127.795 1.00 59.17 177 ASP D N 1
ATOM 5979 C CA . ASP D 1 177 ? -21.081 15.817 127.838 1.00 57.14 177 ASP D CA 1
ATOM 5980 C C . ASP D 1 177 ? -20.343 15.792 126.497 1.00 54.48 177 ASP D C 1
ATOM 5981 O O . ASP D 1 177 ? -20.938 15.526 125.450 1.00 54.17 177 ASP D O 1
ATOM 5986 N N . GLN D 1 178 ? -19.042 16.059 126.542 1.00 51.56 178 GLN D N 1
ATOM 5987 C CA . GLN D 1 178 ? -18.219 16.088 125.337 1.00 49.11 178 GLN D CA 1
ATOM 5988 C C . GLN D 1 178 ? -17.131 15.007 125.314 1.00 43.96 178 GLN D C 1
ATOM 5989 O O . GLN D 1 178 ? -16.291 14.970 124.418 1.00 43.38 178 GLN D O 1
ATOM 5995 N N . SER D 1 179 ? -17.154 14.121 126.297 1.00 39.59 179 SER D N 1
ATOM 5996 C CA . SER D 1 179 ? -16.163 13.054 126.367 1.00 38.19 179 SER D CA 1
ATOM 5997 C C . SER D 1 179 ? -16.288 12.070 125.206 1.00 34.97 179 SER D C 1
ATOM 5998 O O . SER D 1 179 ? -17.361 11.900 124.615 1.00 33.15 179 SER D O 1
ATOM 6001 N N . ILE D 1 180 ? -15.174 11.427 124.883 1.00 31.44 180 ILE D N 1
ATOM 6002 C CA . ILE D 1 180 ? -15.148 10.443 123.818 1.00 32.05 180 ILE D CA 1
ATOM 6003 C C . ILE D 1 180 ? -14.150 9.356 124.169 1.00 32.56 180 ILE D C 1
ATOM 6004 O O . ILE D 1 180 ? -13.347 9.503 125.090 1.00 32.24 180 ILE D O 1
ATOM 6009 N N . LEU D 1 181 ? -14.224 8.253 123.441 1.00 31.91 181 LEU D N 1
ATOM 6010 C CA . LEU D 1 181 ? -13.301 7.157 123.636 1.00 30.99 181 LEU D CA 1
ATOM 6011 C C . LEU D 1 181 ? -12.569 7.084 122.322 1.00 31.52 181 LEU D C 1
ATOM 6012 O O . LEU D 1 181 ? -13.197 7.088 121.263 1.00 31.69 181 LEU D O 1
ATOM 6017 N N . SER D 1 182 ? -11.247 7.038 122.369 1.00 28.65 182 SER D N 1
ATOM 6018 C CA . SER D 1 182 ? -10.521 6.949 121.121 1.00 31.96 182 SER D CA 1
ATOM 6019 C C . SER D 1 182 ? -9.386 5.959 121.180 1.00 28.90 182 SER D C 1
ATOM 6020 O O . SER D 1 182 ? -8.723 5.827 122.202 1.00 24.12 182 SER D O 1
ATOM 6023 N N . ILE D 1 183 ? -9.195 5.245 120.077 1.00 32.63 183 ILE D N 1
ATOM 6024 C CA . ILE D 1 183 ? -8.123 4.280 120.025 1.00 40.12 183 ILE D CA 1
ATOM 6025 C C . ILE D 1 183 ? -6.873 5.079 119.932 1.00 45.71 183 ILE D C 1
ATOM 6026 O O . ILE D 1 183 ? -6.703 5.888 119.020 1.00 42.47 183 ILE D O 1
ATOM 6031 N N . CYS D 1 184 ? -5.994 4.914 120.905 1.00 52.71 184 CYS D N 1
ATOM 6032 C CA . CYS D 1 184 ? -4.765 5.646 120.797 1.00 63.73 184 CYS D CA 1
ATOM 6033 C C . CYS D 1 184 ? -4.191 5.178 119.487 1.00 69.86 184 CYS D C 1
ATOM 6034 O O . CYS D 1 184 ? -4.180 4.001 119.144 1.00 73.00 184 CYS D O 1
ATOM 6037 N N . SER D 1 185 ? -3.862 6.211 118.727 1.00 75.66 185 SER D N 1
ATOM 6038 C CA . SER D 1 185 ? -3.377 6.204 117.367 1.00 83.21 185 SER D CA 1
ATOM 6039 C C . SER D 1 185 ? -1.995 5.622 116.967 1.00 87.42 185 SER D C 1
ATOM 6040 O O . SER D 1 185 ? -1.742 5.416 115.784 1.00 87.75 185 SER D O 1
ATOM 6043 N N . VAL D 1 186 ? -1.113 5.354 117.935 1.00 91.09 186 VAL D N 1
ATOM 6044 C CA . VAL D 1 186 ? 0.211 4.746 117.700 1.00 94.94 186 VAL D CA 1
ATOM 6045 C C . VAL D 1 186 ? 1.151 5.042 116.508 1.00 99.26 186 VAL D C 1
ATOM 6046 O O . VAL D 1 186 ? 1.185 4.258 115.561 1.00 100.34 186 VAL D O 1
ATOM 6050 N N . ILE D 1 187 ? 1.949 6.109 116.520 1.00 103.48 187 ILE D N 1
ATOM 6051 C CA . ILE D 1 187 ? 2.884 6.204 115.388 1.00 107.92 187 ILE D CA 1
ATOM 6052 C C . ILE D 1 187 ? 4.112 5.404 115.889 1.00 111.17 187 ILE D C 1
ATOM 6053 O O . ILE D 1 187 ? 4.185 5.095 117.074 1.00 111.59 187 ILE D O 1
ATOM 6058 N N . ASN D 1 188 ? 5.093 5.096 115.037 1.00 113.78 188 ASN D N 1
ATOM 6059 C CA . ASN D 1 188 ? 6.162 4.147 115.421 1.00 116.88 188 ASN D CA 1
ATOM 6060 C C . ASN D 1 188 ? 7.662 4.631 115.702 1.00 119.14 188 ASN D C 1
ATOM 6061 O O . ASN D 1 188 ? 7.996 5.783 115.483 1.00 119.69 188 ASN D O 1
ATOM 6066 N N . PRO D 1 189 ? 8.552 3.719 116.198 1.00 120.82 189 PRO D N 1
ATOM 6067 C CA . PRO D 1 189 ? 9.979 3.740 116.612 1.00 122.60 189 PRO D CA 1
ATOM 6068 C C . PRO D 1 189 ? 11.433 3.686 116.206 1.00 124.07 189 PRO D C 1
ATOM 6069 O O . PRO D 1 189 ? 12.094 4.665 115.949 1.00 124.36 189 PRO D O 1
ATOM 6073 N N . SER D 1 190 ? 11.946 2.470 116.371 1.00 125.19 190 SER D N 1
ATOM 6074 C CA . SER D 1 190 ? 13.391 2.296 116.330 1.00 125.97 190 SER D CA 1
ATOM 6075 C C . SER D 1 190 ? 14.128 2.839 115.048 1.00 126.13 190 SER D C 1
ATOM 6076 O O . SER D 1 190 ? 13.652 3.572 114.216 1.00 126.23 190 SER D O 1
#

CATH classification: 2.60.120.920

Secondary structure (DSSP, 8-state):
--BS-GGGB---EETTT--TTEEE-TTSSEEEE-SS-------TTS-SSS-EEEES--BSSSEEEEEEE-TT-SEEEEEEEETTS--SS-----TTTTEEEEEEETTTEEEE-S---EE---TT--EEEEEEE---EEEEEETTTTEEEEEE-S---SS-EEEEEEEE-SSSS----EEE-----/--SS-TTB----B-TTTS-TTEEE-TTSSEEEE-SS-------TTS-SSSSEEEBS--B-SSEEEEEEE-TT-SSEEEEEEETTS--SSS----GGGTEEEEEEETTTEEEES----B----TT--EEEEEEE---EEEEEETTTTEEEEEEBS---SS-EEEEEEE--SSSS----EEEEPSS-GGGGS-----/-----S-B----B-TTTS-TTEEE-TTSSEEEE-SS-------SSS-SSSSEEEBS--B-SSEEEEEEE-TT-SSEEEEEEETT---SS----SGGGTEEEEEEETTTEEEES----EE---TT--EEEEEEE---EEEEEETTTTEEEEEEBS---SS-EEEEEE---SSSS----EEEE-SS-GGGGS---S--/--BS-GGGB---EETTT--TTEEE-TTSSEEEE-SS---PPP-TTS-SSS-EEEES--B-SSEEEEEEE-TT-SEEEEEEEETT---SS-----GGGTEEEEEEETTTEEEE-S---EE---TT--EEEEEEE---EEEEEETTT--EEEEE-S---SS-EEEEEEEE-SSTT----EEE-------

Organism: Homo sapiens (NCBI:txid9606)

InterPro domains:
  IPR001841 Zinc finger, RING-type [PS50089] (11-53)
  IPR001870 B30.2/SPRY domain [PS50188] (78-276)
  IPR003877 SPRY domain [PF00622] (150-259)
  IPR003877 SPRY domain [SM00449] (148-270)
  IPR003879 Butyrophylin-like, SPRY domain [PR01407] (94-111)
  IPR003879 Butyrophylin-like, SPRY domain [PR01407] (111-128)
  IPR003879 Butyrophylin-like, SPRY domain [PR01407] (133-157)
  IPR003879 Butyrophylin-like, SPRY domain [PR01407] (163-176)
  IPR003879 Butyrophylin-like, SPRY domain [PR01407] (207-231)
  IPR003879 Butyrophylin-like, SPRY domain [PR01407] (238-256)
  IPR006574 SPRY-associated [PF13765] (99-146)
  IPR006574 SPRY-associated [SM00589] (95-147)
  IPR013083 Zinc finger, RING/FYVE/PHD-type [G3DSA:3.30.40.10] (1-86)
  IPR013320 Concanavalin A-like lectin/glucanase domain superfamily [SSF49899] (88-272)
  IPR022723 RDM domain, Ret finger protein-like [PF11002] (54-95)
  IPR037960 Ret finger protein-like, SPRY/PRY domain [cd15821] (93-270)
  IPR043136 B30.2/SPRY domain superfamily [G3DSA:2.60.120.920] (88-287)
  IPR050143 Tripartite motif-containing [PTHR24103] (83-257)

Radius of gyration: 30.68 Å; Cα contacts (8 Å, |Δi|>4): 1889; chains: 4; bounding box: 82×82×64 Å

GO terms:
  GO:0005515 protein binding (F, IPI)

B-factor: mean 48.69, std 19.02, range [4.41, 129.89]

Sequence (763 aa):
GPLGSPEFQVDTFDVDTANNYLIISEDLRSFRSGDLSQNRKEQAERFDTALCVLGTPRFTSGRHYWEVDVGTSQVWDVGVCKESVNRQGKIELSSEHGFLTVGCREGKVFAASTVPTPLWVSPQLHRVGIFLDVGRSIAFYNVSDGCHIYTFIEIPVCEPWRPFFAHKRGSQDDQSILSICSVINGPLGSPEFQVDTFDVDTANNYLIISEDLRSFRSGDLSQNRKEQAERFDTALCVLGTPRFTSGRHYWEVDVGTSQVWDVGVCKESVNRQGKIELSSEHGFLTVGCREGKVFAASTVPTPLWVSPQLHRVGIFLDVGRSIAFYNVSDGCHIYTFIEIPVCEPWRPFFAHKRGSQDDQSILSICSVINPSAASAPVSSGPLGSPEFQVDTFDVDTANNYLIISEDLRSFRSGDLSQNRKEQAERFDTALCVLGTPRFTSGRHYWEVDVGTSQVWDVGVCKESVNRQGKIELSSEHGFLTVGCREGKVFAASTVPTPLWVSPQLHRVGIFLDVGRSIAFYNVSDGCHIYTFIEIPVCEPWRPFFAHKRGSQDDQSILSICSVINPSAASAPVSSEGPLGSPEFQVDTFDVDTANNYLIISEDLRSFRSGDLSQNRKEQAERFDTALCVLGTPRFTSGRHYWEVDVGTSQVWDVGVCKESVNRQGKIELSSEHGFLTVGCREGKVFAASTVPTPLWVSPQLHRVGIFLDVGRSIAFYNVSDGCHIYTFIEIPVCEPWRPFFAHKRGSQDDQSILSICSVINPS

Solvent-accessible surface area: 36463 Å² total

Foldseek 3Di:
DPPPDVVQEDDAWDVLAFEQQKDADPVRFKIAGDDDGNPDDDDFSYAHPAGKIWRPDWDLAAKHKWKKFQDPAQWKKWDWFFPPAGRYDDDQQAVVSGHFIWIGHHPRWIDTRYVVGTWDDDPPAGMKMWMDHPVFKIWIARVVPRHTIDMGGPRDRPTTIIIMMHGHAPDNPGPTMMGIDDDDD/DLVDDFAEPQAAWPVLAAAQQWDADPRRFKIWGHDDRNDDDDHQSYADPFGKTWHDDWDQATKYKWKKFFFPFQWKKWDKFFSPAHRYDDDQQAVVRGHFIWIADDPRWIDTRYVVGTWDDDSPQGMKMWMDHLCAKIWIARVVVGDTTDMDGRHDNPGTMIIIIGGDAPDNGRDTMMGIDRPDDPVVVDDDDDD/DCCVDFDECPAAWDPVAAAQQWDADPSRFKIDGAPDGVDDPPDQNYQPDFRKTWHPDWDQATKYKWKKFFAPAQWKKWDKFFSPAGRYDDDQQAVVRGHFIWIADDVRWIGTRYVVGTWDDDSPQGMKMWMDHLCAKIWIARVVVRHTTDMDGPHDRPGTIIIMMHGDAPDHGRPIMMGIDGPDDPVVVDDDDPDD/DPDPDLVQEDAAWDPLAAEQQWDADPRRFKIAGHDDGNPDDDDFNYQDPARKIWHPDWDQAAKHKWKKFFAPFAWKKWDKFFSPQGRYDDDQQAVVSGHFIWIGHDPGWIDTRYVVGTWDDDPPAGMKMWMDHPVAKIWIARVVVRHTTDMDGRHDNPTTIIIMMGGHAPDPPGDTMMGIPRDDDDD